Protein 9CYL (pdb70)

Solvent-accessible surface area: 30250 Å² total; per-residue (Å²): 158,62,159,34,74,56,34,0,17,1,0,8,0,15,14,12,35,68,57,100,74,13,43,0,0,0,16,7,48,43,10,3,4,0,50,3,38,55,125,143,135,70,31,48,36,19,46,88,118,16,29,138,82,2,52,12,88,35,109,18,0,44,98,3,23,56,32,0,122,85,0,2,27,21,6,41,181,97,35,151,49,109,48,27,116,56,68,53,17,87,23,23,3,14,32,40,33,40,53,103,103,53,95,104,12,31,0,0,1,48,1,51,33,0,6,12,8,62,20,87,9,51,3,36,85,73,82,142,77,19,87,100,48,53,80,80,3,15,32,13,28,44,162,76,28,3,3,22,18,4,0,13,2,75,12,95,4,41,65,120,45,53,4,14,4,64,10,61,18,145,31,29,140,72,75,30,36,33,15,24,22,10,96,49,104,199,166,74,28,8,0,0,1,18,1,8,1,16,0,37,111,14,41,140,133,19,49,2,1,10,37,5,0,18,31,55,84,16,3,0,50,8,16,30,85,60,18,66,9,124,37,79,38,123,62,0,146,96,4,5,117,66,3,50,76,48,110,135,52,23,98,98,10,96,36,8,36,76,55,5,0,80,59,0,21,90,5,0,1,51,85,8,5,68,162,30,109,58,118,8,74,26,56,26,66,40,62,53,63,111,69,138,110,77,124,13,16,0,25,0,16,0,5,26,0,12,38,37,71,29,166,33,92,2,45,56,71,56,130,80,49,95,109,27,41,4,21,8,115,81,27,89,0,10,32,2,12,10,6,18,33,9,37,4,65,9,74,36,149,232,68,15,44,4,14,0,21,0,89,14,88,12,15,205,75,77,57,74,47,86,84,137,94,182,86,32,151,7,98,45,1,49,13,12,73,0,111,112,209,78,80,72,49,64,3,42,28,77,45,84,19,99,22,63,28,50,78,83,108,81,160,74,87,62,82,52,28,59,4,10,11,24,46,32,63,18,112,75,101,58,35,6,40,38,17,31,54,21,4,9,40,120,12,3,22,84,102,72,43,45,73,18,44,35,45,56,68,4,53,35,172,30,36,21,3,24,93,12,53,56,8,65,146,115,25,29,0,46,20,82,5,51,19,103,40,88,126,132,74,89,66,37,43,28,78,14,78,18,3,70,15,58,26,126,31,60,31,113,48,113,7,113,81,48,36,144,7,48,9,39,0,48,18,72,19,121,65,180,36,114,38,51,89,4,14,57,19,163,120,139,81,108,18,179,76,38,132,45,37,93,46,74,122,11,70,5,59,7,49,110,0,49,75,153,19,49,20,32,7,0,0,42,3,26,26,108,103,46,48,95,6,68,42,49,67,86,9,38,17,114

InterPro domains:
  IPR001003 MHC class II, alpha chain, N-terminal [PF00993] (30-110)
  IPR001003 MHC class II, alpha chain, N-terminal [SM00920] (31-111)
  IPR003006 Immunoglobulin/major histocompatibility complex, conserved site [PS00290] (188-194)
  IPR003597 Immunoglobulin C1-set [PF07654] (117-197)
  IPR003597 Immunoglobulin C1-set [SM00407] (129-200)
  IPR007110 Immunoglobulin-like domain [PS50835] (114-194)
  IPR011162 MHC classes I/II-like antigen recognition protein [SSF54452] (30-111)
  IPR013783 Immunoglobulin-like fold [G3DSA:2.60.40.10] (109-222)
  IPR014745 MHC class II, alpha/beta chain, N-terminal [G3DSA:3.10.320.10] (29-108)
  IPR036179 Immunoglobulin-like domain superfamily [SSF48726] (112-207)
  IPR050160 Major Histocompatibility Complex/Immunoglobulin [PTHR19944] (13-245)

Nearest PDB structures (foldseek):
  9cyl-assembly1_B  TM=1.005E+00  e=2.383E-39  Mus musculus
  3c5z-assembly1_H  TM=9.601E-01  e=9.426E-34  Mus musculus
  6mkr-assembly1_D  TM=9.654E-01  e=1.642E-32  Mus musculus
  3rdt-assembly1_D  TM=9.643E-01  e=1.173E-32  synthetic construct
  4p23-assembly1_D  TM=9.642E-01  e=1.388E-32  Mus musculus

Secondary structure (DSSP, 8-state):
----SEEEEEEEEEEEETTTEEEEEEE-SSSEEEEE-SSS--EEESSHHHHSS----HHHHHHHHHHHHHHHHHHHHH--PPPPP-BPPEEEEEESS---TTS-EEEEEEEEEEBSS-EEEEEEETSSB--SS-EEPPPEE-TTS-EEEEEEEEE---TT--EEEEEEESS-SS-EEEEE-SS--/---EEEEEEEEEEEETTTTEEEEEEEEEESS-EEEEEETTT-SEEESSSTTHHHHHHHTS-HHHHHHHHHHIIIIIIHHHTTHHHHTTTT--B--EEEEE--S--STT--EEEEEEEEEEBSS--EEEEEESS-EE-TTEEEE--EE-SSS-EEEEEEEEE---SS--EEEEEE-SS-SS-EEEEE--/---EEEE-TTS---EE----S----HHHHTS-EEEEEEEE--TT-EEE-TT--EEESSSPPSS----TTGGGTT--EE--SS--TT--EEEE--EE-SS-EE--EEEEEE---EEEESS-S-B-SS---EEEEE-S-SSPPS-EEEEETTTTEEE---SS-EEETTEEE-SS--GGG-EEEEEEE--TT------EEEE-B-/-----PPPP------

B-factor: mean 246.6, std 22.85, range [71.59, 355.24]

GO terms:
  GO:0034341 response to type II interferon (P, IDA)

Structure (mmCIF, N/CA/C/O backbone):
data_9CYL
#
_entry.id   9CYL
#
_cell.length_a   184.994
_cell.length_b   184.994
_cell.length_c   122.672
_cell.angle_alpha   90.00
_cell.angle_beta   90.00
_cell.angle_gamma   120.00
#
_symmetry.space_group_name_H-M   'P 65 2 2'
#
loop_
_entity.id
_entity.type
_entity.pdbx_description
1 polymer 'H-2 class II histocompatibility antigen, A-B alpha chain'
2 polymer 'H-2 class II histocompatibility antigen, A beta chain'
3 polymer 'Class-II-associated invariant chain peptide'
4 polymer 'Secreted lymphocyte activation gene 3 protein'
5 non-polymer 2-acetamido-2-deoxy-beta-D-glucopyranose
#
loop_
_atom_site.group_PDB
_atom_site.id
_atom_site.type_symbol
_atom_site.label_atom_id
_atom_site.label_alt_id
_atom_site.label_comp_id
_atom_site.label_asym_id
_atom_site.label_entity_id
_atom_site.label_seq_id
_atom_site.pdbx_PDB_ins_code
_atom_site.Cartn_x
_atom_site.Cartn_y
_atom_site.Cartn_z
_atom_site.occupancy
_atom_site.B_iso_or_equiv
_atom_site.auth_seq_id
_atom_site.auth_comp_id
_atom_site.auth_asym_id
_atom_site.auth_atom_id
_atom_site.pdbx_PDB_model_num
ATOM 1 N N . ASP A 1 3 ? -57.285 25.032 -16.401 1.00 233.64 26 ASP A N 1
ATOM 2 C CA . ASP A 1 3 ? -56.871 23.892 -15.590 1.00 246.52 26 ASP A CA 1
ATOM 3 C C . ASP A 1 3 ? -56.803 22.619 -16.435 1.00 248.09 26 ASP A C 1
ATOM 4 O O . ASP A 1 3 ? -55.737 22.022 -16.584 1.00 251.14 26 ASP A O 1
ATOM 9 N N . ILE A 1 4 ? -57.945 22.209 -16.983 1.00 242.97 27 ILE A N 1
ATOM 10 C CA . ILE A 1 4 ? -58.049 21.023 -17.825 1.00 235.77 27 ILE A CA 1
ATOM 11 C C . ILE A 1 4 ? -58.317 21.475 -19.255 1.00 233.94 27 ILE A C 1
ATOM 12 O O . ILE A 1 4 ? -59.030 22.460 -19.480 1.00 234.16 27 ILE A O 1
ATOM 17 N N . GLU A 1 5 ? -57.741 20.760 -20.219 1.00 238.56 28 GLU A N 1
ATOM 18 C CA . GLU A 1 5 ? -57.816 21.136 -21.623 1.00 245.58 28 GLU A CA 1
ATOM 19 C C . GLU A 1 5 ? -58.540 20.066 -22.430 1.00 226.06 28 GLU A C 1
ATOM 20 O O . GLU A 1 5 ? -58.632 18.903 -22.028 1.00 223.34 28 GLU A O 1
ATOM 26 N N . ALA A 1 6 ? -59.042 20.483 -23.590 1.00 223.63 29 ALA A N 1
ATOM 27 C CA . ALA A 1 6 ? -59.770 19.609 -24.502 1.00 223.91 29 ALA A CA 1
ATOM 28 C C . ALA A 1 6 ? -59.975 20.358 -25.812 1.00 240.99 29 ALA A C 1
ATOM 29 O O . ALA A 1 6 ? -59.731 21.564 -25.906 1.00 243.57 29 ALA A O 1
ATOM 31 N N . ASP A 1 7 ? -60.430 19.621 -26.828 1.00 251.73 30 ASP A N 1
ATOM 32 C CA . ASP A 1 7 ? -60.721 20.225 -28.125 1.00 255.15 30 ASP A CA 1
ATOM 33 C C . ASP A 1 7 ? -61.935 21.144 -28.035 1.00 248.46 30 ASP A C 1
ATOM 34 O O . ASP A 1 7 ? -61.860 22.334 -28.363 1.00 241.55 30 ASP A O 1
ATOM 39 N N . HIS A 1 8 ? -63.066 20.602 -27.587 1.00 245.18 31 HIS A N 1
ATOM 40 C CA . HIS A 1 8 ? -64.287 21.367 -27.385 1.00 240.93 31 HIS A CA 1
ATOM 41 C C . HIS A 1 8 ? -65.001 20.834 -26.153 1.00 229.10 31 HIS A C 1
ATOM 42 O O . HIS A 1 8 ? -64.904 19.649 -25.826 1.00 227.02 31 HIS A O 1
ATOM 49 N N . VAL A 1 9 ? -65.714 21.722 -25.464 1.00 227.09 32 VAL A N 1
ATOM 50 C CA . VAL A 1 9 ? -66.457 21.367 -24.261 1.00 228.73 32 VAL A CA 1
ATOM 51 C C . VAL A 1 9 ? -67.866 21.927 -24.372 1.00 227.36 32 VAL A C 1
ATOM 52 O O . VAL A 1 9 ? -68.047 23.127 -24.607 1.00 228.03 32 VAL A O 1
ATOM 56 N N . GLY A 1 10 ? -68.859 21.059 -24.204 1.00 223.40 33 GLY A N 1
ATOM 57 C CA . GLY A 1 10 ? -70.243 21.481 -24.200 1.00 220.29 33 GLY A CA 1
ATOM 58 C C . GLY A 1 10 ? -70.892 21.249 -22.854 1.00 223.57 33 GLY A C 1
ATOM 59 O O . GLY A 1 10 ? -71.038 20.104 -22.415 1.00 223.14 33 GLY A O 1
ATOM 60 N N . THR A 1 11 ? -71.275 22.330 -22.182 1.00 229.86 34 THR A N 1
ATOM 61 C CA . THR A 1 11 ? -71.904 22.244 -20.866 1.00 239.27 34 THR A CA 1
ATOM 62 C C . THR A 1 11 ? -73.403 22.057 -21.067 1.00 243.59 34 THR A C 1
ATOM 63 O O . THR A 1 11 ? -74.137 23.021 -21.302 1.00 240.46 34 THR A O 1
ATOM 67 N N . TYR A 1 12 ? -73.857 20.810 -20.976 1.00 240.11 35 TYR A N 1
ATOM 68 C CA . TYR A 1 12 ? -75.264 20.467 -21.142 1.00 233.69 35 TYR A CA 1
ATOM 69 C C . TYR A 1 12 ? -75.873 20.295 -19.758 1.00 232.05 35 TYR A C 1
ATOM 70 O O . TYR A 1 12 ? -75.511 19.372 -19.023 1.00 227.47 35 TYR A O 1
ATOM 79 N N . GLY A 1 13 ? -76.791 21.188 -19.406 1.00 237.20 36 GLY A N 1
ATOM 80 C CA . GLY A 1 13 ? -77.402 21.159 -18.094 1.00 243.20 36 GLY A CA 1
ATOM 81 C C . GLY A 1 13 ? -76.771 22.163 -17.156 1.00 229.46 36 GLY A C 1
ATOM 82 O O . GLY A 1 13 ? -75.664 21.947 -16.656 1.00 220.85 36 GLY A O 1
ATOM 83 N N . ILE A 1 14 ? -77.459 23.277 -16.924 1.00 228.09 37 ILE A N 1
ATOM 84 C CA . ILE A 1 14 ? -76.984 24.333 -16.030 1.00 233.17 37 ILE A CA 1
ATOM 85 C C . ILE A 1 14 ? -78.141 24.650 -15.088 1.00 242.11 37 ILE A C 1
ATOM 86 O O . ILE A 1 14 ? -79.012 25.469 -15.399 1.00 242.53 37 ILE A O 1
ATOM 91 N N . SER A 1 15 ? -78.157 24.000 -13.928 1.00 243.21 38 SER A N 1
ATOM 92 C CA . SER A 1 15 ? -79.211 24.177 -12.938 1.00 245.87 38 SER A CA 1
ATOM 93 C C . SER A 1 15 ? -78.713 25.107 -11.841 1.00 243.94 38 SER A C 1
ATOM 94 O O . SER A 1 15 ? -77.690 24.831 -11.206 1.00 231.33 38 SER A O 1
ATOM 97 N N . VAL A 1 16 ? -79.433 26.204 -11.622 1.00 249.81 39 VAL A N 1
ATOM 98 C CA . VAL A 1 16 ? -79.079 27.198 -10.616 1.00 248.41 39 VAL A CA 1
ATOM 99 C C . VAL A 1 16 ? -80.333 27.561 -9.834 1.00 246.54 39 VAL A C 1
ATOM 100 O O . VAL A 1 16 ? -81.368 27.884 -10.427 1.00 239.74 39 VAL A O 1
ATOM 104 N N . TYR A 1 17 ? -80.237 27.512 -8.506 1.00 243.77 40 TYR A N 1
ATOM 105 C CA . TYR A 1 17 ? -81.356 27.804 -7.622 1.00 242.60 40 TYR A CA 1
ATOM 106 C C . TYR A 1 17 ? -80.905 28.766 -6.535 1.00 247.94 40 TYR A C 1
ATOM 107 O O . TYR A 1 17 ? -79.799 28.638 -6.000 1.00 246.94 40 TYR A O 1
ATOM 116 N N . GLN A 1 18 ? -81.767 29.729 -6.210 1.00 256.28 41 GLN A N 1
ATOM 117 C CA . GLN A 1 18 ? -81.476 30.746 -5.207 1.00 248.78 41 GLN A CA 1
ATOM 118 C C . GLN A 1 18 ? -82.644 30.822 -4.234 1.00 253.59 41 GLN A C 1
ATOM 119 O O . GLN A 1 18 ? -83.781 31.079 -4.645 1.00 253.52 41 GLN A O 1
ATOM 125 N N . SER A 1 19 ? -82.364 30.599 -2.948 1.00 252.13 42 SER A N 1
ATOM 126 C CA . SER A 1 19 ? -83.385 30.590 -1.913 1.00 251.87 42 SER A CA 1
ATOM 127 C C . SER A 1 19 ? -83.120 31.684 -0.883 1.00 254.34 42 SER A C 1
ATOM 128 O O . SER A 1 19 ? -81.966 31.908 -0.502 1.00 251.75 42 SER A O 1
ATOM 131 N N . PRO A 1 20 ? -84.165 32.381 -0.411 1.00 254.89 43 PRO A N 1
ATOM 132 C CA . PRO A 1 20 ? -85.582 32.232 -0.772 1.00 251.78 43 PRO A CA 1
ATOM 133 C C . PRO A 1 20 ? -85.908 32.889 -2.110 1.00 248.21 43 PRO A C 1
ATOM 134 O O . PRO A 1 20 ? -85.015 33.340 -2.822 1.00 243.36 43 PRO A O 1
ATOM 138 N N . GLY A 1 21 ? -87.185 32.960 -2.477 1.00 254.78 44 GLY A N 1
ATOM 139 C CA . GLY A 1 21 ? -87.592 33.515 -3.746 1.00 261.73 44 GLY A CA 1
ATOM 140 C C . GLY A 1 21 ? -87.743 32.506 -4.864 1.00 260.09 44 GLY A C 1
ATOM 141 O O . GLY A 1 21 ? -88.433 32.795 -5.849 1.00 268.57 44 GLY A O 1
ATOM 142 N N . ASP A 1 22 ? -87.112 31.335 -4.742 1.00 252.20 45 ASP A N 1
ATOM 143 C CA . ASP A 1 22 ? -87.256 30.240 -5.703 1.00 249.88 45 ASP A CA 1
ATOM 144 C C . ASP A 1 22 ? -86.850 30.676 -7.110 1.00 240.37 45 ASP A C 1
ATOM 145 O O . ASP A 1 22 ? -87.577 30.479 -8.086 1.00 238.88 45 ASP A O 1
ATOM 150 N N . ILE A 1 23 ? -85.668 31.273 -7.207 1.00 238.04 46 ILE A N 1
ATOM 151 C CA . ILE A 1 23 ? -85.130 31.735 -8.480 1.00 247.65 46 ILE A CA 1
ATOM 152 C C . ILE A 1 23 ? -84.387 30.579 -9.135 1.00 246.13 46 ILE A C 1
ATOM 153 O O . ILE A 1 23 ? -83.390 30.085 -8.598 1.00 245.18 46 ILE A O 1
ATOM 158 N N . GLY A 1 24 ? -84.873 30.144 -10.301 1.00 241.54 47 GLY A N 1
ATOM 159 C CA . GLY A 1 24 ? -84.264 29.061 -11.037 1.00 242.24 47 GLY A CA 1
ATOM 160 C C . GLY A 1 24 ? -83.871 29.495 -12.442 1.00 254.33 47 GLY A C 1
ATOM 161 O O . GLY A 1 24 ? -84.263 30.564 -12.925 1.00 267.64 47 GLY A O 1
ATOM 162 N N . GLN A 1 25 ? -83.079 28.642 -13.093 1.00 251.40 48 GLN A N 1
ATOM 163 C CA . GLN A 1 25 ? -82.663 28.866 -14.473 1.00 249.35 48 GLN A CA 1
ATOM 164 C C . GLN A 1 25 ? -82.000 27.622 -15.048 1.00 247.15 48 GLN A C 1
ATOM 165 O O . GLN A 1 25 ? -81.100 27.049 -14.426 1.00 244.80 48 GLN A O 1
ATOM 171 N N . TYR A 1 26 ? -82.432 27.200 -16.234 1.00 250.41 49 TYR A N 1
ATOM 172 C CA . TYR A 1 26 ? -81.853 26.050 -16.915 1.00 254.82 49 TYR A CA 1
ATOM 173 C C . TYR A 1 26 ? -81.404 26.480 -18.302 1.00 246.21 49 TYR A C 1
ATOM 174 O O . TYR A 1 26 ? -82.159 27.134 -19.029 1.00 241.50 49 TYR A O 1
ATOM 183 N N . THR A 1 27 ? -80.174 26.117 -18.664 1.00 236.33 50 THR A N 1
ATOM 184 C CA . THR A 1 27 ? -79.571 26.594 -19.899 1.00 228.84 50 THR A CA 1
ATOM 185 C C . THR A 1 27 ? -78.561 25.567 -20.395 1.00 237.17 50 THR A C 1
ATOM 186 O O . THR A 1 27 ? -77.952 24.843 -19.603 1.00 232.82 50 THR A O 1
ATOM 190 N N . PHE A 1 28 ? -78.400 25.503 -21.714 1.00 246.06 51 PHE A N 1
ATOM 191 C CA . PHE A 1 28 ? -77.353 24.713 -22.344 1.00 244.56 51 PHE A CA 1
ATOM 192 C C . PHE A 1 28 ? -76.281 25.634 -22.910 1.00 235.46 51 PHE A C 1
ATOM 193 O O . PHE A 1 28 ? -76.534 26.799 -23.229 1.00 234.79 51 PHE A O 1
ATOM 201 N N . GLU A 1 29 ? -75.052 25.122 -23.050 1.00 226.07 52 GLU A N 1
ATOM 202 C CA . GLU A 1 29 ? -73.903 25.943 -23.400 1.00 240.71 52 GLU A CA 1
ATOM 203 C C . GLU A 1 29 ? -72.853 25.071 -24.074 1.00 247.54 52 GLU A C 1
ATOM 204 O O . GLU A 1 29 ? -72.872 23.843 -23.958 1.00 238.65 52 GLU A O 1
ATOM 210 N N . PHE A 1 30 ? -71.953 25.700 -24.773 1.00 259.45 53 PHE A N 1
ATOM 211 C CA . PHE A 1 30 ? -70.886 25.004 -25.484 1.00 252.28 53 PHE A CA 1
ATOM 212 C C . PHE A 1 30 ? -69.794 25.989 -25.879 1.00 254.00 53 PHE A C 1
ATOM 213 O O . PHE A 1 30 ? -70.073 26.990 -26.546 1.00 248.89 53 PHE A O 1
ATOM 221 N N . ASP A 1 31 ? -68.557 25.686 -25.482 1.00 249.20 54 ASP A N 1
ATOM 222 C CA . ASP A 1 31 ? -67.362 26.442 -25.868 1.00 242.24 54 ASP A CA 1
ATOM 223 C C . ASP A 1 31 ? -67.537 27.941 -25.628 1.00 251.68 54 ASP A C 1
ATOM 224 O O . ASP A 1 31 ? -67.377 28.769 -26.528 1.00 250.29 54 ASP A O 1
ATOM 229 N N . GLY A 1 32 ? -67.853 28.276 -24.381 1.00 268.25 55 GLY A N 1
ATOM 230 C CA . GLY A 1 32 ? -68.074 29.665 -24.010 1.00 274.57 55 GLY A CA 1
ATOM 231 C C . GLY A 1 32 ? -69.159 30.337 -24.820 1.00 261.56 55 GLY A C 1
ATOM 232 O O . GLY A 1 32 ? -68.982 31.478 -25.265 1.00 256.80 55 GLY A O 1
ATOM 233 N N . ASP A 1 33 ? -70.282 29.653 -25.027 1.00 256.05 56 ASP A N 1
ATOM 234 C CA . ASP A 1 33 ? -71.340 30.177 -25.880 1.00 257.18 56 ASP A CA 1
ATOM 235 C C . ASP A 1 33 ? -72.609 29.370 -25.644 1.00 265.09 56 ASP A C 1
ATOM 236 O O . ASP A 1 33 ? -72.567 28.135 -25.647 1.00 266.71 56 ASP A O 1
ATOM 241 N N . GLU A 1 34 ? -73.729 30.068 -25.447 1.00 264.93 57 GLU A N 1
ATOM 242 C CA . GLU A 1 34 ? -74.983 29.427 -25.064 1.00 252.89 57 GLU A CA 1
ATOM 243 C C . GLU A 1 34 ? -75.717 28.880 -26.281 1.00 241.08 57 GLU A C 1
ATOM 244 O O . GLU A 1 34 ? -75.869 29.572 -27.292 1.00 232.29 57 GLU A O 1
ATOM 250 N N . LEU A 1 35 ? -76.189 27.638 -26.170 1.00 237.91 58 LEU A N 1
ATOM 251 C CA . LEU A 1 35 ? -77.023 27.050 -27.212 1.00 244.44 58 LEU A CA 1
ATOM 252 C C . LEU A 1 35 ? -78.459 27.553 -27.111 1.00 245.13 58 LEU A C 1
ATOM 253 O O . LEU A 1 35 ? -79.000 28.123 -28.066 1.00 240.18 58 LEU A O 1
ATOM 258 N N . PHE A 1 36 ? -79.084 27.353 -25.955 1.00 250.00 59 PHE A N 1
ATOM 259 C CA . PHE A 1 36 ? -80.475 27.723 -25.730 1.00 250.19 59 PHE A CA 1
ATOM 260 C C . PHE A 1 36 ? -80.748 27.640 -24.236 1.00 245.68 59 PHE A C 1
ATOM 261 O O . PHE A 1 36 ? -79.921 27.154 -23.461 1.00 238.95 59 PHE A O 1
ATOM 269 N N . TYR A 1 37 ? -81.929 28.111 -23.842 1.00 247.02 60 TYR A N 1
ATOM 270 C CA . TYR A 1 37 ? -82.368 28.030 -22.458 1.00 245.46 60 TYR A CA 1
ATOM 271 C C . TYR A 1 37 ? -83.848 27.689 -22.421 1.00 245.11 60 TYR A C 1
ATOM 272 O O . TYR A 1 37 ? -84.621 28.103 -23.288 1.00 247.73 60 TYR A O 1
ATOM 281 N N . VAL A 1 38 ? -84.234 26.930 -21.406 1.00 243.07 61 VAL A N 1
ATOM 282 C CA . VAL A 1 38 ? -85.622 26.531 -21.222 1.00 249.80 61 VAL A CA 1
ATOM 283 C C . VAL A 1 38 ? -86.296 27.524 -20.286 1.00 247.79 61 VAL A C 1
ATOM 284 O O . VAL A 1 38 ? -85.794 27.799 -19.190 1.00 247.34 61 VAL A O 1
ATOM 288 N N . ASP A 1 39 ? -87.425 28.073 -20.726 1.00 250.99 62 ASP A N 1
ATOM 289 C CA . ASP A 1 39 ? -88.226 28.928 -19.864 1.00 258.61 62 ASP A CA 1
ATOM 290 C C . ASP A 1 39 ? -88.793 28.109 -18.710 1.00 257.65 62 ASP A C 1
ATOM 291 O O . ASP A 1 39 ? -89.049 26.909 -18.836 1.00 254.34 62 ASP A O 1
ATOM 296 N N . LEU A 1 40 ? -88.985 28.769 -17.568 1.00 265.40 63 LEU A N 1
ATOM 297 C CA . LEU A 1 40 ? -89.423 28.054 -16.375 1.00 268.31 63 LEU A CA 1
ATOM 298 C C . LEU A 1 40 ? -90.937 27.863 -16.353 1.00 274.43 63 LEU A C 1
ATOM 299 O O . LEU A 1 40 ? -91.424 26.737 -16.206 1.00 272.59 63 LEU A O 1
ATOM 304 N N . ASP A 1 41 ? -91.695 28.951 -16.501 1.00 277.98 64 ASP A N 1
ATOM 305 C CA . ASP A 1 41 ? -93.140 28.909 -16.318 1.00 270.40 64 ASP A CA 1
ATOM 306 C C . ASP A 1 41 ? -93.925 28.796 -17.618 1.00 264.84 64 ASP A C 1
ATOM 307 O O . ASP A 1 41 ? -95.071 28.336 -17.588 1.00 262.04 64 ASP A O 1
ATOM 312 N N . LYS A 1 42 ? -93.348 29.200 -18.750 1.00 264.41 65 LYS A N 1
ATOM 313 C CA . LYS A 1 42 ? -94.042 29.128 -20.029 1.00 262.85 65 LYS A CA 1
ATOM 314 C C . LYS A 1 42 ? -93.909 27.769 -20.709 1.00 270.58 65 LYS A C 1
ATOM 315 O O . LYS A 1 42 ? -94.544 27.553 -21.747 1.00 281.65 65 LYS A O 1
ATOM 321 N N . LYS A 1 43 ? -93.107 26.858 -20.152 1.00 261.65 66 LYS A N 1
ATOM 322 C CA . LYS A 1 43 ? -92.974 25.482 -20.640 1.00 254.62 66 LYS A CA 1
ATOM 323 C C . LYS A 1 43 ? -92.553 25.449 -22.112 1.00 253.05 66 LYS A C 1
ATOM 324 O O . LYS A 1 43 ? -93.234 24.885 -22.971 1.00 252.75 66 LYS A O 1
ATOM 330 N N . GLU A 1 44 ? -91.404 26.062 -22.391 1.00 258.49 67 GLU A N 1
ATOM 331 C CA . GLU A 1 44 ? -90.901 26.146 -23.756 1.00 260.11 67 GLU A CA 1
ATOM 332 C C . GLU A 1 44 ? -89.391 26.333 -23.720 1.00 268.02 67 GLU A C 1
ATOM 333 O O . GLU A 1 44 ? -88.819 26.726 -22.700 1.00 270.21 67 GLU A O 1
ATOM 339 N N . THR A 1 45 ? -88.750 26.042 -24.853 1.00 269.24 68 THR A N 1
ATOM 340 C CA . THR A 1 45 ? -87.296 26.090 -24.985 1.00 263.46 68 THR A CA 1
ATOM 341 C C . THR A 1 45 ? -86.924 27.244 -25.910 1.00 260.96 68 THR A C 1
ATOM 342 O O . THR A 1 45 ? -87.203 27.199 -27.114 1.00 256.67 68 THR A O 1
ATOM 346 N N . VAL A 1 46 ? -86.288 28.272 -25.350 1.00 259.69 69 VAL A N 1
ATOM 347 C CA . VAL A 1 46 ? -85.905 29.469 -26.091 1.00 256.73 69 VAL A CA 1
ATOM 348 C C . VAL A 1 46 ? -84.448 29.341 -26.511 1.00 253.98 69 VAL A C 1
ATOM 349 O O . VAL A 1 46 ? -83.580 29.025 -25.688 1.00 254.58 69 VAL A O 1
ATOM 353 N N . TRP A 1 47 ? -84.176 29.598 -27.786 1.00 245.11 70 TRP A N 1
ATOM 354 C CA . TRP A 1 47 ? -82.832 29.502 -28.334 1.00 238.14 70 TRP A CA 1
ATOM 355 C C . TRP A 1 47 ? -82.240 30.890 -28.521 1.00 235.92 70 TRP A C 1
ATOM 356 O O . TRP A 1 47 ? -82.947 31.835 -28.879 1.00 229.57 70 TRP A O 1
ATOM 367 N N . MET A 1 48 ? -80.934 31.005 -28.271 1.00 244.74 71 MET A N 1
ATOM 368 C CA . MET A 1 48 ? -80.245 32.261 -28.545 1.00 247.13 71 MET A CA 1
ATOM 369 C C . MET A 1 48 ? -80.258 32.571 -30.036 1.00 245.22 71 MET A C 1
ATOM 370 O O . MET A 1 48 ? -80.410 33.731 -30.438 1.00 244.89 71 MET A O 1
ATOM 375 N N . LEU A 1 49 ? -80.101 31.547 -30.871 1.00 237.14 72 LEU A N 1
ATOM 376 C CA . LEU A 1 49 ? -80.258 31.680 -32.306 1.00 239.82 72 LEU A CA 1
ATOM 377 C C . LEU A 1 49 ? -81.398 30.788 -32.777 1.00 240.24 72 LEU A C 1
ATOM 378 O O . LEU A 1 49 ? -81.469 29.616 -32.380 1.00 232.51 72 LEU A O 1
ATOM 383 N N . PRO A 1 50 ? -82.302 31.296 -33.618 1.00 250.16 73 PRO A N 1
ATOM 384 C CA . PRO A 1 50 ? -83.466 30.489 -34.007 1.00 250.58 73 PRO A CA 1
ATOM 385 C C . PRO A 1 50 ? -83.132 29.372 -34.975 1.00 250.85 73 PRO A C 1
ATOM 386 O O . PRO A 1 50 ? -83.835 28.355 -34.986 1.00 258.00 73 PRO A O 1
ATOM 390 N N . GLU A 1 51 ? -82.082 29.526 -35.786 1.00 248.83 74 GLU A N 1
ATOM 391 C CA . GLU A 1 51 ? -81.783 28.531 -36.811 1.00 255.79 74 GLU A CA 1
ATOM 392 C C . GLU A 1 51 ? -81.432 27.178 -36.207 1.00 262.79 74 GLU A C 1
ATOM 393 O O . GLU A 1 51 ? -81.728 26.135 -36.804 1.00 253.59 74 GLU A O 1
ATOM 399 N N . PHE A 1 52 ? -80.800 27.170 -35.034 1.00 268.66 75 PHE A N 1
ATOM 400 C CA . PHE A 1 52 ? -80.477 25.914 -34.372 1.00 266.63 75 PHE A CA 1
ATOM 401 C C . PHE A 1 52 ? -81.689 25.285 -33.704 1.00 259.47 75 PHE A C 1
ATOM 402 O O . PHE A 1 52 ? -81.704 24.067 -33.498 1.00 256.92 75 PHE A O 1
ATOM 410 N N . GLY A 1 53 ? -82.701 26.086 -33.361 1.00 257.69 76 GLY A N 1
ATOM 411 C CA . GLY A 1 53 ? -83.970 25.532 -32.931 1.00 263.43 76 GLY A CA 1
ATOM 412 C C . GLY A 1 53 ? -84.768 24.907 -34.056 1.00 277.27 76 GLY A C 1
ATOM 413 O O . GLY A 1 53 ? -85.641 24.073 -33.794 1.00 280.28 76 GLY A O 1
ATOM 414 N N . GLN A 1 54 ? -84.488 25.295 -35.303 1.00 282.28 77 GLN A N 1
ATOM 415 C CA . GLN A 1 54 ? -85.127 24.677 -36.457 1.00 283.07 77 GLN A CA 1
ATOM 416 C C . GLN A 1 54 ? -84.508 23.332 -36.812 1.00 281.65 77 GLN A C 1
ATOM 417 O O . GLN A 1 54 ? -85.118 22.562 -37.561 1.00 281.68 77 GLN A O 1
ATOM 423 N N . LEU A 1 55 ? -83.315 23.038 -36.293 1.00 276.49 78 LEU A N 1
ATOM 424 C CA . LEU A 1 55 ? -82.598 21.810 -36.614 1.00 266.66 78 LEU A CA 1
ATOM 425 C C . LEU A 1 55 ? -82.386 20.919 -35.397 1.00 253.64 78 LEU A C 1
ATOM 426 O O . LEU A 1 55 ? -81.686 19.905 -35.499 1.00 242.47 78 LEU A O 1
ATOM 431 N N . ALA A 1 56 ? -82.968 21.268 -34.251 1.00 255.22 79 ALA A N 1
ATOM 432 C CA . ALA A 1 56 ? -82.822 20.478 -33.038 1.00 246.00 79 ALA A CA 1
ATOM 433 C C . ALA A 1 56 ? -83.922 20.869 -32.063 1.00 246.66 79 ALA A C 1
ATOM 434 O O . ALA A 1 56 ? -84.429 21.993 -32.098 1.00 251.73 79 ALA A O 1
ATOM 436 N N . SER A 1 57 ? -84.280 19.930 -31.190 1.00 239.62 80 SER A N 1
ATOM 437 C CA . SER A 1 57 ? -85.347 20.140 -30.224 1.00 237.32 80 SER A CA 1
ATOM 438 C C . SER A 1 57 ? -84.962 19.512 -28.895 1.00 231.54 80 SER A C 1
ATOM 439 O O . SER A 1 57 ? -84.394 18.418 -28.858 1.00 234.35 80 SER A O 1
ATOM 442 N N . PHE A 1 58 ? -85.278 20.208 -27.807 1.00 229.69 81 PHE A N 1
ATOM 443 C CA . PHE A 1 58 ? -84.998 19.730 -26.463 1.00 235.62 81 PHE A CA 1
ATOM 444 C C . PHE A 1 58 ? -86.298 19.578 -25.688 1.00 240.49 81 PHE A C 1
ATOM 445 O O . PHE A 1 58 ? -87.204 20.409 -25.806 1.00 233.03 81 PHE A O 1
ATOM 453 N N . ASP A 1 59 ? -86.380 18.509 -24.898 1.00 251.45 82 ASP A N 1
ATOM 454 C CA . ASP A 1 59 ? -87.535 18.240 -24.052 1.00 254.69 82 ASP A CA 1
ATOM 455 C C . ASP A 1 59 ? -87.464 19.119 -22.809 1.00 252.73 82 ASP A C 1
ATOM 456 O O . ASP A 1 59 ? -86.587 18.921 -21.958 1.00 261.71 82 ASP A O 1
ATOM 461 N N . PRO A 1 60 ? -88.363 20.096 -22.668 1.00 238.41 83 PRO A N 1
ATOM 462 C CA . PRO A 1 60 ? -88.282 21.007 -21.515 1.00 235.69 83 PRO A CA 1
ATOM 463 C C . PRO A 1 60 ? -88.602 20.345 -20.187 1.00 243.53 83 PRO A C 1
ATOM 464 O O . PRO A 1 60 ? -88.213 20.883 -19.143 1.00 238.97 83 PRO A O 1
ATOM 468 N N . GLN A 1 61 ? -89.297 19.203 -20.188 1.00 260.48 84 GLN A N 1
ATOM 469 C CA . GLN A 1 61 ? -89.634 18.534 -18.934 1.00 274.27 84 GLN A CA 1
ATOM 470 C C . GLN A 1 61 ? -88.378 18.083 -18.197 1.00 274.69 84 GLN A C 1
ATOM 471 O O . GLN A 1 61 ? -88.278 18.233 -16.973 1.00 272.04 84 GLN A O 1
ATOM 477 N N . GLY A 1 62 ? -87.404 17.531 -18.927 1.00 276.62 85 GLY A N 1
ATOM 478 C CA . GLY A 1 62 ? -86.155 17.133 -18.300 1.00 264.83 85 GLY A CA 1
ATOM 479 C C . GLY A 1 62 ? -85.424 18.291 -17.650 1.00 254.25 85 GLY A C 1
ATOM 480 O O . GLY A 1 62 ? -84.777 18.121 -16.613 1.00 250.64 85 GLY A O 1
ATOM 481 N N . GLY A 1 63 ? -85.521 19.482 -18.242 1.00 256.99 86 GLY A N 1
ATOM 482 C CA . GLY A 1 63 ? -84.900 20.649 -17.639 1.00 259.23 86 GLY A CA 1
ATOM 483 C C . GLY A 1 63 ? -85.592 21.101 -16.369 1.00 251.71 86 GLY A C 1
ATOM 484 O O . GLY A 1 63 ? -84.961 21.695 -15.488 1.00 255.19 86 GLY A O 1
ATOM 485 N N . LEU A 1 64 ? -86.891 20.828 -16.251 1.00 239.78 87 LEU A N 1
ATOM 486 C CA . LEU A 1 64 ? -87.613 21.184 -15.036 1.00 241.30 87 LEU A CA 1
ATOM 487 C C . LEU A 1 64 ? -87.338 20.192 -13.914 1.00 237.05 87 LEU A C 1
ATOM 488 O O . LEU A 1 64 ? -87.290 20.577 -12.741 1.00 235.64 87 LEU A O 1
ATOM 493 N N . GLN A 1 65 ? -87.166 18.911 -14.256 1.00 241.00 88 GLN A N 1
ATOM 494 C CA . GLN A 1 65 ? -86.775 17.927 -13.252 1.00 255.13 88 GLN A CA 1
ATOM 495 C C . GLN A 1 65 ? -85.449 18.303 -12.608 1.00 243.91 88 GLN A C 1
ATOM 496 O O . GLN A 1 65 ? -85.247 18.060 -11.413 1.00 243.35 88 GLN A O 1
ATOM 502 N N . ASN A 1 66 ? -84.543 18.908 -13.380 1.00 243.18 89 ASN A N 1
ATOM 503 C CA . ASN A 1 66 ? -83.282 19.387 -12.825 1.00 245.70 89 ASN A CA 1
ATOM 504 C C . ASN A 1 66 ? -83.523 20.439 -11.749 1.00 240.45 89 ASN A C 1
ATOM 505 O O . ASN A 1 66 ? -82.947 20.372 -10.658 1.00 235.48 89 ASN A O 1
ATOM 510 N N . ILE A 1 67 ? -84.379 21.421 -12.042 1.00 243.27 90 ILE A N 1
ATOM 511 C CA . ILE A 1 67 ? -84.666 22.472 -11.072 1.00 241.98 90 ILE A CA 1
ATOM 512 C C . ILE A 1 67 ? -85.427 21.913 -9.878 1.00 239.27 90 ILE A C 1
ATOM 513 O O . ILE A 1 67 ? -85.279 22.403 -8.752 1.00 235.81 90 ILE A O 1
ATOM 518 N N . ALA A 1 68 ? -86.245 20.880 -10.096 1.00 238.00 91 ALA A N 1
ATOM 519 C CA . ALA A 1 68 ? -87.008 20.295 -8.998 1.00 235.67 91 ALA A CA 1
ATOM 520 C C . ALA A 1 68 ? -86.107 19.519 -8.046 1.00 243.85 91 ALA A C 1
ATOM 521 O O . ALA A 1 68 ? -86.282 19.587 -6.824 1.00 242.52 91 ALA A O 1
ATOM 523 N N . VAL A 1 69 ? -85.141 18.771 -8.585 1.00 248.80 92 VAL A N 1
ATOM 524 C CA . VAL A 1 69 ? -84.198 18.052 -7.733 1.00 251.17 92 VAL A CA 1
ATOM 525 C C . VAL A 1 69 ? -83.256 19.030 -7.042 1.00 250.46 92 VAL A C 1
ATOM 526 O O . VAL A 1 69 ? -82.948 18.882 -5.853 1.00 254.00 92 VAL A O 1
ATOM 530 N N . VAL A 1 70 ? -82.790 20.045 -7.772 1.00 243.80 93 VAL A N 1
ATOM 531 C CA . VAL A 1 70 ? -81.906 21.049 -7.185 1.00 233.65 93 VAL A CA 1
ATOM 532 C C . VAL A 1 70 ? -82.610 21.781 -6.048 1.00 230.96 93 VAL A C 1
ATOM 533 O O . VAL A 1 70 ? -82.009 22.062 -5.003 1.00 229.21 93 VAL A O 1
ATOM 537 N N . LYS A 1 71 ? -83.895 22.091 -6.229 1.00 235.13 94 LYS A N 1
ATOM 538 C CA . LYS A 1 71 ? -84.686 22.645 -5.134 1.00 240.66 94 LYS A CA 1
ATOM 539 C C . LYS A 1 71 ? -84.700 21.697 -3.941 1.00 240.01 94 LYS A C 1
ATOM 540 O O . LYS A 1 71 ? -84.503 22.117 -2.795 1.00 234.49 94 LYS A O 1
ATOM 546 N N . HIS A 1 72 ? -84.927 20.405 -4.196 1.00 248.65 95 HIS A N 1
ATOM 547 C CA . HIS A 1 72 ? -84.845 19.411 -3.131 1.00 256.45 95 HIS A CA 1
ATOM 548 C C . HIS A 1 72 ? -83.420 19.268 -2.615 1.00 251.20 95 HIS A C 1
ATOM 549 O O . HIS A 1 72 ? -83.216 19.000 -1.425 1.00 248.38 95 HIS A O 1
ATOM 556 N N . ASN A 1 73 ? -82.427 19.439 -3.490 1.00 247.43 96 ASN A N 1
ATOM 557 C CA . ASN A 1 73 ? -81.035 19.386 -3.056 1.00 244.94 96 ASN A CA 1
ATOM 558 C C . ASN A 1 73 ? -80.733 20.508 -2.071 1.00 237.08 96 ASN A C 1
ATOM 559 O O . ASN A 1 73 ? -80.307 20.262 -0.937 1.00 239.50 96 ASN A O 1
ATOM 564 N N . LEU A 1 74 ? -80.962 21.757 -2.488 1.00 230.03 97 LEU A N 1
ATOM 565 C CA . LEU A 1 74 ? -80.681 22.889 -1.612 1.00 234.12 97 LEU A CA 1
ATOM 566 C C . LEU A 1 74 ? -81.566 22.874 -0.372 1.00 239.75 97 LEU A C 1
ATOM 567 O O . LEU A 1 74 ? -81.157 23.369 0.684 1.00 236.98 97 LEU A O 1
ATOM 572 N N . GLY A 1 75 ? -82.771 22.309 -0.477 1.00 245.31 98 GLY A N 1
ATOM 573 C CA . GLY A 1 75 ? -83.642 22.231 0.685 1.00 252.11 98 GLY A CA 1
ATOM 574 C C . GLY A 1 75 ? -83.064 21.365 1.789 1.00 257.34 98 GLY A C 1
ATOM 575 O O . GLY A 1 75 ? -83.184 21.689 2.973 1.00 262.49 98 GLY A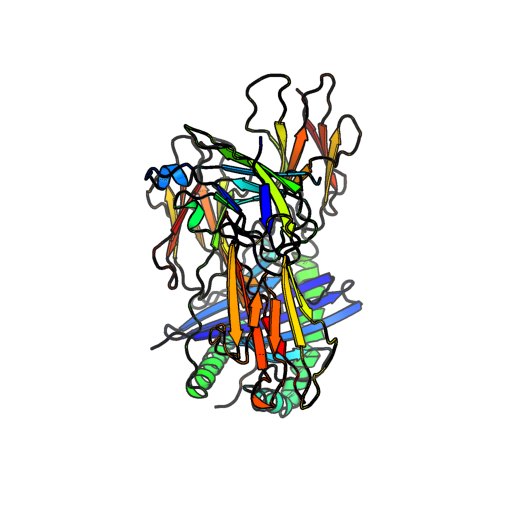 O 1
ATOM 576 N N . VAL A 1 76 ? -82.427 20.255 1.416 1.00 252.97 99 VAL A N 1
ATOM 577 C CA . VAL A 1 76 ? -81.782 19.404 2.409 1.00 250.60 99 VAL A CA 1
ATOM 578 C C . VAL A 1 76 ? -80.470 20.019 2.884 1.00 254.18 99 VAL A C 1
ATOM 579 O O . VAL A 1 76 ? -80.104 19.881 4.057 1.00 259.23 99 VAL A O 1
ATOM 583 N N . LEU A 1 77 ? -79.754 20.717 2.001 1.00 251.69 100 LEU A N 1
ATOM 584 C CA . LEU A 1 77 ? -78.437 21.236 2.353 1.00 250.44 100 LEU A CA 1
ATOM 585 C C . LEU A 1 77 ? -78.515 22.492 3.214 1.00 250.91 100 LEU A C 1
ATOM 586 O O . LEU A 1 77 ? -77.595 22.753 3.998 1.00 253.73 100 LEU A O 1
ATOM 591 N N . THR A 1 78 ? -79.590 23.277 3.088 1.00 246.27 101 THR A N 1
ATOM 592 C CA . THR A 1 78 ? -79.732 24.460 3.933 1.00 243.41 101 THR A CA 1
ATOM 593 C C . THR A 1 78 ? -80.062 24.095 5.374 1.00 244.86 101 THR A C 1
ATOM 594 O O . THR A 1 78 ? -79.705 24.838 6.295 1.00 240.86 101 THR A O 1
ATOM 598 N N . LYS A 1 79 ? -80.750 22.974 5.595 1.00 244.27 102 LYS A N 1
ATOM 599 C CA . LYS A 1 79 ? -81.023 22.544 6.960 1.00 238.04 102 LYS A CA 1
ATOM 600 C C . LYS A 1 79 ? -79.889 21.695 7.524 1.00 248.10 102 LYS A C 1
ATOM 601 O O . LYS A 1 79 ? -79.671 21.691 8.741 1.00 240.86 102 LYS A O 1
ATOM 607 N N . ARG A 1 80 ? -79.158 20.983 6.658 1.00 263.71 103 ARG A N 1
ATOM 608 C CA . ARG A 1 80 ? -78.068 20.124 7.114 1.00 266.74 103 ARG A CA 1
ATOM 609 C C . ARG A 1 80 ? -76.942 20.925 7.757 1.00 263.45 103 ARG A C 1
ATOM 610 O O . ARG A 1 80 ? -76.261 20.421 8.658 1.00 249.19 103 ARG A O 1
ATOM 618 N N . SER A 1 81 ? -76.730 22.163 7.315 1.00 272.70 104 SER A N 1
ATOM 619 C CA . SER A 1 81 ? -75.647 22.994 7.818 1.00 277.95 104 SER A CA 1
ATOM 620 C C . SER A 1 81 ? -76.190 24.321 8.326 1.00 273.68 104 SER A C 1
ATOM 621 O O . SER A 1 81 ? -77.192 24.840 7.826 1.00 264.25 104 SER A O 1
ATOM 624 N N . ASN A 1 82 ? -75.511 24.863 9.338 1.00 268.37 105 ASN A N 1
ATOM 625 C CA . ASN A 1 82 ? -75.722 26.230 9.793 1.00 254.58 105 ASN A CA 1
ATOM 626 C C . ASN A 1 82 ? -74.803 27.216 9.083 1.00 265.24 105 ASN A C 1
ATOM 627 O O . ASN A 1 82 ? -74.358 28.199 9.692 1.00 276.51 105 ASN A O 1
ATOM 632 N N . SER A 1 83 ? -74.505 26.968 7.809 1.00 262.64 106 SER A N 1
ATOM 633 C CA . SER A 1 83 ? -73.541 27.773 7.075 1.00 262.62 106 SER A CA 1
ATOM 634 C C . SER A 1 83 ? -74.030 29.208 6.915 1.00 267.57 106 SER A C 1
ATOM 635 O O . SER A 1 83 ? -75.232 29.482 6.881 1.00 265.46 106 SER A O 1
ATOM 638 N N . THR A 1 84 ? -73.078 30.128 6.827 1.00 268.65 107 THR A N 1
ATOM 639 C CA . THR A 1 84 ? -73.354 31.535 6.602 1.00 266.12 107 THR A CA 1
ATOM 640 C C . THR A 1 84 ? -73.419 31.828 5.106 1.00 263.96 107 THR A C 1
ATOM 641 O O . THR A 1 84 ? -72.834 31.099 4.298 1.00 249.48 107 THR A O 1
ATOM 645 N N . PRO A 1 85 ? -74.140 32.874 4.707 1.00 274.90 108 PRO A N 1
ATOM 646 C CA . PRO A 1 85 ? -74.192 33.227 3.286 1.00 274.12 108 PRO A CA 1
ATOM 647 C C . PRO A 1 85 ? -72.838 33.695 2.778 1.00 271.39 108 PRO A C 1
ATOM 648 O O . PRO A 1 85 ? -72.052 34.313 3.502 1.00 269.35 108 PRO A O 1
ATOM 652 N N . ALA A 1 86 ? -72.567 33.379 1.515 1.00 259.09 109 ALA A N 1
ATOM 653 C CA . ALA A 1 86 ? -71.367 33.886 0.869 1.00 252.35 109 ALA A CA 1
ATOM 654 C C . ALA A 1 86 ? -71.476 35.392 0.685 1.00 256.37 109 ALA A C 1
ATOM 655 O O . ALA A 1 86 ? -72.531 35.912 0.311 1.00 262.91 109 ALA A O 1
ATOM 657 N N . THR A 1 87 ? -70.380 36.092 0.960 1.00 248.59 110 THR A N 1
ATOM 658 C CA . THR A 1 87 ? -70.372 37.540 0.816 1.00 249.42 110 THR A CA 1
ATOM 659 C C . THR A 1 87 ? -70.665 37.928 -0.630 1.00 246.39 110 THR A C 1
ATOM 660 O O . THR A 1 87 ? -70.133 37.333 -1.572 1.00 249.25 110 THR A O 1
ATOM 664 N N . ASN A 1 88 ? -71.539 38.919 -0.800 1.00 240.01 111 ASN A N 1
ATOM 665 C CA . ASN A 1 88 ? -71.998 39.312 -2.128 1.00 231.46 111 ASN A CA 1
ATOM 666 C C . ASN A 1 88 ? -70.868 39.993 -2.895 1.00 234.78 111 ASN A C 1
ATOM 667 O O . ASN A 1 88 ? -70.409 41.073 -2.508 1.00 240.83 111 ASN A O 1
ATOM 672 N N . GLU A 1 89 ? -70.425 39.364 -3.982 1.00 237.04 112 GLU A N 1
ATOM 673 C CA . GLU A 1 89 ? -69.325 39.902 -4.772 1.00 232.19 112 GLU A CA 1
ATOM 674 C C . GLU A 1 89 ? -69.776 41.116 -5.575 1.00 224.35 112 GLU A C 1
ATOM 675 O O . GLU A 1 89 ? -70.874 41.138 -6.137 1.00 227.89 112 GLU A O 1
ATOM 681 N N . ALA A 1 90 ? -68.914 42.125 -5.633 1.00 221.78 113 ALA A N 1
ATOM 682 C CA . ALA A 1 90 ? -69.199 4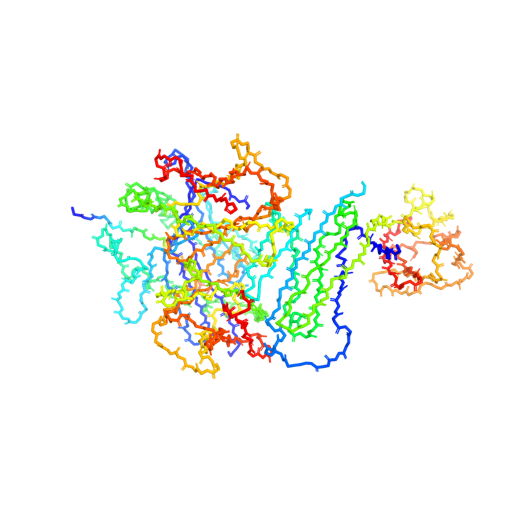3.317 -6.420 1.00 217.25 113 ALA A CA 1
ATOM 683 C C . ALA A 1 90 ? -68.860 43.057 -7.882 1.00 211.61 113 ALA A C 1
ATOM 684 O O . ALA A 1 90 ? -67.707 42.736 -8.191 1.00 215.26 113 ALA A O 1
ATOM 686 N N . PRO A 1 91 ? -69.813 43.177 -8.801 1.00 200.14 114 PRO A N 1
ATOM 687 C CA . PRO A 1 91 ? -69.521 42.888 -10.208 1.00 198.74 114 PRO A CA 1
ATOM 688 C C . PRO A 1 91 ? -68.648 43.966 -10.831 1.00 193.48 114 PRO A C 1
ATOM 689 O O . PRO A 1 91 ? -68.472 45.060 -10.290 1.00 197.29 114 PRO A O 1
ATOM 693 N N . GLN A 1 92 ? -68.086 43.629 -11.989 1.00 193.03 115 GLN A N 1
ATOM 694 C CA . GLN A 1 92 ? -67.322 44.557 -12.810 1.00 197.39 115 GLN A CA 1
ATOM 695 C C . GLN A 1 92 ? -67.838 44.455 -14.239 1.00 203.49 115 GLN A C 1
ATOM 696 O O . GLN A 1 92 ? -68.059 43.351 -14.745 1.00 214.98 115 GLN A O 1
ATOM 702 N N . ALA A 1 93 ? -68.042 45.601 -14.883 1.00 196.39 116 ALA A N 1
ATOM 703 C CA . ALA A 1 93 ? -68.696 45.653 -16.184 1.00 205.73 116 ALA A CA 1
ATOM 704 C C . ALA A 1 93 ? -67.804 46.328 -17.220 1.00 212.09 116 ALA A C 1
ATOM 705 O O . ALA A 1 93 ? -66.785 46.944 -16.899 1.00 216.10 116 ALA A O 1
ATOM 707 N N . THR A 1 94 ? -68.215 46.204 -18.482 1.00 214.74 117 THR A N 1
ATOM 708 C CA . THR A 1 94 ? -67.506 46.811 -19.606 1.00 213.16 117 THR A CA 1
ATOM 709 C C . THR A 1 94 ? -68.506 47.052 -20.727 1.00 214.20 117 THR A C 1
ATOM 710 O O . THR A 1 94 ? -69.167 46.111 -21.178 1.00 218.60 117 THR A O 1
ATOM 714 N N . VAL A 1 95 ? -68.618 48.302 -21.172 1.00 211.24 118 VAL A N 1
ATOM 715 C CA . VAL A 1 95 ? -69.537 48.683 -22.240 1.00 215.88 118 VAL A CA 1
ATOM 716 C C . VAL A 1 95 ? -68.770 48.726 -23.552 1.00 216.12 118 VAL A C 1
ATOM 717 O O . VAL A 1 95 ? -67.646 49.240 -23.612 1.00 212.54 118 VAL A O 1
ATOM 721 N N . PHE A 1 96 ? -69.377 48.189 -24.610 1.00 233.24 119 PHE A N 1
ATOM 722 C CA . PHE A 1 96 ? -68.705 48.081 -25.897 1.00 246.41 119 PHE A CA 1
ATOM 723 C C . PHE A 1 96 ? -69.747 47.893 -26.986 1.00 248.55 119 PHE A C 1
ATOM 724 O O . PHE A 1 96 ? -70.804 47.304 -26.732 1.00 245.36 119 PHE A O 1
ATOM 732 N N . PRO A 1 97 ? -69.485 48.373 -28.198 1.00 246.07 120 PRO A N 1
ATOM 733 C CA . PRO A 1 97 ? -70.389 48.097 -29.316 1.00 248.56 120 PRO A CA 1
ATOM 734 C C . PRO A 1 97 ? -70.079 46.763 -29.977 1.00 250.25 120 PRO A C 1
ATOM 735 O O . PRO A 1 97 ? -68.944 46.282 -29.970 1.00 246.24 120 PRO A O 1
ATOM 739 N N . LYS A 1 98 ? -71.121 46.165 -30.559 1.00 255.08 121 LYS A N 1
ATOM 740 C CA . LYS A 1 98 ? -70.947 44.902 -31.270 1.00 261.11 121 LYS A CA 1
ATOM 741 C C . LYS A 1 98 ? -70.181 45.107 -32.571 1.00 266.24 121 LYS A C 1
ATOM 742 O O . LYS A 1 98 ? -69.198 44.408 -32.845 1.00 261.09 121 LYS A O 1
ATOM 748 N N . SER A 1 99 ? -70.621 46.056 -33.386 1.00 272.62 122 SER A N 1
ATOM 749 C CA . SER A 1 99 ? -69.984 46.412 -34.639 1.00 274.27 122 SER A CA 1
ATOM 750 C C . SER A 1 99 ? -69.231 47.731 -34.492 1.00 277.37 122 SER A C 1
ATOM 751 O O . SER A 1 99 ? -69.428 48.462 -33.516 1.00 278.72 122 SER A O 1
ATOM 754 N N . PRO A 1 100 ? -68.336 48.054 -35.429 1.00 275.91 123 PRO A N 1
ATOM 755 C CA . PRO A 1 100 ? -67.636 49.343 -35.362 1.00 285.60 123 PRO A CA 1
ATOM 756 C C . PRO A 1 100 ? -68.604 50.520 -35.360 1.00 298.06 123 PRO A C 1
ATOM 757 O O . PRO A 1 100 ? -69.682 50.471 -35.957 1.00 296.17 123 PRO A O 1
ATOM 761 N N . VAL A 1 101 ? -68.200 51.590 -34.675 1.00 306.09 124 VAL A N 1
ATOM 762 C CA . VAL A 1 101 ? -69.062 52.754 -34.490 1.00 307.09 124 VAL A CA 1
ATOM 763 C C . VAL A 1 101 ? -69.171 53.519 -35.803 1.00 308.07 124 VAL A C 1
ATOM 764 O O . VAL A 1 101 ? -68.161 53.927 -36.389 1.00 296.96 124 VAL A O 1
ATOM 768 N N . LEU A 1 102 ? -70.405 53.725 -36.263 1.00 315.28 125 LEU A N 1
ATOM 769 C CA . LEU A 1 102 ? -70.681 54.460 -37.495 1.00 307.00 125 LEU A CA 1
ATOM 770 C C . LEU A 1 102 ? -71.884 55.359 -37.243 1.00 302.55 125 LEU A C 1
ATOM 771 O O . LEU A 1 102 ? -73.006 54.864 -37.096 1.00 295.68 125 LEU A O 1
ATOM 776 N N . LEU A 1 103 ? -71.651 56.671 -37.193 1.00 301.02 126 LEU A N 1
ATOM 777 C CA . LEU A 1 103 ? -72.728 57.619 -36.932 1.00 278.48 126 LEU A CA 1
ATOM 778 C C . LEU A 1 103 ? -73.804 57.517 -38.004 1.00 274.22 126 LEU A C 1
ATOM 779 O O . LEU A 1 103 ? -73.505 57.455 -39.200 1.00 276.86 126 LEU A O 1
ATOM 784 N N . GLY A 1 104 ? -75.061 57.505 -37.570 1.00 273.07 127 GLY A N 1
ATOM 785 C CA . GLY A 1 104 ? -76.173 57.340 -38.478 1.00 280.24 127 GLY A CA 1
ATOM 786 C C . GLY A 1 104 ? -76.420 55.921 -38.933 1.00 284.02 127 GLY A C 1
ATOM 787 O O . GLY A 1 104 ? -77.330 55.700 -39.742 1.00 297.51 127 GLY A O 1
ATOM 788 N N . GLN A 1 105 ? -75.641 54.951 -38.448 1.00 280.19 128 GLN A N 1
ATOM 789 C CA . GLN A 1 105 ? -75.842 53.558 -38.801 1.00 278.97 128 GLN A CA 1
ATOM 790 C C . GLN A 1 105 ? -76.344 52.773 -37.596 1.00 274.30 128 GLN A C 1
ATOM 791 O O . GLN A 1 105 ? -75.874 52.995 -36.473 1.00 269.37 128 GLN A O 1
ATOM 797 N N . PRO A 1 106 ? -77.296 51.864 -37.793 1.00 270.49 129 PRO A N 1
ATOM 798 C CA . PRO A 1 106 ? -77.803 51.077 -36.664 1.00 259.05 129 PRO A CA 1
ATOM 799 C C . PRO A 1 106 ? -76.705 50.209 -36.072 1.00 257.02 129 PRO A C 1
ATOM 800 O O . PRO A 1 106 ? -75.849 49.682 -36.786 1.00 266.58 129 PRO A O 1
ATOM 804 N N . ASN A 1 107 ? -76.734 50.069 -34.752 1.00 241.09 130 ASN A N 1
ATOM 805 C CA . ASN A 1 107 ? -75.721 49.291 -34.062 1.00 250.42 130 ASN A CA 1
ATOM 806 C C . ASN A 1 107 ? -76.329 48.706 -32.798 1.00 243.59 130 ASN A C 1
ATOM 807 O O . ASN A 1 107 ? -77.411 49.104 -32.360 1.00 235.33 130 ASN A O 1
ATOM 812 N N . THR A 1 108 ? -75.618 47.745 -32.216 1.00 247.67 131 THR A N 1
ATOM 813 C CA . THR A 1 108 ? -76.051 47.053 -31.007 1.00 248.83 131 THR A CA 1
ATOM 814 C C . THR A 1 108 ? -75.048 47.351 -29.902 1.00 247.39 131 THR A C 1
ATOM 815 O O . THR A 1 108 ? -73.900 46.898 -29.961 1.00 245.98 131 THR A O 1
ATOM 819 N N . LEU A 1 109 ? -75.478 48.118 -28.904 1.00 240.07 132 LEU A N 1
ATOM 820 C CA . LEU A 1 109 ? -74.626 48.431 -27.764 1.00 232.92 132 LEU A CA 1
ATOM 821 C C . LEU A 1 109 ? -74.753 47.321 -26.730 1.00 239.65 132 LEU A C 1
ATOM 822 O O . LEU A 1 109 ? -75.863 46.990 -26.301 1.00 238.36 132 LEU A O 1
ATOM 827 N N . ILE A 1 110 ? -73.623 46.737 -26.344 1.00 242.19 133 ILE A N 1
ATOM 828 C CA . ILE A 1 110 ? -73.605 45.603 -25.430 1.00 240.13 133 ILE A CA 1
ATOM 829 C C . ILE A 1 110 ? -73.038 46.057 -24.093 1.00 236.85 133 ILE A C 1
ATOM 830 O O . ILE A 1 110 ? -72.167 46.932 -24.024 1.00 230.26 133 ILE A O 1
ATOM 835 N N . CYS A 1 111 ? -73.549 45.457 -23.021 1.00 238.70 134 CYS A N 1
ATOM 836 C CA . CYS A 1 111 ? -73.090 45.728 -21.660 1.00 237.40 134 CYS A CA 1
ATOM 837 C C . CYS A 1 111 ? -72.746 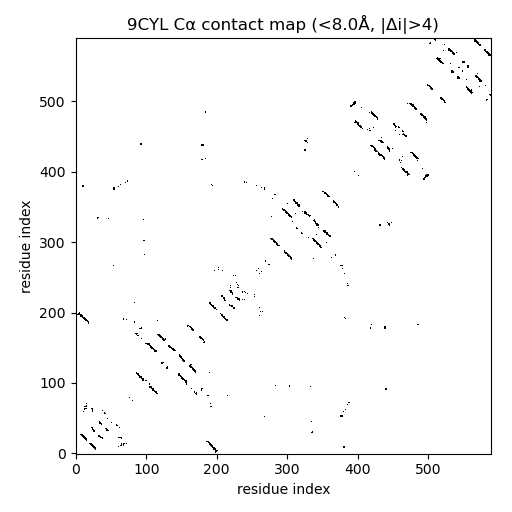44.388 -21.016 1.00 231.64 134 CYS A C 1
ATOM 838 O O . CYS A 1 111 ? -73.627 43.699 -20.492 1.00 231.88 134 CYS A O 1
ATOM 841 N N . PHE A 1 112 ? -71.468 44.015 -21.061 1.00 220.20 135 PHE A N 1
ATOM 842 C CA . PHE A 1 112 ? -71.001 42.763 -20.480 1.00 211.49 135 PHE A CA 1
ATOM 843 C C . PHE A 1 112 ? -70.567 42.995 -19.039 1.00 206.75 135 PHE A C 1
ATOM 844 O O . PHE A 1 112 ? -69.784 43.908 -18.759 1.00 203.59 135 PHE A O 1
ATOM 852 N N . VAL A 1 113 ? -71.079 42.168 -18.129 1.00 212.19 136 VAL A N 1
ATOM 853 C CA . VAL A 1 113 ? -70.806 42.280 -16.700 1.00 205.45 136 VAL A CA 1
ATOM 854 C C . VAL A 1 113 ? -70.329 40.923 -16.201 1.00 200.02 136 VAL A C 1
ATOM 855 O O . VAL A 1 113 ? -71.054 39.930 -16.318 1.00 198.88 136 VAL A O 1
ATOM 859 N N . ASP A 1 114 ? -69.135 40.897 -15.639 1.00 205.33 137 ASP A N 1
ATOM 860 C CA . ASP A 1 114 ? -68.531 39.680 -15.111 1.00 216.38 137 ASP A CA 1
ATOM 861 C C . ASP A 1 114 ? -68.541 39.708 -13.585 1.00 212.08 137 ASP A C 1
ATOM 862 O O . ASP A 1 114 ? -68.818 40.735 -12.958 1.00 203.51 137 ASP A O 1
ATOM 867 N N . ASN A 1 115 ? -68.220 38.535 -12.994 1.00 215.48 138 ASN A N 1
ATOM 868 C CA . ASN A 1 115 ? -68.148 38.370 -11.539 1.00 210.21 138 ASN A CA 1
ATOM 869 C C . ASN A 1 115 ? -69.460 38.779 -10.867 1.00 209.56 138 ASN A C 1
ATOM 870 O O . ASN A 1 115 ? -69.469 39.461 -9.840 1.00 198.68 138 ASN A O 1
ATOM 875 N N . ILE A 1 116 ? -70.577 38.358 -11.456 1.00 209.94 139 ILE A N 1
ATOM 876 C CA . ILE A 1 116 ? -71.899 38.629 -10.899 1.00 196.49 139 ILE A CA 1
ATOM 877 C C . ILE A 1 116 ? -72.189 37.567 -9.845 1.00 200.38 139 ILE A C 1
ATOM 878 O O . ILE A 1 116 ? -72.356 36.389 -10.167 1.00 205.28 139 ILE A O 1
ATOM 883 N N . PHE A 1 117 ? -72.252 37.981 -8.586 1.00 203.77 140 PHE A N 1
ATOM 884 C CA . PHE A 1 117 ? -72.569 37.049 -7.513 1.00 218.67 140 PHE A CA 1
ATOM 885 C C . PHE A 1 117 ? -73.186 37.791 -6.334 1.00 225.32 140 PHE A C 1
ATOM 886 O O . PHE A 1 117 ? -72.541 38.666 -5.743 1.00 223.00 140 PHE A O 1
ATOM 894 N N . PRO A 1 118 ? -74.433 37.470 -5.960 1.00 232.17 141 PRO A N 1
ATOM 895 C CA . PRO A 1 118 ? -75.324 36.473 -6.577 1.00 231.29 141 PRO A CA 1
ATOM 896 C C . PRO A 1 118 ? -75.928 36.967 -7.890 1.00 237.46 141 PRO A C 1
ATOM 897 O O . PRO A 1 118 ? -75.999 38.170 -8.129 1.00 247.89 141 PRO A O 1
ATOM 901 N N . PRO A 1 119 ? -76.367 36.061 -8.770 1.00 227.76 142 PRO A N 1
ATOM 902 C CA . PRO A 1 119 ? -76.950 36.498 -10.047 1.00 229.19 142 PRO A CA 1
ATOM 903 C C . PRO A 1 119 ? -78.348 37.079 -9.896 1.00 234.42 142 PRO A C 1
ATOM 904 O O . PRO A 1 119 ? -79.301 36.588 -10.510 1.00 239.09 142 PRO A O 1
ATOM 908 N N . VAL A 1 120 ? -78.481 38.123 -9.081 1.00 240.03 143 VAL A N 1
ATOM 909 C CA . VAL A 1 120 ? -79.739 38.841 -8.883 1.00 244.80 143 VAL A CA 1
ATOM 910 C C . VAL A 1 120 ? -79.423 40.315 -9.098 1.00 246.07 143 VAL A C 1
ATOM 911 O O . VAL A 1 120 ? -78.928 40.990 -8.187 1.00 239.74 143 VAL A O 1
ATOM 915 N N . ILE A 1 121 ? -79.708 40.823 -10.296 1.00 245.53 144 ILE A N 1
ATOM 916 C CA . ILE A 1 121 ? -79.286 42.169 -10.661 1.00 242.28 144 ILE A CA 1
ATOM 917 C C . ILE A 1 121 ? -80.125 42.702 -11.816 1.00 236.39 144 ILE A C 1
ATOM 918 O O . ILE A 1 121 ? -80.380 41.993 -12.797 1.00 231.43 144 ILE A O 1
ATOM 923 N N . ASN A 1 122 ? -80.569 43.952 -11.698 1.00 233.07 145 ASN A N 1
ATOM 924 C CA . ASN A 1 122 ? -81.233 44.649 -12.790 1.00 231.62 145 ASN A CA 1
ATOM 925 C C . ASN A 1 122 ? -80.185 45.342 -13.652 1.00 221.70 145 ASN A C 1
ATOM 926 O O . ASN A 1 122 ? -79.274 45.993 -13.130 1.00 212.24 145 ASN A O 1
ATOM 931 N N . ILE A 1 123 ? -80.316 45.201 -14.968 1.00 221.92 146 ILE A N 1
ATOM 932 C CA . ILE A 1 123 ? -79.408 45.820 -15.929 1.00 223.42 146 ILE A CA 1
ATOM 933 C C . ILE A 1 123 ? -80.250 46.675 -16.864 1.00 230.71 146 ILE A C 1
ATOM 934 O O . ILE A 1 123 ? -81.060 46.147 -17.638 1.00 239.04 146 ILE A O 1
ATOM 939 N N . THR A 1 124 ? -80.065 47.991 -16.798 1.00 231.84 147 THR A N 1
ATOM 940 C CA . THR A 1 124 ? -80.825 48.932 -17.606 1.00 234.48 147 THR A CA 1
ATOM 941 C C . THR A 1 124 ? -79.876 49.908 -18.289 1.00 224.60 147 THR A C 1
ATOM 942 O O . THR A 1 124 ? -78.692 50.003 -17.954 1.00 220.76 147 THR A O 1
ATOM 946 N N . TRP A 1 125 ? -80.415 50.641 -19.259 1.00 226.49 148 TRP A N 1
ATOM 947 C CA . TRP A 1 125 ? -79.667 51.625 -20.024 1.00 230.42 148 TRP A CA 1
ATOM 948 C C . TRP A 1 125 ? -80.235 53.017 -19.765 1.00 237.75 148 TRP A C 1
ATOM 949 O O . TRP A 1 125 ? -81.346 53.169 -19.249 1.00 235.98 148 TRP A O 1
ATOM 960 N N . LEU A 1 126 ? -79.458 54.038 -20.130 1.00 248.02 149 LEU A N 1
ATOM 961 C CA . LEU A 1 126 ? -79.873 55.433 -19.977 1.00 242.72 149 LEU A CA 1
ATOM 962 C C . LEU A 1 126 ? -79.386 56.230 -21.183 1.00 242.28 149 LEU A C 1
ATOM 963 O O . LEU A 1 126 ? -78.187 56.499 -21.308 1.00 237.27 149 LEU A O 1
ATOM 968 N N . ARG A 1 127 ? -80.314 56.617 -22.059 1.00 246.15 150 ARG A N 1
ATOM 969 C CA . ARG A 1 127 ? -80.006 57.443 -23.223 1.00 248.09 150 ARG A CA 1
ATOM 970 C C . ARG A 1 127 ? -80.054 58.906 -22.799 1.00 244.40 150 ARG A C 1
ATOM 971 O O . ARG A 1 127 ? -81.138 59.470 -22.617 1.00 245.19 150 ARG A O 1
ATOM 979 N N . ASN A 1 128 ? -78.888 59.516 -22.642 1.00 236.39 151 ASN A N 1
ATOM 980 C CA . ASN A 1 128 ? -78.762 60.883 -22.133 1.00 227.95 151 ASN A CA 1
ATOM 981 C C . ASN A 1 128 ? -79.410 61.006 -20.756 1.00 228.46 151 ASN A C 1
ATOM 982 O O . ASN A 1 128 ? -80.229 61.892 -20.504 1.00 232.95 151 ASN A O 1
ATOM 987 N N . SER A 1 129 ? -79.032 60.084 -19.876 1.00 222.07 152 SER A N 1
ATOM 988 C CA . SER A 1 129 ? -79.557 60.019 -18.512 1.00 222.71 152 SER A CA 1
ATOM 989 C C . SER A 1 129 ? -81.071 59.813 -18.494 1.00 231.06 152 SER A C 1
ATOM 990 O O . SER A 1 129 ? -81.756 60.252 -17.567 1.00 226.14 152 SER A O 1
ATOM 993 N N . LYS A 1 130 ? -81.602 59.135 -19.512 1.00 239.78 153 LYS A N 1
ATOM 994 C CA . LYS A 1 130 ? -83.029 58.850 -19.616 1.00 249.92 153 LYS A CA 1
ATOM 995 C C . LYS A 1 130 ? -83.223 57.373 -19.929 1.00 255.93 153 LYS A C 1
ATOM 996 O O . LYS A 1 130 ? -82.594 56.843 -20.850 1.00 254.07 153 LYS A O 1
ATOM 1002 N N . SER A 1 131 ? -84.103 56.720 -19.172 1.00 255.91 154 SER A N 1
ATOM 1003 C CA . SER A 1 131 ? -84.305 55.280 -19.296 1.00 248.23 154 SER A CA 1
ATOM 1004 C C . SER A 1 131 ? -84.983 54.942 -20.620 1.00 259.80 154 SER A C 1
ATOM 1005 O O . SER A 1 131 ? -86.063 55.460 -20.923 1.00 273.18 154 SER A O 1
ATOM 1008 N N . VAL A 1 132 ? -84.351 54.069 -21.403 1.00 255.67 155 VAL A N 1
ATOM 1009 C CA . VAL A 1 132 ? -84.891 53.595 -22.673 1.00 259.16 155 VAL A CA 1
ATOM 1010 C C . VAL A 1 132 ? -84.927 52.074 -22.628 1.00 260.66 155 VAL A C 1
ATOM 1011 O O . VAL A 1 132 ? -83.890 51.432 -22.422 1.00 262.54 155 VAL A O 1
ATOM 1015 N N . ALA A 1 133 ? -86.116 51.499 -22.816 1.00 261.29 156 ALA A N 1
ATOM 1016 C CA . ALA A 1 133 ? -86.307 50.054 -22.783 1.00 265.79 156 ALA A CA 1
ATOM 1017 C C . ALA A 1 133 ? -86.672 49.493 -24.154 1.00 273.17 156 ALA A C 1
ATOM 1018 O O . ALA A 1 133 ? -87.362 48.474 -24.253 1.00 273.67 156 ALA A O 1
ATOM 1020 N N . ASP A 1 134 ? -86.213 50.144 -25.219 1.00 274.84 157 ASP A N 1
ATOM 1021 C CA . ASP A 1 134 ? -86.507 49.728 -26.583 1.00 276.95 157 ASP A CA 1
ATOM 1022 C C . ASP A 1 134 ? -85.331 48.941 -27.146 1.00 264.13 157 ASP A C 1
ATOM 1023 O O . ASP A 1 134 ? -84.187 49.404 -27.098 1.00 259.53 157 ASP A O 1
ATOM 1028 N N . GLY A 1 135 ? -85.619 47.757 -27.682 1.00 262.16 158 GLY A N 1
ATOM 1029 C CA . GLY A 1 135 ? -84.577 46.915 -28.234 1.00 250.42 158 GLY A CA 1
ATOM 1030 C C . GLY A 1 135 ? -83.651 46.303 -27.210 1.00 255.61 158 GLY A C 1
ATOM 1031 O O . GLY A 1 135 ? -82.517 45.951 -27.547 1.00 253.27 158 GLY A O 1
ATOM 1032 N N . VAL A 1 136 ? -84.101 46.163 -25.967 1.00 263.56 159 VAL A N 1
ATOM 1033 C CA . VAL A 1 136 ? -83.280 45.616 -24.892 1.00 254.45 159 VAL A CA 1
ATOM 1034 C C . VAL A 1 136 ? -83.418 44.100 -24.894 1.00 252.23 159 VAL A C 1
ATOM 1035 O O . VAL A 1 136 ? -84.530 43.568 -24.814 1.00 254.87 159 VAL A O 1
ATOM 1039 N N . TYR A 1 137 ? -82.288 43.405 -24.981 1.00 247.09 160 TYR A N 1
ATOM 1040 C CA . TYR A 1 137 ? -82.251 41.950 -24.902 1.00 249.79 160 TYR A CA 1
ATOM 1041 C C . TYR A 1 137 ? -81.561 41.567 -23.598 1.00 241.64 160 TYR A C 1
ATOM 1042 O O . TYR A 1 137 ? -80.368 41.831 -23.418 1.00 229.38 160 TYR A O 1
ATOM 1051 N N . GLU A 1 138 ? -82.318 40.955 -22.693 1.00 250.70 161 GLU A N 1
ATOM 1052 C CA . GLU A 1 138 ? -81.783 40.447 -21.435 1.00 244.11 161 GLU A CA 1
ATOM 1053 C C . GLU A 1 138 ? -81.426 38.976 -21.623 1.00 250.71 161 GLU A C 1
ATOM 1054 O O . GLU A 1 138 ? -82.313 38.117 -21.678 1.00 246.19 161 GLU A O 1
ATOM 1060 N N . THR A 1 139 ? -80.132 38.689 -21.733 1.00 247.69 162 THR A N 1
ATOM 1061 C CA . THR A 1 139 ? -79.659 37.324 -21.904 1.00 238.98 162 THR A CA 1
ATOM 1062 C C . THR A 1 139 ? -79.514 36.635 -20.552 1.00 230.93 162 THR A C 1
ATOM 1063 O O . THR A 1 139 ? -79.483 37.274 -19.497 1.00 229.79 162 THR A O 1
ATOM 1067 N N . SER A 1 140 ? -79.427 35.309 -20.597 1.00 218.98 163 SER A N 1
ATOM 1068 C CA . SER A 1 140 ? -79.273 34.521 -19.386 1.00 217.64 163 SER A CA 1
ATOM 1069 C C . SER A 1 140 ? -77.834 34.590 -18.881 1.00 226.30 163 SER A C 1
ATOM 1070 O O . SER A 1 140 ? -76.901 34.898 -19.628 1.00 234.85 163 SER A O 1
ATOM 1073 N N . PHE A 1 141 ? -77.662 34.298 -17.593 1.00 225.01 164 PHE A N 1
ATOM 1074 C CA . PHE A 1 141 ? -76.337 34.324 -16.990 1.00 219.09 164 PHE A CA 1
ATOM 1075 C C . PHE A 1 141 ? -75.454 33.229 -17.581 1.00 210.96 164 PHE A C 1
ATOM 1076 O O . PHE A 1 141 ? -75.927 32.254 -18.171 1.00 223.14 164 PHE A O 1
ATOM 1084 N N . PHE A 1 142 ? -74.149 33.409 -17.421 1.00 195.70 165 PHE A N 1
ATOM 1085 C CA . PHE A 1 142 ? -73.163 32.408 -17.790 1.00 206.72 165 PHE A CA 1
ATOM 1086 C C . PHE A 1 142 ? -72.340 32.062 -16.560 1.00 209.19 165 PHE A C 1
ATOM 1087 O O . PHE A 1 142 ? -72.405 32.744 -15.537 1.00 206.43 165 PHE A O 1
ATOM 1095 N N . VAL A 1 143 ? -71.573 30.981 -16.657 1.00 210.42 166 VAL A N 1
ATOM 1096 C CA . VAL A 1 143 ? -70.696 30.543 -15.579 1.00 200.84 166 VAL A CA 1
ATOM 1097 C C . VAL A 1 143 ? -69.289 30.391 -16.134 1.00 200.67 166 VAL A C 1
ATOM 1098 O O . VAL A 1 143 ? -69.105 29.950 -17.274 1.00 203.22 166 VAL A O 1
ATOM 1102 N N . ASN A 1 144 ? -68.280 30.760 -15.351 1.00 201.15 167 ASN A N 1
ATOM 1103 C CA . ASN A 1 144 ? -66.883 30.490 -15.647 1.00 210.43 167 ASN A CA 1
ATOM 1104 C C . ASN A 1 144 ? -66.283 29.657 -14.520 1.00 206.74 167 ASN A C 1
ATOM 1105 O O . ASN A 1 144 ? -66.900 29.453 -13.470 1.00 194.88 167 ASN A O 1
ATOM 1110 N N . ARG A 1 145 ? -65.081 29.177 -14.731 0.50 213.80 168 ARG A N 1
ATOM 1111 C CA . ARG A 1 145 ? -64.491 28.152 -13.874 0.50 223.50 168 ARG A CA 1
ATOM 1112 C C . ARG A 1 145 ? -64.067 28.661 -12.500 0.50 231.92 168 ARG A C 1
ATOM 1113 O O . ARG A 1 145 ? -63.470 27.885 -11.745 0.50 240.31 168 ARG A O 1
ATOM 1121 N N . ASP A 1 146 ? -64.343 29.916 -12.146 1.00 222.29 169 ASP A N 1
ATOM 1122 C CA . ASP A 1 146 ? -64.184 30.374 -10.772 1.00 221.53 169 ASP A CA 1
ATOM 1123 C C . ASP A 1 146 ? -65.520 30.446 -10.043 1.00 217.35 169 ASP A C 1
ATOM 1124 O O . ASP A 1 146 ? -65.590 31.011 -8.946 1.00 224.03 169 ASP A O 1
ATOM 1129 N N . TYR A 1 147 ? -66.574 29.883 -10.636 1.00 207.07 170 TYR A N 1
ATOM 1130 C CA . TYR A 1 147 ? -67.939 29.795 -10.122 1.00 208.01 170 TYR A CA 1
ATOM 1131 C C . TYR A 1 147 ? -68.651 31.140 -10.066 1.00 215.34 170 TYR A C 1
ATOM 1132 O O . TYR A 1 147 ? -69.808 31.191 -9.628 1.00 209.75 170 TYR A O 1
ATOM 1141 N N . SER A 1 148 ? -68.013 32.228 -10.488 1.00 219.95 171 SER A N 1
ATOM 1142 C CA . SER A 1 148 ? -68.729 33.479 -10.664 1.00 206.35 171 SER A CA 1
ATOM 1143 C C . SER A 1 148 ? -69.535 33.428 -11.960 1.00 200.16 171 SER A C 1
ATOM 1144 O O . SER A 1 148 ? -69.437 32.485 -12.749 1.00 203.27 171 SER A O 1
ATOM 1147 N N . PHE A 1 149 ? -70.341 34.461 -12.180 1.00 203.57 172 PHE A N 1
ATOM 1148 C CA . PHE A 1 149 ? -71.285 34.465 -13.285 1.00 210.08 172 PHE A CA 1
ATOM 1149 C C . PHE A 1 149 ? -71.199 35.774 -14.052 1.00 207.17 172 PHE A C 1
ATOM 1150 O O . PHE A 1 149 ? -70.867 36.821 -13.492 1.00 209.85 172 PHE A O 1
ATOM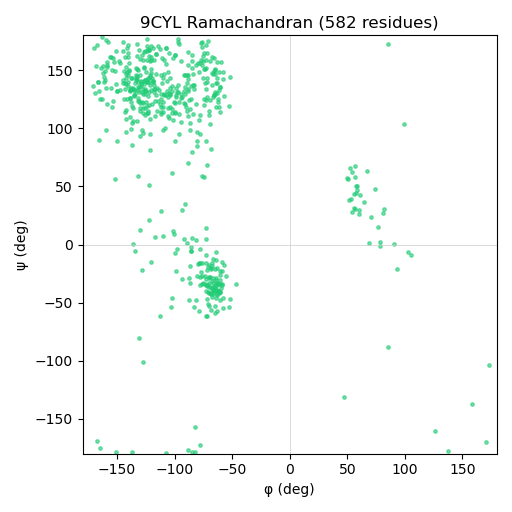 1158 N N . HIS A 1 150 ? -71.495 35.702 -15.349 1.00 204.98 173 HIS A N 1
ATOM 1159 C CA . HIS A 1 150 ? -71.481 36.883 -16.198 1.00 208.29 173 HIS A CA 1
ATOM 1160 C C . HIS A 1 150 ? -72.697 36.885 -17.114 1.00 213.82 173 HIS A C 1
ATOM 1161 O O . HIS A 1 150 ? -73.128 35.833 -17.593 1.00 215.78 173 HIS A O 1
ATOM 1168 N N . LYS A 1 151 ? -73.243 38.081 -17.347 1.00 212.55 174 LYS A N 1
ATOM 1169 C CA . LYS A 1 151 ? -74.440 38.283 -18.152 1.00 207.43 174 LYS A CA 1
ATOM 1170 C C . LYS A 1 151 ? -74.163 39.339 -19.217 1.00 200.49 174 LYS A C 1
ATOM 1171 O O . LYS A 1 151 ? -73.190 40.092 -19.135 1.00 211.06 174 LYS A O 1
ATOM 1177 N N . LEU A 1 152 ? -75.028 39.381 -20.230 1.00 202.63 175 LEU A N 1
ATOM 1178 C CA . LEU A 1 152 ? -74.939 40.365 -21.298 1.00 211.56 175 LEU A CA 1
ATOM 1179 C C . LEU A 1 152 ? -76.305 40.982 -21.552 1.00 227.58 175 LEU A C 1
ATOM 1180 O O . LEU A 1 152 ? -77.341 40.345 -21.345 1.00 228.51 175 LEU A O 1
ATOM 1185 N N . SER A 1 153 ? -76.291 42.233 -22.009 1.00 235.10 176 SER A N 1
ATOM 1186 C CA . SER A 1 153 ? -77.498 42.958 -22.373 1.00 230.60 176 SER A CA 1
ATOM 1187 C C . SER A 1 153 ? -77.223 43.768 -23.631 1.00 234.69 176 SER A C 1
ATOM 1188 O O . SER A 1 153 ? -76.170 44.400 -23.752 1.00 231.76 176 SER A O 1
ATOM 1191 N N . TYR A 1 154 ? -78.170 43.745 -24.562 1.00 239.09 177 TYR A N 1
ATOM 1192 C CA . TYR A 1 154 ? -78.020 44.417 -25.843 1.00 242.75 177 TYR A CA 1
ATOM 1193 C C . TYR A 1 154 ? -78.959 45.612 -25.934 1.00 250.03 177 TYR A C 1
ATOM 1194 O O . TYR A 1 154 ? -79.942 45.720 -25.195 1.00 253.49 177 TYR A O 1
ATOM 1203 N N . LEU A 1 155 ? -78.640 46.515 -26.858 1.00 245.51 178 LEU A N 1
ATOM 1204 C CA . LEU A 1 155 ? -79.435 47.724 -27.047 1.00 236.88 178 LEU A CA 1
ATOM 1205 C C . LEU A 1 155 ? -79.170 48.267 -28.440 1.00 235.29 178 LEU A C 1
ATOM 1206 O O . LEU A 1 155 ? -78.022 48.578 -28.773 1.00 241.44 178 LEU A O 1
ATOM 1211 N N . THR A 1 156 ? -80.218 48.373 -29.250 1.00 234.02 179 THR A N 1
ATOM 1212 C CA . THR A 1 156 ? -80.125 49.016 -30.551 1.00 241.42 179 THR A CA 1
ATOM 1213 C C . THR A 1 156 ? -80.383 50.510 -30.406 1.00 244.44 179 THR A C 1
ATOM 1214 O O . THR A 1 156 ? -81.177 50.944 -29.566 1.00 237.42 179 THR A O 1
ATOM 1218 N N . PHE A 1 157 ? -79.702 51.298 -31.233 1.00 256.24 180 PHE A N 1
ATOM 1219 C CA . PHE A 1 157 ? -79.717 52.748 -31.081 1.00 260.77 180 PHE A CA 1
ATOM 1220 C C . PHE A 1 157 ? -79.217 53.390 -32.369 1.00 265.42 180 PHE A C 1
ATOM 1221 O O . PHE A 1 157 ? -78.843 52.708 -33.327 1.00 260.68 180 PHE A O 1
ATOM 1229 N N . ILE A 1 158 ? -79.205 54.720 -32.373 1.00 263.58 181 ILE A N 1
ATOM 1230 C CA . ILE A 1 158 ? -78.618 55.506 -33.454 1.00 258.40 181 ILE A CA 1
ATOM 1231 C C . ILE A 1 158 ? -77.552 56.418 -32.860 1.00 265.85 181 ILE A C 1
ATOM 1232 O O . ILE A 1 158 ? -77.874 57.321 -32.074 1.00 262.07 181 ILE A O 1
ATOM 1237 N N . PRO A 1 159 ? -76.282 56.223 -33.206 1.00 269.99 182 PRO A N 1
ATOM 1238 C CA . PRO A 1 159 ? -75.216 57.000 -32.564 1.00 268.75 182 PRO A CA 1
ATOM 1239 C C . PRO A 1 159 ? -75.218 58.451 -33.016 1.00 270.97 182 PRO A C 1
ATOM 1240 O O . PRO A 1 159 ? -75.495 58.764 -34.176 1.00 270.71 182 PRO A O 1
ATOM 1244 N N . SER A 1 160 ? -74.900 59.338 -32.077 1.00 269.31 183 SER A N 1
ATOM 1245 C CA . SER A 1 160 ? -74.785 60.761 -32.360 1.00 263.77 183 SER A CA 1
ATOM 1246 C C . SER A 1 160 ? -73.922 61.399 -31.283 1.00 267.46 183 SER A C 1
ATOM 1247 O O . SER A 1 160 ? -73.795 60.875 -30.172 1.00 265.37 183 SER A O 1
ATOM 1250 N N . ASP A 1 161 ? -73.329 62.544 -31.630 1.00 267.98 184 ASP A N 1
ATOM 1251 C CA . ASP A 1 161 ? -72.467 63.248 -30.685 1.00 277.60 184 ASP A CA 1
ATOM 1252 C C . ASP A 1 161 ? -73.258 63.772 -29.493 1.00 283.95 184 ASP A C 1
ATOM 1253 O O . ASP A 1 161 ? -72.789 63.703 -28.350 1.00 284.83 184 ASP A O 1
ATOM 1258 N N . ASP A 1 162 ? -74.458 64.301 -29.736 1.00 288.71 185 ASP A N 1
ATOM 1259 C CA . ASP A 1 162 ? -75.288 64.836 -28.665 1.00 291.81 185 ASP A CA 1
ATOM 1260 C C . ASP A 1 162 ? -76.000 63.751 -27.866 1.00 285.70 185 ASP A C 1
ATOM 1261 O O . ASP A 1 162 ? -76.672 64.074 -26.880 1.00 282.42 185 ASP A O 1
ATOM 1266 N N . ASP A 1 163 ? -75.869 62.484 -28.261 1.00 282.07 186 ASP A N 1
ATOM 1267 C CA . ASP A 1 163 ? -76.491 61.359 -27.570 1.00 273.01 186 ASP A CA 1
ATOM 1268 C C . ASP A 1 163 ? -75.414 60.602 -26.802 1.00 262.97 186 ASP A C 1
ATOM 1269 O O . ASP A 1 163 ? -74.557 59.946 -27.405 1.00 249.50 186 ASP A O 1
ATOM 1274 N N . ILE A 1 164 ? -75.463 60.689 -25.477 1.00 259.20 187 ILE A N 1
ATOM 1275 C CA . ILE A 1 164 ? -74.539 59.984 -24.599 1.00 252.88 187 ILE A CA 1
ATOM 1276 C C . ILE A 1 164 ? -75.285 58.827 -23.949 1.00 258.30 187 ILE A C 1
ATOM 1277 O O . ILE A 1 164 ? -76.458 58.958 -23.581 1.00 254.16 187 ILE A O 1
ATOM 1282 N N . TYR A 1 165 ? -74.606 57.688 -23.822 1.00 259.63 188 TYR A N 1
ATOM 1283 C CA . TYR A 1 165 ? -75.230 56.458 -23.356 1.00 249.11 188 TYR A CA 1
ATOM 1284 C C . TYR A 1 165 ? -74.432 55.875 -22.197 1.00 246.33 188 TYR A C 1
ATOM 1285 O O . TYR A 1 165 ? -73.247 56.165 -22.023 1.00 252.99 188 TYR A O 1
ATOM 1294 N N . ASP A 1 166 ? -75.101 55.040 -21.406 1.00 241.15 189 ASP A N 1
ATOM 1295 C CA . ASP A 1 166 ? -74.464 54.376 -20.276 1.00 244.19 189 ASP A CA 1
ATOM 1296 C C . ASP A 1 166 ? -75.263 53.126 -19.929 1.00 242.44 189 ASP A C 1
ATOM 1297 O O . ASP A 1 166 ? -76.329 52.868 -20.495 1.00 247.32 189 ASP A O 1
ATOM 1302 N N . CYS A 1 167 ? -74.732 52.354 -18.981 1.00 231.45 190 CYS A N 1
ATOM 1303 C CA . CYS A 1 167 ? -75.325 51.088 -18.561 1.00 233.14 190 CYS A CA 1
ATOM 1304 C C . CYS A 1 167 ? -75.471 51.095 -17.046 1.00 229.55 190 CYS A C 1
ATOM 1305 O O . CYS A 1 167 ? -74.481 51.265 -16.328 1.00 221.77 190 CYS A O 1
ATOM 1308 N N . LYS A 1 168 ? -76.700 50.914 -16.563 1.00 224.58 191 LYS A N 1
ATOM 1309 C CA . LYS A 1 168 ? -76.980 50.950 -15.135 1.00 225.67 191 LYS A CA 1
ATOM 1310 C C . LYS A 1 168 ? -76.892 49.556 -14.528 1.00 218.11 191 LYS A C 1
ATOM 1311 O O . LYS A 1 168 ? -77.235 48.555 -15.162 1.00 218.78 191 LYS A O 1
ATOM 1317 N N . VAL A 1 169 ? -76.436 49.503 -13.280 1.00 217.51 192 VAL A N 1
ATOM 1318 C CA . VAL A 1 169 ? -76.223 48.253 -12.561 1.00 218.26 192 VAL A CA 1
ATOM 1319 C C . VAL A 1 169 ? -76.863 48.372 -11.184 1.00 219.99 192 VAL A C 1
ATOM 1320 O O . VAL A 1 169 ? -76.528 49.281 -10.414 1.00 222.14 192 VAL A O 1
ATOM 1324 N N . GLU A 1 170 ? -77.774 47.452 -10.872 1.00 211.38 193 GLU A N 1
ATOM 1325 C CA . GLU A 1 170 ? -78.463 47.403 -9.583 1.00 217.55 193 GLU A CA 1
ATOM 1326 C C . GLU A 1 170 ? -78.175 46.040 -8.966 1.00 209.63 193 GLU A C 1
ATOM 1327 O O . GLU A 1 170 ? -78.863 45.061 -9.267 1.00 218.80 193 GLU A O 1
ATOM 1333 N N . HIS A 1 171 ? -77.166 45.971 -8.103 1.00 210.06 194 HIS A N 1
ATOM 1334 C CA . HIS A 1 171 ? -76.738 44.709 -7.523 1.00 220.08 194 HIS A CA 1
ATOM 1335 C C . HIS A 1 171 ? -76.847 44.755 -6.004 1.00 227.57 194 HIS A C 1
ATOM 1336 O O . HIS A 1 171 ? -76.872 45.827 -5.392 1.00 232.96 194 HIS A O 1
ATOM 1343 N N . TRP A 1 172 ? -76.916 43.564 -5.402 1.00 229.58 195 TRP A N 1
ATOM 1344 C CA . TRP A 1 172 ? -77.011 43.455 -3.949 1.00 238.25 195 TRP A CA 1
ATOM 1345 C C . TRP A 1 172 ? -75.750 43.986 -3.274 1.00 240.42 195 TRP A C 1
ATOM 1346 O O . TRP A 1 172 ? -75.806 44.917 -2.464 1.00 249.12 195 TRP A O 1
ATOM 1357 N N . GLY A 1 173 ? -74.596 43.399 -3.603 1.00 236.49 196 GLY A N 1
ATOM 1358 C CA . GLY A 1 173 ? -73.358 43.730 -2.918 1.00 230.97 196 GLY A CA 1
ATOM 1359 C C . GLY A 1 173 ? -72.854 45.135 -3.168 1.00 215.24 196 GLY A C 1
ATOM 1360 O O . GLY A 1 173 ? -71.993 45.612 -2.421 1.00 215.15 196 GLY A O 1
ATOM 1361 N N . LEU A 1 174 ? -73.362 45.804 -4.198 1.00 215.16 197 LEU A N 1
ATOM 1362 C CA . LEU A 1 174 ? -72.947 47.172 -4.476 1.00 229.62 197 LEU A CA 1
ATOM 1363 C C . LEU A 1 174 ? -73.389 48.103 -3.355 1.00 245.36 197 LEU A C 1
ATOM 1364 O O . LEU A 1 174 ? -74.562 48.115 -2.969 1.00 252.34 197 LEU A O 1
ATOM 1369 N N . GLU A 1 175 ? -72.444 48.887 -2.831 1.00 253.89 198 GLU A N 1
ATOM 1370 C CA . GLU A 1 175 ? -72.797 49.925 -1.871 1.00 249.56 198 GLU A CA 1
ATOM 1371 C C . GLU A 1 175 ? -73.604 51.043 -2.517 1.00 242.50 198 GLU A C 1
ATOM 1372 O O . GLU A 1 175 ? -74.298 51.780 -1.808 1.00 239.47 198 GLU A O 1
ATOM 1378 N N . GLU A 1 176 ? -73.529 51.183 -3.840 1.00 242.39 199 GLU A N 1
ATOM 1379 C CA . GLU A 1 176 ? -74.362 52.116 -4.586 1.00 248.15 199 GLU A CA 1
ATOM 1380 C C . GLU A 1 176 ? -74.407 51.654 -6.033 1.00 251.14 199 GLU A C 1
ATOM 1381 O O . GLU A 1 176 ? -73.476 50.982 -6.490 1.00 249.24 199 GLU A O 1
ATOM 1387 N N . PRO A 1 177 ? -75.478 51.961 -6.766 1.00 255.53 200 PRO A N 1
ATOM 1388 C CA . PRO A 1 177 ? -75.519 51.600 -8.189 1.00 254.62 200 PRO A CA 1
ATOM 1389 C C . PRO A 1 177 ? -74.426 52.316 -8.972 1.00 253.50 200 PRO A C 1
ATOM 1390 O O . PRO A 1 177 ? -74.145 53.496 -8.748 1.00 247.80 200 PRO A O 1
ATOM 1394 N N . VAL A 1 178 ? -73.804 51.587 -9.896 1.00 246.35 201 VAL A N 1
ATOM 1395 C CA . VAL A 1 178 ? -72.687 52.093 -10.685 1.00 244.12 201 VAL A CA 1
ATOM 1396 C C . VAL A 1 178 ? -73.069 52.063 -12.159 1.00 234.89 201 VAL A C 1
ATOM 1397 O O . VAL A 1 178 ? -73.759 51.144 -12.615 1.00 226.03 201 VAL A O 1
ATOM 1401 N N . LEU A 1 179 ? -72.623 53.078 -12.899 1.00 233.57 202 LEU A N 1
ATOM 1402 C CA . LEU A 1 179 ? -72.955 53.234 -14.311 1.00 218.13 202 LEU A CA 1
ATOM 1403 C C . LEU A 1 179 ? -71.731 53.768 -15.036 1.00 214.03 202 LEU A C 1
ATOM 1404 O O . LEU A 1 179 ? -71.294 54.890 -14.766 1.00 221.91 202 LEU A O 1
ATOM 1409 N N . LYS A 1 180 ? -71.177 52.974 -15.950 1.00 207.01 203 LYS A N 1
ATOM 1410 C CA . LYS A 1 180 ? -70.022 53.398 -16.731 1.00 219.02 203 LYS A CA 1
ATOM 1411 C C . LYS A 1 180 ? -70.506 54.061 -18.012 1.00 232.13 203 LYS A C 1
ATOM 1412 O O . LYS A 1 180 ? -71.214 53.441 -18.812 1.00 226.19 203 LYS A O 1
ATOM 1418 N N . HIS A 1 181 ? -70.121 55.316 -18.202 1.00 245.85 204 HIS A N 1
ATOM 1419 C CA . HIS A 1 181 ? -70.632 56.131 -19.295 1.00 242.60 204 HIS A CA 1
ATOM 1420 C C . HIS A 1 181 ? -69.662 56.083 -20.468 1.00 230.81 204 HIS A C 1
ATOM 1421 O O . HIS A 1 181 ? -68.480 56.406 -20.317 1.00 222.48 204 HIS A O 1
ATOM 1428 N N . TRP A 1 182 ? -70.160 55.663 -21.627 1.00 229.99 205 TRP A N 1
ATOM 1429 C CA . TRP A 1 182 ? -69.389 55.655 -22.859 1.00 230.65 205 TRP A CA 1
ATOM 1430 C C . TRP A 1 182 ? -70.042 56.580 -23.872 1.00 248.34 205 TRP A C 1
ATOM 1431 O O . TRP A 1 182 ? -71.269 56.595 -24.013 1.00 253.88 205 TRP A O 1
ATOM 1442 N N . GLU A 1 183 ? -69.214 57.355 -24.570 1.00 253.89 206 GLU A N 1
ATOM 1443 C CA . GLU A 1 183 ? -69.683 58.245 -25.618 1.00 272.42 206 GLU A CA 1
ATOM 1444 C C . GLU A 1 183 ? -68.808 58.059 -26.853 1.00 277.87 206 GLU A C 1
ATOM 1445 O O . GLU A 1 183 ? -67.570 57.978 -26.735 1.00 275.62 206 GLU A O 1
ATOM 1451 N N . PRO A 1 184 ? -69.403 57.978 -28.046 1.00 282.57 207 PRO A N 1
ATOM 1452 C CA . PRO A 1 184 ? -68.609 58.090 -29.279 1.00 285.74 207 PRO A CA 1
ATOM 1453 C C . PRO A 1 184 ? -68.139 59.509 -29.544 1.00 303.95 207 PRO A C 1
ATOM 1454 O O . PRO A 1 184 ? -67.330 59.720 -30.458 1.00 305.79 207 PRO A O 1
ATOM 1458 N N . GLU A 1 185 ? -68.638 60.478 -28.768 1.00 309.60 208 GLU A N 1
ATOM 1459 C CA . GLU A 1 185 ? -68.185 61.862 -28.866 1.00 308.94 208 GLU A CA 1
ATOM 1460 C C . GLU A 1 185 ? -66.764 62.017 -28.335 1.00 309.47 208 GLU A C 1
ATOM 1461 O O . GLU A 1 185 ? -66.000 62.855 -28.826 1.00 305.08 208 GLU A O 1
ATOM 1467 N N . ILE A 1 186 ? -66.397 61.227 -27.319 1.00 309.77 209 ILE A N 1
ATOM 1468 C CA . ILE A 1 186 ? -65.018 61.264 -26.819 1.00 308.21 209 ILE A CA 1
ATOM 1469 C C . ILE A 1 186 ? -64.046 60.862 -27.906 1.00 315.33 209 ILE A C 1
ATOM 1470 O O . ILE A 1 186 ? -62.986 61.499 -28.036 1.00 323.80 209 ILE A O 1
ATOM 1475 N N . PRO A 1 187 ? -64.315 59.839 -28.738 1.00 307.29 210 PRO A N 1
ATOM 1476 C CA . PRO A 1 187 ? -63.469 59.375 -29.841 1.00 283.73 210 PRO A CA 1
ATOM 1477 C C . PRO A 1 187 ? -63.392 60.373 -30.996 1.00 272.30 210 PRO A C 1
ATOM 1478 O O . PRO A 1 187 ? -64.392 61.030 -31.286 1.00 273.77 210 PRO A O 1
ATOM 1480 N N . GLU B 2 5 ? -84.351 33.087 5.704 1.00 272.94 31 GLU B N 1
ATOM 1481 C CA . GLU B 2 5 ? -84.260 34.541 5.641 1.00 275.85 31 GLU B CA 1
ATOM 1482 C C . GLU B 2 5 ? -83.040 34.983 4.844 1.00 277.70 31 GLU B C 1
ATOM 1483 O O . GLU B 2 5 ? -83.141 35.813 3.941 1.00 280.67 31 GLU B O 1
ATOM 1489 N N . ARG B 2 6 ? -81.883 34.423 5.189 1.00 277.51 32 ARG B N 1
ATOM 1490 C CA . ARG B 2 6 ? -80.650 34.741 4.489 1.00 271.90 32 ARG B CA 1
ATOM 1491 C C . ARG B 2 6 ? -80.672 34.135 3.087 1.00 259.81 32 ARG B C 1
ATOM 1492 O O . ARG B 2 6 ? -81.585 33.394 2.710 1.00 259.13 32 ARG B O 1
ATOM 1500 N N . HIS B 2 7 ? -79.644 34.447 2.307 1.00 251.53 33 HIS B N 1
ATOM 1501 C CA . HIS B 2 7 ? -79.570 34.044 0.912 1.00 253.64 33 HIS B CA 1
ATOM 1502 C C . HIS B 2 7 ? -78.568 32.907 0.735 1.00 262.33 33 HIS B C 1
ATOM 1503 O O . HIS B 2 7 ? -77.577 32.811 1.464 1.00 265.68 33 HIS B O 1
ATOM 1510 N N . PHE B 2 8 ? -78.843 32.041 -0.243 1.00 262.16 34 PHE B N 1
ATOM 1511 C CA . PHE B 2 8 ? -77.970 30.920 -0.577 1.00 250.12 34 PHE B CA 1
ATOM 1512 C C . PHE B 2 8 ? -78.068 30.643 -2.072 1.00 241.95 34 PHE B C 1
ATOM 1513 O O . PHE B 2 8 ? -79.048 31.010 -2.727 1.00 243.12 34 PHE B O 1
ATOM 1521 N N . VAL B 2 9 ? -77.038 29.984 -2.607 1.00 226.37 35 VAL B N 1
ATOM 1522 C CA . VAL B 2 9 ? -76.902 29.737 -4.040 1.00 232.70 35 VAL B CA 1
ATOM 1523 C C . VAL B 2 9 ? -76.492 28.287 -4.260 1.00 238.92 35 VAL B C 1
ATOM 1524 O O . VAL B 2 9 ? -75.567 27.794 -3.605 1.00 241.95 35 VAL B O 1
ATOM 1528 N N . TYR B 2 10 ? -77.170 27.612 -5.189 1.00 240.01 36 TYR B N 1
ATOM 1529 C CA . TYR B 2 10 ? -76.814 26.262 -5.601 1.00 236.26 36 TYR B CA 1
ATOM 1530 C C . TYR B 2 10 ? -76.658 26.225 -7.115 1.00 228.58 36 TYR B C 1
ATOM 1531 O O . TYR B 2 10 ? -77.286 27.003 -7.838 1.00 219.76 36 TYR B O 1
ATOM 1540 N N . GLN B 2 11 ? -75.818 25.308 -7.592 1.00 230.75 37 GLN B N 1
ATOM 1541 C CA . GLN B 2 11 ? -75.496 25.238 -9.010 1.00 232.15 37 GLN B CA 1
ATOM 1542 C C . GLN B 2 11 ? -75.161 23.803 -9.394 1.00 230.30 37 GLN B C 1
ATOM 1543 O O . GLN B 2 11 ? -74.461 23.104 -8.658 1.00 232.69 37 GLN B O 1
ATOM 1549 N N . PHE B 2 12 ? -75.664 23.371 -10.550 1.00 229.35 38 PHE B N 1
ATOM 1550 C CA . PHE B 2 12 ? -75.349 22.059 -11.097 1.00 230.94 38 PHE B CA 1
ATOM 1551 C C . PHE B 2 12 ? -74.973 22.194 -12.565 1.00 227.16 38 PHE B C 1
ATOM 1552 O O . PHE B 2 12 ? -75.523 23.031 -13.285 1.00 221.53 38 PHE B O 1
ATOM 1560 N N . MET B 2 13 ? -74.035 21.356 -13.005 1.00 229.63 39 MET B N 1
ATOM 1561 C CA . MET B 2 13 ? -73.570 21.409 -14.384 1.00 230.76 39 MET B CA 1
ATOM 1562 C C . MET B 2 13 ? -72.925 20.083 -14.765 1.00 226.45 39 MET B C 1
ATOM 1563 O O . MET B 2 13 ? -72.425 19.349 -13.908 1.00 217.86 39 MET B O 1
ATOM 1568 N N . GLY B 2 14 ? -72.948 19.791 -16.065 1.00 218.69 40 GLY B N 1
ATOM 1569 C CA . GLY B 2 14 ? -72.308 18.611 -16.615 1.00 212.68 40 GLY B CA 1
ATOM 1570 C C . GLY B 2 14 ? -71.449 18.957 -17.813 1.00 212.47 40 GLY B C 1
ATOM 1571 O O . GLY B 2 14 ? -71.938 19.533 -18.788 1.00 213.77 40 GLY B O 1
ATOM 1572 N N . GLU B 2 15 ? -70.166 18.612 -17.752 1.00 212.19 41 GLU B N 1
ATOM 1573 C CA . GLU B 2 15 ? -69.179 19.052 -18.730 1.00 221.77 41 GLU B CA 1
ATOM 1574 C C . GLU B 2 15 ? -68.705 17.868 -19.560 1.00 218.84 41 GLU B C 1
ATOM 1575 O O . GLU B 2 15 ? -68.229 16.870 -19.008 1.00 217.50 41 GLU B O 1
ATOM 1581 N N . CYS B 2 16 ? -68.813 17.992 -20.879 1.00 217.22 42 CYS B N 1
ATOM 1582 C CA . CYS B 2 16 ? -68.316 16.989 -21.811 1.00 221.12 42 CYS B CA 1
ATOM 1583 C C . CYS B 2 16 ? -67.017 17.495 -22.426 1.00 216.87 42 CYS B C 1
ATOM 1584 O O . CYS B 2 16 ? -67.009 18.533 -23.095 1.00 215.45 42 CYS B O 1
ATOM 1587 N N . TYR B 2 17 ? -65.928 16.766 -22.203 1.00 218.52 43 TYR B N 1
ATOM 1588 C CA . TYR B 2 17 ? -64.615 17.145 -22.709 1.00 223.26 43 TYR B CA 1
ATOM 1589 C C . TYR B 2 17 ? -64.248 16.251 -23.887 1.00 218.77 43 TYR B C 1
ATOM 1590 O O . TYR B 2 17 ? -64.106 15.034 -23.730 1.00 214.16 43 TYR B O 1
ATOM 1599 N N . PHE B 2 18 ? -64.088 16.860 -25.058 1.00 221.39 44 PHE B N 1
ATOM 1600 C CA . PHE B 2 18 ? -63.774 16.148 -26.286 1.00 220.40 44 PHE B CA 1
ATOM 1601 C C . PHE B 2 18 ? -62.366 16.486 -26.750 1.00 219.05 44 PHE B C 1
ATOM 1602 O O . PHE B 2 18 ? -61.888 17.608 -26.572 1.00 232.71 44 PHE B O 1
ATOM 1610 N N . THR B 2 19 ? -61.710 15.502 -27.354 1.00 216.36 45 THR B N 1
ATOM 1611 C CA . THR B 2 19 ? -60.410 15.697 -27.979 1.00 224.53 45 THR B CA 1
ATOM 1612 C C . THR B 2 19 ? -60.399 14.937 -29.295 1.00 237.02 45 THR B C 1
ATOM 1613 O O . THR B 2 19 ? -60.811 13.774 -29.340 1.00 246.61 45 THR B O 1
ATOM 1617 N N . ASN B 2 20 ? -59.944 15.601 -30.361 1.00 235.84 46 ASN B N 1
ATOM 1618 C CA . ASN B 2 20 ? -59.872 15.008 -31.700 1.00 246.19 46 ASN B CA 1
ATOM 1619 C C . ASN B 2 20 ? -61.237 14.506 -32.166 1.00 245.56 46 ASN B C 1
ATOM 1620 O O . ASN B 2 20 ? -61.335 13.534 -32.919 1.00 249.56 46 ASN B O 1
ATOM 1625 N N . GLY B 2 21 ? -62.305 15.162 -31.723 1.00 248.00 47 GLY B N 1
ATOM 1626 C CA . GLY B 2 21 ? -63.642 14.758 -32.109 1.00 252.50 47 GLY B CA 1
ATOM 1627 C C . GLY B 2 21 ? -64.220 13.663 -31.238 1.00 246.65 47 GLY B C 1
ATOM 1628 O O . GLY B 2 21 ? -64.895 13.945 -30.243 1.00 249.78 47 GLY B O 1
ATOM 1629 N N . THR B 2 22 ? -63.964 12.403 -31.600 1.00 240.92 48 THR B N 1
ATOM 1630 C CA . THR B 2 22 ? -64.527 11.265 -30.885 1.00 240.73 48 THR B CA 1
ATOM 1631 C C . THR B 2 22 ? -63.483 10.222 -30.503 1.00 248.68 48 THR B C 1
ATOM 1632 O O . THR B 2 22 ? -63.854 9.112 -30.104 1.00 257.59 48 THR B O 1
ATOM 1636 N N . GLN B 2 23 ? -62.193 10.544 -30.610 1.00 248.47 49 GLN B N 1
ATOM 1637 C CA . GLN B 2 23 ? -61.155 9.578 -30.264 1.00 254.95 49 GLN B CA 1
ATOM 1638 C C . GLN B 2 23 ? -61.085 9.368 -28.756 1.00 246.32 49 GLN B C 1
ATOM 1639 O O . GLN B 2 23 ? -61.302 8.258 -28.257 1.00 244.10 49 GLN B O 1
ATOM 1645 N N . ARG B 2 24 ? -60.781 10.429 -28.014 1.00 243.34 50 ARG B N 1
ATOM 1646 C CA . ARG B 2 24 ? -60.703 10.390 -26.559 1.00 245.89 50 ARG B CA 1
ATOM 1647 C C . ARG B 2 24 ? -61.721 11.374 -26.003 1.00 237.86 50 ARG B C 1
ATOM 1648 O O . ARG B 2 24 ? -61.659 12.572 -26.301 1.00 239.15 50 ARG B O 1
ATOM 1656 N N . ILE B 2 25 ? -62.659 10.870 -25.206 1.00 231.88 51 ILE B N 1
ATOM 1657 C CA . ILE B 2 25 ? -63.715 11.693 -24.634 1.00 227.07 51 ILE B CA 1
ATOM 1658 C C . ILE B 2 25 ? -63.647 11.593 -23.116 1.00 233.55 51 ILE B C 1
ATOM 1659 O O . ILE B 2 25 ? -63.301 10.547 -22.557 1.00 233.93 51 ILE B O 1
ATOM 1664 N N . ARG B 2 26 ? -63.980 12.698 -22.449 1.00 232.89 52 ARG B N 1
ATOM 1665 C CA . ARG B 2 26 ? -63.971 12.761 -20.993 1.00 236.82 52 ARG B CA 1
ATOM 1666 C C . ARG B 2 26 ? -65.241 13.444 -20.511 1.00 234.71 52 ARG B C 1
ATOM 1667 O O . ARG B 2 26 ? -65.616 14.500 -21.031 1.00 231.87 52 ARG B O 1
ATOM 1675 N N . TYR B 2 27 ? -65.895 12.845 -19.517 1.00 232.14 53 TYR B N 1
ATOM 1676 C CA . TYR B 2 27 ? -67.157 13.342 -18.979 1.00 227.29 53 TYR B CA 1
ATOM 1677 C C . TYR B 2 27 ? -66.994 13.596 -17.489 1.00 218.71 53 TYR B C 1
ATOM 1678 O O . TYR B 2 27 ? -66.697 12.670 -16.726 1.00 221.08 53 TYR B O 1
ATOM 1687 N N . VAL B 2 28 ? -67.200 14.844 -17.075 1.00 214.20 54 VAL B N 1
ATOM 1688 C CA . VAL B 2 28 ? -67.085 15.244 -15.679 1.00 214.24 54 VAL B CA 1
ATOM 1689 C C . VAL B 2 28 ? -68.341 16.008 -15.285 1.00 221.56 54 VAL B C 1
ATOM 1690 O O . VAL B 2 28 ? -68.838 16.840 -16.052 1.00 222.25 54 VAL B O 1
ATOM 1694 N N . THR B 2 29 ? -68.848 15.731 -14.084 1.00 224.36 55 THR B N 1
ATOM 1695 C CA . THR B 2 29 ? -70.059 16.361 -13.572 1.00 224.62 55 THR B CA 1
ATOM 1696 C C . THR B 2 29 ? -69.780 16.953 -12.198 1.00 236.79 55 THR B C 1
ATOM 1697 O O . THR B 2 29 ? -69.257 16.263 -11.317 1.00 236.01 55 THR B O 1
ATOM 1701 N N . ARG B 2 30 ? -70.138 18.224 -12.018 1.00 237.27 56 ARG B N 1
ATOM 1702 C CA . ARG B 2 30 ? -69.885 18.963 -10.789 1.00 235.30 56 ARG B CA 1
ATOM 1703 C C . ARG B 2 30 ? -71.181 19.209 -10.022 1.00 228.68 56 ARG B C 1
ATOM 1704 O O . ARG B 2 30 ? -72.282 19.168 -10.579 1.00 227.03 56 ARG B O 1
ATOM 1712 N N . TYR B 2 31 ? -71.029 19.473 -8.724 1.00 226.72 57 TYR B N 1
ATOM 1713 C CA . TYR B 2 31 ? -72.129 19.855 -7.841 1.00 223.51 57 TYR B CA 1
ATOM 1714 C C . TYR B 2 31 ? -71.673 21.061 -7.030 1.00 221.13 57 TYR B C 1
ATOM 1715 O O . TYR B 2 31 ? -70.860 20.921 -6.111 1.00 217.38 57 TYR B O 1
ATOM 1724 N N . ILE B 2 32 ? -72.194 22.240 -7.364 1.00 224.28 58 ILE B N 1
ATOM 1725 C CA . ILE B 2 32 ? -71.740 23.500 -6.785 1.00 220.31 58 ILE B CA 1
ATOM 1726 C C . ILE B 2 32 ? -72.793 24.008 -5.811 1.00 222.47 58 ILE B C 1
ATOM 1727 O O . ILE B 2 32 ? -73.986 24.043 -6.136 1.00 233.82 58 ILE B O 1
ATOM 1732 N N . TYR B 2 33 ? -72.350 24.402 -4.620 1.00 216.76 59 TYR B N 1
ATOM 1733 C CA . TYR B 2 33 ? -73.177 25.142 -3.677 1.00 218.93 59 TYR B CA 1
ATOM 1734 C C . TYR B 2 33 ? -72.342 26.275 -3.108 1.00 220.05 59 TYR B C 1
ATOM 1735 O O . TYR B 2 33 ? -71.222 26.041 -2.643 1.00 224.11 59 TYR B O 1
ATOM 1744 N N . ASN B 2 34 ? -72.881 27.494 -3.153 1.00 226.00 60 ASN B N 1
ATOM 1745 C CA . ASN B 2 34 ? -72.233 28.657 -2.547 1.00 227.27 60 ASN B CA 1
ATOM 1746 C C . ASN B 2 34 ? -70.872 28.921 -3.192 1.00 212.73 60 ASN B C 1
ATOM 1747 O O . ASN B 2 34 ? -69.889 29.221 -2.511 1.00 213.27 60 ASN B O 1
ATOM 1752 N N . ARG B 2 35 ? -70.823 28.804 -4.521 1.00 212.07 61 ARG B N 1
ATOM 1753 C CA . ARG B 2 35 ? -69.575 28.891 -5.285 1.00 226.44 61 ARG B CA 1
ATOM 1754 C C . ARG B 2 35 ? -68.527 27.922 -4.742 1.00 234.50 61 ARG B C 1
ATOM 1755 O O . ARG B 2 35 ? -67.334 28.231 -4.680 1.00 222.59 61 ARG B O 1
ATOM 1763 N N . GLU B 2 36 ? -68.976 26.731 -4.351 1.00 242.31 62 GLU B N 1
ATOM 1764 C CA . GLU B 2 36 ? -68.098 25.717 -3.785 1.00 238.34 62 GLU B CA 1
ATOM 1765 C C . GLU B 2 36 ? -68.568 24.336 -4.216 1.00 230.29 62 GLU B C 1
ATOM 1766 O O . GLU B 2 36 ? -69.769 24.054 -4.233 1.00 227.01 62 GLU B O 1
ATOM 1772 N N . GLU B 2 37 ? -67.611 23.479 -4.557 1.00 221.68 63 GLU B N 1
ATOM 1773 C CA . GLU B 2 37 ? -67.886 22.128 -5.019 1.00 222.37 63 GLU B CA 1
ATOM 1774 C C . GLU B 2 37 ? -67.625 21.125 -3.902 1.00 230.28 63 GLU B C 1
ATOM 1775 O O . GLU B 2 37 ? -66.618 21.219 -3.194 1.00 230.51 63 GLU B O 1
ATOM 1781 N N . TYR B 2 38 ? -68.532 20.158 -3.753 1.00 236.24 64 TYR B N 1
ATOM 1782 C CA . TYR B 2 38 ? -68.432 19.165 -2.688 1.00 239.25 64 TYR B CA 1
ATOM 1783 C C . TYR B 2 38 ? -68.540 17.717 -3.153 1.00 246.70 64 TYR B C 1
ATOM 1784 O O . TYR B 2 38 ? -68.074 16.830 -2.427 1.00 245.00 64 TYR B O 1
ATOM 1793 N N . VAL B 2 39 ? -69.132 17.442 -4.315 1.00 252.30 65 VAL B N 1
ATOM 1794 C CA . VAL B 2 39 ? -69.203 16.094 -4.875 1.00 246.94 65 VAL B CA 1
ATOM 1795 C C . VAL B 2 39 ? -68.943 16.188 -6.372 1.00 242.31 65 VAL B C 1
ATOM 1796 O O . VAL B 2 39 ? -69.523 17.039 -7.054 1.00 243.36 65 VAL B O 1
ATOM 1800 N N . ARG B 2 40 ? -68.075 15.316 -6.886 1.00 232.72 66 ARG B N 1
ATOM 1801 C CA . ARG B 2 40 ? -67.720 15.328 -8.298 1.00 230.53 66 ARG B CA 1
ATOM 1802 C C . ARG B 2 40 ? -67.545 13.903 -8.800 1.00 223.69 66 ARG B C 1
ATOM 1803 O O . ARG B 2 40 ? -67.048 13.035 -8.076 1.00 215.79 66 ARG B O 1
ATOM 1811 N N . TYR B 2 41 ? -67.967 13.667 -10.040 1.00 223.52 67 TYR B N 1
ATOM 1812 C CA . TYR B 2 41 ? -67.709 12.420 -10.743 1.00 226.89 67 TYR B CA 1
ATOM 1813 C C . TYR B 2 41 ? -66.899 12.712 -11.996 1.00 224.95 67 TYR B C 1
ATOM 1814 O O . TYR B 2 41 ? -67.140 13.708 -12.685 1.00 213.23 67 TYR B O 1
ATOM 1823 N N . ASP B 2 42 ? -65.947 11.833 -12.291 1.00 230.50 68 ASP B N 1
ATOM 1824 C CA . ASP B 2 42 ? -65.099 11.953 -13.467 1.00 232.61 68 ASP B CA 1
ATOM 1825 C C . ASP B 2 42 ? -65.166 10.655 -14.256 1.00 235.86 68 ASP B C 1
ATOM 1826 O O . ASP B 2 42 ? -65.155 9.566 -13.673 1.00 234.96 68 ASP B O 1
ATOM 1831 N N . SER B 2 43 ? -65.242 10.771 -15.586 1.00 235.56 69 SER B N 1
ATOM 1832 C CA . SER B 2 43 ? -65.205 9.580 -16.427 1.00 235.17 69 SER B CA 1
ATOM 1833 C C . SER B 2 43 ? -63.867 8.861 -16.327 1.00 240.79 69 SER B C 1
ATOM 1834 O O . SER B 2 43 ? -63.790 7.670 -16.648 1.00 246.85 69 SER B O 1
ATOM 1837 N N . ASP B 2 44 ? -62.814 9.557 -15.898 1.00 239.92 70 ASP B N 1
ATOM 1838 C CA . ASP B 2 44 ? -61.532 8.931 -15.607 1.00 245.91 70 ASP B CA 1
ATOM 1839 C C . ASP B 2 44 ? -61.456 8.377 -14.191 1.00 244.97 70 ASP B C 1
ATOM 1840 O O . ASP B 2 44 ? -60.456 7.739 -13.844 1.00 250.99 70 ASP B O 1
ATOM 1845 N N . VAL B 2 45 ? -62.477 8.609 -13.374 1.00 237.40 71 VAL B N 1
ATOM 1846 C CA . VAL B 2 45 ? -62.537 8.086 -12.014 1.00 237.93 71 VAL B CA 1
ATOM 1847 C C . VAL B 2 45 ? -63.461 6.878 -11.925 1.00 237.47 71 VAL B C 1
ATOM 1848 O O . VAL B 2 45 ? -63.111 5.861 -11.326 1.00 241.97 71 VAL B O 1
ATOM 1852 N N . GLY B 2 46 ? -64.645 6.969 -12.527 1.00 231.39 72 GLY B N 1
ATOM 1853 C CA . GLY B 2 46 ? -65.583 5.869 -12.539 1.00 227.67 72 GLY B CA 1
ATOM 1854 C C . GLY B 2 46 ? -66.569 5.843 -11.393 1.00 230.41 72 GLY B C 1
ATOM 1855 O O . GLY B 2 46 ? -67.400 4.929 -11.335 1.00 232.41 72 GLY B O 1
ATOM 1856 N N . GLU B 2 47 ? -66.509 6.810 -10.483 1.00 232.08 73 GLU B N 1
ATOM 1857 C CA . GLU B 2 47 ? -67.418 6.859 -9.346 1.00 225.69 73 GLU B CA 1
ATOM 1858 C C . GLU B 2 47 ? -67.443 8.287 -8.817 1.00 219.15 73 GLU B C 1
ATOM 1859 O O . GLU B 2 47 ? -66.710 9.159 -9.291 1.00 220.96 73 GLU B O 1
ATOM 1865 N N . HIS B 2 48 ? -68.295 8.520 -7.824 1.00 216.57 74 HIS B N 1
ATOM 1866 C CA . HIS B 2 48 ? -68.487 9.853 -7.271 1.00 223.79 74 HIS B CA 1
ATOM 1867 C C . HIS B 2 48 ? -67.537 10.061 -6.101 1.00 242.60 74 HIS B C 1
ATOM 1868 O O . HIS B 2 48 ? -67.569 9.305 -5.124 1.00 253.93 74 HIS B O 1
ATOM 1875 N N . ARG B 2 49 ? -66.696 11.083 -6.204 1.00 238.12 75 ARG B N 1
ATOM 1876 C CA . ARG B 2 49 ? -65.781 11.452 -5.139 1.00 235.38 75 ARG B CA 1
ATOM 1877 C C . ARG B 2 49 ? -66.381 12.592 -4.319 1.00 236.50 75 ARG B C 1
ATOM 1878 O O . ARG B 2 49 ? -67.461 13.110 -4.616 1.00 236.16 75 ARG B O 1
ATOM 1886 N N . ALA B 2 50 ? -65.666 12.986 -3.269 1.00 239.08 76 ALA B N 1
ATOM 1887 C CA . ALA B 2 50 ? -66.097 14.052 -2.371 1.00 249.86 76 ALA B CA 1
ATOM 1888 C C . ALA B 2 50 ? -65.031 15.141 -2.365 1.00 263.66 76 ALA B C 1
ATOM 1889 O O . ALA B 2 50 ? -63.944 14.949 -1.809 1.00 267.32 76 ALA B O 1
ATOM 1891 N N . VAL B 2 51 ? -65.344 16.283 -2.982 1.00 263.04 77 VAL B N 1
ATOM 1892 C CA . VAL B 2 51 ? -64.400 17.397 -3.006 1.00 254.52 77 VAL B CA 1
ATOM 1893 C C . VAL B 2 51 ? -64.218 17.970 -1.605 1.00 249.39 77 VAL B C 1
ATOM 1894 O O . VAL B 2 51 ? -63.115 18.382 -1.224 1.00 246.52 77 VAL B O 1
ATOM 1898 N N . THR B 2 52 ? -65.289 18.005 -0.818 1.00 241.09 78 THR B N 1
ATOM 1899 C CA . THR B 2 52 ? -65.235 18.398 0.580 1.00 228.41 78 THR B CA 1
ATOM 1900 C C . THR B 2 52 ? -65.817 17.285 1.440 1.00 229.71 78 THR B C 1
ATOM 1901 O O . THR B 2 52 ? -66.470 16.363 0.944 1.00 236.49 78 THR B O 1
ATOM 1905 N N . GLU B 2 53 ? -65.577 17.383 2.749 1.00 225.74 79 GLU B N 1
ATOM 1906 C CA . GLU B 2 53 ? -66.111 16.407 3.691 1.00 240.12 79 GLU B CA 1
ATOM 1907 C C . GLU B 2 53 ? -67.631 16.456 3.784 1.00 245.36 79 GLU B C 1
ATOM 1908 O O . GLU B 2 53 ? -68.232 15.536 4.350 1.00 256.63 79 GLU B O 1
ATOM 1914 N N . LEU B 2 54 ? -68.262 17.496 3.234 1.00 241.97 80 LEU B N 1
ATOM 1915 C CA . LEU B 2 54 ? -69.716 17.607 3.291 1.00 245.51 80 LEU B CA 1
ATOM 1916 C C . LEU B 2 54 ? -70.389 16.485 2.510 1.00 249.09 80 LEU B C 1
ATOM 1917 O O . LEU B 2 54 ? -71.259 15.780 3.035 1.00 248.96 80 LEU B O 1
ATOM 1922 N N . GLY B 2 55 ? -70.003 16.309 1.249 1.00 246.43 81 GLY B N 1
ATOM 1923 C CA . GLY B 2 55 ? -70.632 15.310 0.410 1.00 246.96 81 GLY B CA 1
ATOM 1924 C C . GLY B 2 55 ? -69.919 13.974 0.398 1.00 249.51 81 GLY B C 1
ATOM 1925 O O . GLY B 2 55 ? -69.962 13.253 -0.604 1.00 246.66 81 GLY B O 1
ATOM 1926 N N . ARG B 2 56 ? -69.256 13.627 1.506 1.00 255.66 82 ARG B N 1
ATOM 1927 C CA . ARG B 2 56 ? -68.597 12.323 1.570 1.00 258.73 82 ARG B CA 1
ATOM 1928 C C . ARG B 2 56 ? -69.608 11.189 1.697 1.00 264.21 82 ARG B C 1
ATOM 1929 O O . ARG B 2 56 ? -69.484 10.197 0.957 1.00 264.01 82 ARG B O 1
ATOM 1937 N N . PRO B 2 57 ? -70.618 11.253 2.576 1.00 263.30 83 PRO B N 1
ATOM 1938 C CA . PRO B 2 57 ? -71.671 10.227 2.519 1.00 262.86 83 PRO B CA 1
ATOM 1939 C C . PRO B 2 57 ? -72.545 10.346 1.284 1.00 261.85 83 PRO B C 1
ATOM 1940 O O . PRO B 2 57 ? -73.087 9.331 0.826 1.00 258.38 83 PRO B O 1
ATOM 1944 N N . ASP B 2 58 ? -72.700 11.553 0.732 1.00 259.84 84 ASP B N 1
ATOM 1945 C CA . ASP B 2 58 ? -73.486 11.724 -0.487 1.00 255.22 84 ASP B CA 1
ATOM 1946 C C . ASP B 2 58 ? -72.840 10.996 -1.659 1.00 254.66 84 ASP B C 1
ATOM 1947 O O . ASP B 2 58 ? -73.518 10.299 -2.423 1.00 255.73 84 ASP B O 1
ATOM 1952 N N . ALA B 2 59 ? -71.523 11.153 -1.817 1.00 249.11 85 ALA B N 1
ATOM 1953 C CA . ALA B 2 59 ? -70.820 10.476 -2.900 1.00 230.67 85 ALA B CA 1
ATOM 1954 C C . ALA B 2 59 ? -70.954 8.964 -2.783 1.00 229.69 85 ALA B C 1
ATOM 1955 O O . ALA B 2 59 ? -71.150 8.273 -3.788 1.00 229.66 85 ALA B O 1
ATOM 1957 N N . GLU B 2 60 ? -70.863 8.432 -1.561 1.00 229.02 86 GLU B N 1
ATOM 1958 C CA . GLU B 2 60 ? -71.049 7.000 -1.363 1.00 234.68 86 GLU B CA 1
ATOM 1959 C C . GLU B 2 60 ? -72.519 6.603 -1.420 1.00 244.52 86 GLU B C 1
ATOM 1960 O O . GLU B 2 60 ? -72.832 5.457 -1.764 1.00 249.53 86 GLU B O 1
ATOM 1966 N N . TYR B 2 61 ? -73.431 7.522 -1.085 1.00 243.80 87 TYR B N 1
ATOM 1967 C CA . TYR B 2 61 ? -74.853 7.243 -1.260 1.00 243.48 87 TYR B CA 1
ATOM 1968 C C . TYR B 2 61 ? -75.186 7.020 -2.729 1.00 245.99 87 TYR B C 1
ATOM 1969 O O . TYR B 2 61 ? -75.979 6.133 -3.066 1.00 249.63 87 TYR B O 1
ATOM 1978 N N . TRP B 2 62 ? -74.589 7.815 -3.618 1.00 249.03 88 TRP B N 1
ATOM 1979 C CA . TRP B 2 62 ? -74.737 7.589 -5.049 1.00 248.33 88 TRP B CA 1
ATOM 1980 C C . TRP B 2 62 ? -73.831 6.473 -5.553 1.00 251.88 88 TRP B C 1
ATOM 1981 O O . TRP B 2 62 ? -74.055 5.959 -6.655 1.00 240.88 88 TRP B O 1
ATOM 1992 N N . ASN B 2 63 ? -72.817 6.095 -4.778 1.00 259.37 89 ASN B N 1
ATOM 1993 C CA . ASN B 2 63 ? -72.022 4.905 -5.050 1.00 255.33 89 ASN B CA 1
ATOM 1994 C C . ASN B 2 63 ? -72.642 3.646 -4.459 1.00 253.48 89 ASN B C 1
ATOM 1995 O O . ASN B 2 63 ? -72.085 2.557 -4.635 1.00 248.89 89 ASN B O 1
ATOM 2000 N N . SER B 2 64 ? -73.772 3.770 -3.759 1.00 260.14 90 SER B N 1
ATOM 2001 C CA . SER B 2 64 ? -74.481 2.630 -3.192 1.00 260.21 90 SER B CA 1
ATOM 2002 C C . SER B 2 64 ? -75.671 2.186 -4.034 1.00 254.31 90 SER B C 1
ATOM 2003 O O . SER B 2 64 ? -76.279 1.156 -3.722 1.00 244.36 90 SER B O 1
ATOM 2006 N N . GLN B 2 65 ? -76.022 2.935 -5.078 1.00 256.19 91 GLN B N 1
ATOM 2007 C CA . GLN B 2 65 ? -77.086 2.555 -6.002 1.00 243.66 91 GLN B CA 1
ATOM 2008 C C . GLN B 2 65 ? -76.459 2.157 -7.329 1.00 245.68 91 GLN B C 1
ATOM 2009 O O . GLN B 2 65 ? -76.094 3.033 -8.130 1.00 245.07 91 GLN B O 1
ATOM 2015 N N . PRO B 2 66 ? -76.312 0.861 -7.613 1.00 250.94 92 PRO B N 1
ATOM 2016 C CA . PRO B 2 66 ? -75.547 0.459 -8.804 1.00 254.87 92 PRO B CA 1
ATOM 2017 C C . PRO B 2 66 ? -76.245 0.776 -10.113 1.00 244.00 92 PRO B C 1
ATOM 2018 O O . PRO B 2 66 ? -75.567 0.992 -11.126 1.00 227.58 92 PRO B O 1
ATOM 2022 N N . GLU B 2 67 ? -77.579 0.805 -10.127 1.00 247.32 93 GLU B N 1
ATOM 2023 C CA . GLU B 2 67 ? -78.296 1.121 -11.357 1.00 248.99 93 GLU B CA 1
ATOM 2024 C C . GLU B 2 67 ? -78.054 2.565 -11.781 1.00 243.20 93 GLU B C 1
ATOM 2025 O O . GLU B 2 67 ? -77.887 2.851 -12.973 1.00 232.13 93 GLU B O 1
ATOM 2031 N N . ILE B 2 68 ? -78.015 3.484 -10.816 1.00 241.83 94 ILE B N 1
ATOM 2032 C CA . ILE B 2 68 ? -77.833 4.894 -11.137 1.00 229.33 94 ILE B CA 1
ATOM 2033 C C . ILE B 2 68 ? -76.401 5.165 -11.576 1.00 230.69 94 ILE B C 1
ATOM 2034 O O . ILE B 2 68 ? -76.153 6.007 -12.448 1.00 223.48 94 ILE B O 1
ATOM 2039 N N . LEU B 2 69 ? -75.436 4.459 -10.981 1.00 234.97 95 LEU B N 1
ATOM 2040 C CA . LEU B 2 69 ? -74.033 4.710 -11.291 1.00 231.42 95 LEU B CA 1
ATOM 2041 C C . LEU B 2 69 ? -73.708 4.350 -12.736 1.00 236.85 95 LEU B C 1
ATOM 2042 O O . LEU B 2 69 ? -72.903 5.031 -13.384 1.00 224.87 95 LEU B O 1
ATOM 2047 N N . GLU B 2 70 ? -74.324 3.288 -13.263 1.00 243.64 96 GLU B N 1
ATOM 2048 C CA . GLU B 2 70 ? -74.041 2.893 -14.639 1.00 245.62 96 GLU B CA 1
ATOM 2049 C C . GLU B 2 70 ? -74.689 3.840 -15.642 1.00 243.05 96 GLU B C 1
ATOM 2050 O O . GLU B 2 70 ? -74.121 4.083 -16.714 1.00 246.82 96 GLU B O 1
ATOM 2056 N N . ARG B 2 71 ? -75.868 4.381 -15.321 1.00 236.50 97 ARG B N 1
ATOM 2057 C CA . ARG B 2 71 ? -76.469 5.386 -16.192 1.00 237.03 97 ARG B CA 1
ATOM 2058 C C . ARG B 2 71 ? -75.556 6.595 -16.337 1.00 232.44 97 ARG B C 1
ATOM 2059 O O . ARG B 2 71 ? -75.456 7.184 -17.420 1.00 225.56 97 ARG B O 1
ATOM 2067 N N . THR B 2 72 ? -74.874 6.973 -15.255 1.00 227.54 98 THR B N 1
ATOM 2068 C CA . THR B 2 72 ? -73.945 8.094 -15.316 1.00 230.41 98 THR B CA 1
ATOM 2069 C C . THR B 2 72 ? -72.739 7.757 -16.185 1.00 227.85 98 THR B C 1
ATOM 2070 O O . THR B 2 72 ? -72.317 8.564 -17.021 1.00 230.21 98 THR B O 1
ATOM 2074 N N . ARG B 2 73 ? -72.173 6.563 -16.004 1.00 224.02 99 ARG B N 1
ATOM 2075 C CA . ARG B 2 73 ? -71.057 6.144 -16.845 1.00 232.58 99 ARG B CA 1
ATOM 2076 C C . ARG B 2 73 ? -71.482 6.027 -18.302 1.00 234.34 99 ARG B C 1
ATOM 2077 O O . ARG B 2 73 ? -70.729 6.398 -19.210 1.00 231.41 99 ARG B O 1
ATOM 2085 N N . ALA B 2 74 ? -72.687 5.508 -18.544 1.00 237.48 100 ALA B N 1
ATOM 2086 C CA . ALA B 2 74 ? -73.201 5.429 -19.903 1.00 242.21 100 ALA B CA 1
ATOM 2087 C C . ALA B 2 74 ? -73.567 6.797 -20.460 1.00 242.31 100 ALA B C 1
ATOM 2088 O O . ALA B 2 74 ? -73.670 6.946 -21.681 1.00 249.41 100 ALA B O 1
ATOM 2090 N N . GLU B 2 75 ? -73.760 7.798 -19.597 1.00 227.72 101 GLU B N 1
ATOM 2091 C CA . GLU B 2 75 ? -74.046 9.142 -20.081 1.00 230.22 101 GLU B CA 1
ATOM 2092 C C . GLU B 2 75 ? -72.892 9.722 -20.889 1.00 240.31 101 GLU B C 1
ATOM 2093 O O . GLU B 2 75 ? -73.104 10.666 -21.658 1.00 245.97 101 GLU B O 1
ATOM 2099 N N . LEU B 2 76 ? -71.679 9.184 -20.731 1.00 241.85 102 LEU B N 1
ATOM 2100 C CA . LEU B 2 76 ? -70.576 9.586 -21.598 1.00 244.87 102 LEU B CA 1
ATOM 2101 C C . LEU B 2 76 ? -70.858 9.231 -23.051 1.00 243.90 102 LEU B C 1
ATOM 2102 O O . LEU B 2 76 ? -70.461 9.968 -23.960 1.00 245.14 102 LEU B O 1
ATOM 2107 N N . ASP B 2 77 ? -71.549 8.118 -23.288 1.00 242.95 103 ASP B N 1
ATOM 2108 C CA . ASP B 2 77 ? -71.900 7.717 -24.643 1.00 247.12 103 ASP B CA 1
ATOM 2109 C C . ASP B 2 77 ? -73.278 8.207 -25.067 1.00 249.84 103 ASP B C 1
ATOM 2110 O O . ASP B 2 77 ? -73.499 8.450 -26.260 1.00 252.33 103 ASP B O 1
ATOM 2115 N N . THR B 2 78 ? -74.208 8.362 -24.120 1.00 248.85 104 THR B N 1
ATOM 2116 C CA . THR B 2 78 ? -75.563 8.784 -24.454 1.00 251.08 104 THR B CA 1
ATOM 2117 C C . THR B 2 78 ? -75.722 10.294 -24.521 1.00 249.90 104 THR B C 1
ATOM 2118 O O . THR B 2 78 ? -76.519 10.787 -25.326 1.00 252.56 104 THR B O 1
ATOM 2122 N N . VAL B 2 79 ? -74.994 11.047 -23.705 1.00 247.25 105 VAL B N 1
ATOM 2123 C CA . VAL B 2 79 ? -75.193 12.487 -23.669 1.00 235.66 105 VAL B CA 1
ATOM 2124 C C . VAL B 2 79 ? -74.066 13.159 -24.426 1.00 233.50 105 VAL B C 1
ATOM 2125 O O . VAL B 2 79 ? -74.308 13.954 -25.339 1.00 229.85 105 VAL B O 1
ATOM 2129 N N . CYS B 2 80 ? -72.828 12.844 -24.043 1.00 240.22 106 CYS B N 1
ATOM 2130 C CA . CYS B 2 80 ? -71.671 13.514 -24.623 1.00 244.11 106 CYS B CA 1
ATOM 2131 C C . CYS B 2 80 ? -71.420 13.049 -26.054 1.00 247.99 106 CYS B C 1
ATOM 2132 O O . CYS B 2 80 ? -71.465 13.849 -26.997 1.00 251.63 106 CYS B O 1
ATOM 2135 N N . ARG B 2 81 ? -71.150 11.753 -26.236 1.00 247.80 107 ARG B N 1
ATOM 2136 C CA . ARG B 2 81 ? -70.749 11.261 -27.552 1.00 252.03 107 ARG B CA 1
ATOM 2137 C C . ARG B 2 81 ? -71.874 11.404 -28.572 1.00 251.52 107 ARG B C 1
ATOM 2138 O O . ARG B 2 81 ? -71.619 11.692 -29.747 1.00 258.55 107 ARG B O 1
ATOM 2146 N N . HIS B 2 82 ? -73.125 11.217 -28.145 1.00 245.46 108 HIS B N 1
ATOM 2147 C CA . HIS B 2 82 ? -74.235 11.291 -29.091 1.00 254.55 108 HIS B CA 1
ATOM 2148 C C . HIS B 2 82 ? -74.505 12.724 -29.529 1.00 250.40 108 HIS B C 1
ATOM 2149 O O . HIS B 2 82 ? -74.807 12.974 -30.703 1.00 252.97 108 HIS B O 1
ATOM 2156 N N . ASN B 2 83 ? -74.417 13.679 -28.603 1.00 241.00 109 ASN B N 1
ATOM 2157 C CA . ASN B 2 83 ? -74.663 15.068 -28.973 1.00 245.21 109 ASN B CA 1
ATOM 2158 C C . ASN B 2 83 ? -73.546 15.608 -29.858 1.00 254.84 109 ASN B C 1
ATOM 2159 O O . ASN B 2 83 ? -73.805 16.388 -30.782 1.00 258.75 109 ASN B O 1
ATOM 2164 N N . TYR B 2 84 ? -72.301 15.195 -29.605 1.00 255.34 110 TYR B N 1
ATOM 2165 C CA . TYR B 2 84 ? -71.201 15.615 -30.470 1.00 255.86 110 TYR B CA 1
ATOM 2166 C C . TYR B 2 84 ? -71.343 15.019 -31.865 1.00 250.52 110 TYR B C 1
ATOM 2167 O O . TYR B 2 84 ? -71.113 15.708 -32.865 1.00 249.55 110 TYR B O 1
ATOM 2176 N N . GLU B 2 85 ? -71.712 13.743 -31.950 1.00 245.99 111 GLU B N 1
ATOM 2177 C CA . GLU B 2 85 ? -71.927 13.078 -33.229 1.00 246.87 111 GLU B CA 1
ATOM 2178 C C . GLU B 2 85 ? -73.330 13.295 -33.779 1.00 258.89 111 GLU B C 1
ATOM 2179 O O . GLU B 2 85 ? -73.675 12.694 -34.803 1.00 266.66 111 GLU B O 1
ATOM 2185 N N . GLY B 2 86 A -74.140 14.130 -33.135 1.00 264.67 111 GLY B N 1
ATOM 2186 C CA . GLY B 2 86 A -75.494 14.364 -33.572 1.00 265.78 111 GLY B CA 1
ATOM 2187 C C . GLY B 2 86 A -75.801 15.836 -33.754 1.00 258.02 111 GLY B C 1
ATOM 2188 O O . GLY B 2 86 A -75.441 16.448 -34.765 1.00 252.44 111 GLY B O 1
ATOM 2189 N N . PRO B 2 87 ? -76.485 16.431 -32.769 1.00 254.05 112 PRO B N 1
ATOM 2190 C CA . PRO B 2 87 ? -76.884 17.842 -32.879 1.00 253.63 112 PRO B CA 1
ATOM 2191 C C . PRO B 2 87 ? -75.730 18.776 -33.205 1.00 250.92 112 PRO B C 1
ATOM 2192 O O . PRO B 2 87 ? -75.803 19.530 -34.180 1.00 257.70 112 PRO B O 1
ATOM 2196 N N . GLU B 2 88 ? -74.660 18.728 -32.405 1.00 248.45 113 GLU B N 1
ATOM 2197 C CA . GLU B 2 88 ? -73.520 19.605 -32.651 1.00 256.15 113 GLU B CA 1
ATOM 2198 C C . GLU B 2 88 ? -72.918 19.340 -34.025 1.00 258.30 113 GLU B C 1
ATOM 2199 O O . GLU B 2 88 ? -72.550 20.280 -34.742 1.00 265.33 113 GLU B O 1
ATOM 2205 N N . THR B 2 89 ? -72.821 18.063 -34.413 1.00 254.17 114 THR B N 1
ATOM 2206 C CA . THR B 2 89 ? -72.345 17.729 -35.753 1.00 255.35 114 THR B CA 1
ATOM 2207 C C . THR B 2 89 ? -73.256 18.320 -36.822 1.00 261.61 114 THR B C 1
ATOM 2208 O O . THR B 2 89 ? -72.789 18.686 -37.908 1.00 262.71 114 THR B O 1
ATOM 2212 N N . HIS B 2 90 ? -74.545 18.462 -36.520 1.00 264.17 115 HIS B N 1
ATOM 2213 C CA . HIS B 2 90 ? -75.499 19.050 -37.450 1.00 272.75 115 HIS B CA 1
ATOM 2214 C C . HIS B 2 90 ? -75.768 20.528 -37.185 1.00 268.68 115 HIS B C 1
ATOM 2215 O O . HIS B 2 90 ? -76.508 21.155 -37.952 1.00 261.24 115 HIS B O 1
ATOM 2222 N N . THR B 2 91 ? -75.189 21.103 -36.128 1.00 265.60 116 THR B N 1
ATOM 2223 C CA . THR B 2 91 ? -75.418 22.510 -35.814 1.00 255.00 116 THR B CA 1
ATOM 2224 C C . THR B 2 91 ? -74.114 23.259 -35.551 1.00 250.30 116 THR B C 1
ATOM 2225 O O . THR B 2 91 ? -73.594 23.941 -36.441 1.00 250.83 116 THR B O 1
ATOM 2229 N N . SER B 2 92 ? -73.572 23.130 -34.336 1.00 245.86 117 SER B N 1
ATOM 2230 C CA . SER B 2 92 ? -72.457 23.983 -33.930 1.00 247.78 117 SER B CA 1
ATOM 2231 C C . SER B 2 92 ? -71.187 23.658 -34.708 1.00 248.66 117 SER B C 1
ATOM 2232 O O . SER B 2 92 ? -70.454 24.568 -35.118 1.00 248.69 117 SER B O 1
ATOM 2235 N N . LEU B 2 93 ? -70.897 22.366 -34.908 1.00 251.58 118 LEU B N 1
ATOM 2236 C CA . LEU B 2 93 ? -69.697 21.992 -35.653 1.00 257.35 118 LEU B CA 1
ATOM 2237 C C . LEU B 2 93 ? -69.716 22.578 -37.060 1.00 261.18 118 LEU B C 1
ATOM 2238 O O . LEU B 2 93 ? -68.667 22.965 -37.591 1.00 258.02 118 LEU B O 1
ATOM 2243 N N . ARG B 2 94 ? -70.895 22.679 -37.665 1.00 266.64 119 ARG B N 1
ATOM 2244 C CA . ARG B 2 94 ? -71.045 23.305 -38.978 1.00 270.15 119 ARG B CA 1
ATOM 2245 C C . ARG B 2 94 ? -71.617 24.716 -38.835 1.00 266.37 119 ARG B C 1
ATOM 2246 O O . ARG B 2 94 ? -72.702 25.041 -39.319 1.00 271.48 119 ARG B O 1
ATOM 2254 N N . ARG B 2 95 ? -70.864 25.559 -38.130 1.00 256.55 120 ARG B N 1
ATOM 2255 C CA . ARG B 2 95 ? -71.175 26.979 -38.016 1.00 246.97 120 ARG B CA 1
ATOM 2256 C C . ARG B 2 95 ? -69.891 27.771 -38.195 1.00 252.96 120 ARG B C 1
ATOM 2257 O O . ARG B 2 95 ? -68.966 27.646 -37.387 1.00 257.92 120 ARG B O 1
ATOM 2265 N N . LEU B 2 96 ? -69.841 28.596 -39.238 1.00 255.28 121 LEU B N 1
ATOM 2266 C CA . LEU B 2 96 ? -68.675 29.421 -39.524 1.00 251.26 121 LEU B CA 1
ATOM 2267 C C . LEU B 2 96 ? -69.125 30.847 -39.787 1.00 253.68 121 LEU B C 1
ATOM 2268 O O . LEU B 2 96 ? -70.071 31.075 -40.548 1.00 251.98 121 LEU B O 1
ATOM 2273 N N . GLU B 2 97 ? -68.446 31.801 -39.158 1.00 255.65 122 GLU B N 1
ATOM 2274 C CA . GLU B 2 97 ? -68.725 33.217 -39.342 1.00 255.46 122 GLU B CA 1
ATOM 2275 C C . GLU B 2 97 ? -67.442 33.922 -39.747 1.00 247.70 122 GLU B C 1
ATOM 2276 O O . GLU B 2 97 ? -66.395 33.724 -39.121 1.00 243.34 122 GLU B O 1
ATOM 2282 N N . GLN B 2 98 ? -67.525 34.736 -40.792 1.00 249.28 123 GLN B N 1
ATOM 2283 C CA . GLN B 2 98 ? -66.353 35.445 -41.284 1.00 255.23 123 GLN B CA 1
ATOM 2284 C C . GLN B 2 98 ? -66.196 36.781 -40.561 1.00 261.36 123 GLN B C 1
ATOM 2285 O O . GLN B 2 98 ? -67.193 37.441 -40.252 1.00 271.68 123 GLN B O 1
ATOM 2291 N N . PRO B 2 99 ? -64.962 37.180 -40.278 1.00 255.14 124 PRO B N 1
ATOM 2292 C CA . PRO B 2 99 ? -64.730 38.427 -39.546 1.00 257.60 124 PRO B CA 1
ATOM 2293 C C . PRO B 2 99 ? -64.871 39.662 -40.425 1.00 255.10 124 PRO B C 1
ATOM 2294 O O . PRO B 2 99 ? -64.721 39.620 -41.648 1.00 248.62 124 PRO B O 1
ATOM 2298 N N . ASN B 2 100 ? -65.157 40.783 -39.762 1.00 252.95 125 ASN B N 1
ATOM 2299 C CA . ASN B 2 100 ? -65.297 42.088 -40.402 1.00 246.64 125 ASN B CA 1
ATOM 2300 C C . ASN B 2 100 ? -64.111 42.948 -39.984 1.00 249.18 125 ASN B C 1
ATOM 2301 O O . ASN B 2 100 ? -63.982 43.308 -38.809 1.00 245.98 125 ASN B O 1
ATOM 2306 N N . VAL B 2 101 ? -63.253 43.283 -40.944 1.00 255.88 126 VAL B N 1
ATOM 2307 C CA . VAL B 2 101 ? -62.014 44.008 -40.682 1.00 259.26 126 VAL B CA 1
ATOM 2308 C C . VAL B 2 101 ? -62.185 45.459 -41.109 1.00 262.92 126 VAL B C 1
ATOM 2309 O O . VAL B 2 101 ? -62.598 45.737 -42.242 1.00 259.92 126 VAL B O 1
ATOM 2313 N N . VAL B 2 102 ? -61.863 46.383 -40.204 1.00 267.43 127 VAL B N 1
ATOM 2314 C CA . VAL B 2 102 ? -61.896 47.814 -40.486 1.00 270.56 127 VAL B CA 1
ATOM 2315 C C . VAL B 2 102 ? -60.662 48.457 -39.866 1.00 272.72 127 VAL B C 1
ATOM 2316 O O . VAL B 2 102 ? -60.211 48.052 -38.788 1.00 272.45 127 VAL B O 1
ATOM 2320 N N . ILE B 2 103 ? -60.103 49.448 -40.557 1.00 276.50 128 ILE B N 1
ATOM 2321 C CA . ILE B 2 103 ? -58.930 50.183 -40.095 1.00 271.03 128 ILE B CA 1
ATOM 2322 C C . ILE B 2 103 ? -59.357 51.606 -39.764 1.00 264.22 128 ILE B C 1
ATOM 2323 O O . ILE B 2 103 ? -60.021 52.268 -40.571 1.00 264.71 128 ILE B O 1
ATOM 2328 N N . SER B 2 104 ? -58.985 52.070 -38.573 1.00 259.63 129 SER B N 1
ATOM 2329 C CA . SER B 2 104 ? -59.301 53.420 -38.135 1.00 251.65 129 SER B CA 1
ATOM 2330 C C . SER B 2 104 ? -58.140 53.941 -37.301 1.00 262.19 129 SER B C 1
ATOM 2331 O O . SER B 2 104 ? -57.191 53.214 -36.998 1.00 264.72 129 SER B O 1
ATOM 2334 N N . LEU B 2 105 ? -58.226 55.217 -36.927 1.00 268.53 130 LEU B N 1
ATOM 2335 C CA . LEU B 2 105 ? -57.153 55.847 -36.168 1.00 270.34 130 LEU B CA 1
ATOM 2336 C C . LEU B 2 105 ? -57.663 57.132 -35.532 1.00 270.49 130 LEU B C 1
ATOM 2337 O O . LEU B 2 105 ? -58.187 58.007 -36.229 1.00 263.82 130 LEU B O 1
ATOM 2342 N N . SER B 2 106 ? -57.505 57.238 -34.216 1.00 268.79 131 SER B N 1
ATOM 2343 C CA . SER B 2 106 ? -57.772 58.456 -33.466 1.00 271.16 131 SER B CA 1
ATOM 2344 C C . SER B 2 106 ? -56.465 59.014 -32.915 1.00 282.37 131 SER B C 1
ATOM 2345 O O . SER B 2 106 ? -55.421 58.356 -32.946 1.00 289.07 131 SER B O 1
ATOM 2348 N N . ARG B 2 107 ? -56.536 60.252 -32.417 1.00 287.18 132 ARG B N 1
ATOM 2349 C CA . ARG B 2 107 ? -55.432 61.032 -31.835 1.00 285.72 132 ARG B CA 1
ATOM 2350 C C . ARG B 2 107 ? -54.488 61.616 -32.879 1.00 305.38 132 ARG B C 1
ATOM 2351 O O . ARG B 2 107 ? -53.379 62.043 -32.514 1.00 291.96 132 ARG B O 1
ATOM 2353 N N . THR B 2 108 ? -54.872 61.656 -34.153 1.00 324.03 133 THR B N 1
ATOM 2354 C CA . THR B 2 108 ? -54.047 62.241 -35.204 1.00 322.75 133 THR B CA 1
ATOM 2355 C C . THR B 2 108 ? -54.753 63.456 -35.794 1.00 321.86 133 THR B C 1
ATOM 2356 O O . THR B 2 108 ? -55.927 63.378 -36.172 1.00 317.76 133 THR B O 1
ATOM 2360 N N . GLU B 2 109 ? -54.034 64.578 -35.865 1.00 321.25 134 GLU B N 1
ATOM 2361 C CA . GLU B 2 109 ? -54.589 65.819 -36.385 1.00 321.97 134 GLU B CA 1
ATOM 2362 C C . GLU B 2 109 ? -53.655 66.552 -37.338 1.00 326.20 134 GLU B C 1
ATOM 2363 O O . GLU B 2 109 ? -54.022 67.625 -37.830 1.00 326.33 134 GLU B O 1
ATOM 2365 N N . ALA B 2 110 ? -52.469 66.013 -37.614 1.00 327.29 135 ALA B N 1
ATOM 2366 C CA . ALA B 2 110 ? -51.518 66.646 -38.516 1.00 324.66 135 ALA B CA 1
ATOM 2367 C C . ALA B 2 110 ? -50.840 65.577 -39.363 1.00 334.76 135 ALA B C 1
ATOM 2368 O O . ALA B 2 110 ? -50.852 64.390 -39.029 1.00 339.59 135 ALA B O 1
ATOM 2370 N N . LEU B 2 111 ? -50.243 66.016 -40.469 1.00 337.43 136 LEU B N 1
ATOM 2371 C CA . LEU B 2 111 ? -49.567 65.105 -41.382 1.00 338.73 136 LEU B CA 1
ATOM 2372 C C . LEU B 2 111 ? -48.190 64.731 -40.842 1.00 346.10 136 LEU B C 1
ATOM 2373 O O . LEU B 2 111 ? -47.520 65.530 -40.182 1.00 355.24 136 LEU B O 1
ATOM 2378 N N . ASN B 2 112 ? -47.754 63.506 -41.162 1.00 340.80 137 ASN B N 1
ATOM 2379 C CA . ASN B 2 112 ? -46.435 62.984 -40.690 1.00 338.92 137 ASN B CA 1
ATOM 2380 C C . ASN B 2 112 ? -46.290 63.198 -39.176 1.00 341.91 137 ASN B C 1
ATOM 2381 O O . ASN B 2 112 ? -45.299 63.834 -38.759 1.00 343.08 137 ASN B O 1
ATOM 2386 N N . HIS B 2 113 ? -47.228 62.668 -38.382 1.00 337.11 138 HIS B N 1
ATOM 2387 C CA . HIS B 2 113 ? -47.079 62.743 -36.902 1.00 328.58 138 HIS B CA 1
ATOM 2388 C C . HIS B 2 113 ? -47.268 61.331 -36.337 1.00 325.09 138 HIS B C 1
ATOM 2389 O O . HIS B 2 113 ? -48.178 60.617 -36.810 1.00 327.31 138 HIS B O 1
ATOM 2396 N N . HIS B 2 114 ? -46.464 60.943 -35.344 1.00 315.62 139 HIS B N 1
ATOM 2397 C CA . HIS B 2 114 ? -46.519 59.552 -34.811 1.00 301.86 139 HIS B CA 1
ATOM 2398 C C . HIS B 2 114 ? -47.919 59.210 -34.292 1.00 300.39 139 HIS B C 1
ATOM 2399 O O . HIS B 2 114 ? -48.579 60.091 -33.700 1.00 310.82 139 HIS B O 1
ATOM 2406 N N . ASN B 2 115 ? -48.357 57.963 -34.502 1.00 283.38 140 ASN B N 1
ATOM 2407 C CA . ASN B 2 115 ? -49.672 57.504 -33.968 1.00 275.11 140 ASN B CA 1
ATOM 2408 C C . ASN B 2 115 ? -49.743 55.979 -34.094 1.00 275.96 140 ASN B C 1
ATOM 2409 O O . ASN B 2 115 ? -48.693 55.364 -34.371 1.00 286.99 140 ASN B O 1
ATOM 2414 N N . THR B 2 116 ? -50.924 55.389 -33.886 1.00 274.76 141 THR B N 1
ATOM 2415 C CA . THR B 2 116 ? -51.035 53.913 -33.917 1.00 280.26 141 THR B CA 1
ATOM 2416 C C . THR B 2 116 ? -52.340 53.497 -34.561 1.00 270.80 141 THR B C 1
ATOM 2417 O O . THR B 2 116 ? -53.370 53.463 -33.854 1.00 263.80 141 THR B O 1
ATOM 2421 N N . LEU B 2 117 ? -52.307 53.174 -35.854 1.00 266.05 142 LEU B N 1
ATOM 2422 C CA . LEU B 2 117 ? -53.493 52.717 -36.567 1.00 253.41 142 LEU B CA 1
ATOM 2423 C C . LEU B 2 117 ? -54.153 51.561 -35.830 1.00 254.29 142 LEU B C 1
ATOM 2424 O O . LEU B 2 117 ? -53.485 50.704 -35.249 1.00 260.03 142 LEU B O 1
ATOM 2429 N N . VAL B 2 118 ? -55.480 51.527 -35.875 1.00 252.73 143 VAL B N 1
ATOM 2430 C CA . VAL B 2 118 ? -56.259 50.524 -35.162 1.00 249.48 143 VAL B CA 1
ATOM 2431 C C . VAL B 2 118 ? -56.933 49.633 -36.190 1.00 246.79 143 VAL B C 1
ATOM 2432 O O . VAL B 2 118 ? -57.700 50.115 -37.032 1.00 251.64 143 VAL B O 1
ATOM 2436 N N . CYS B 2 119 ? -56.640 48.338 -36.129 1.00 247.25 144 CYS B N 1
ATOM 2437 C CA . CYS B 2 119 ? -57.301 47.343 -36.965 1.00 255.26 144 CYS B CA 1
ATOM 2438 C C . CYS B 2 119 ? -58.335 46.619 -36.109 1.00 255.61 144 CYS B C 1
ATOM 2439 O O . CYS B 2 119 ? 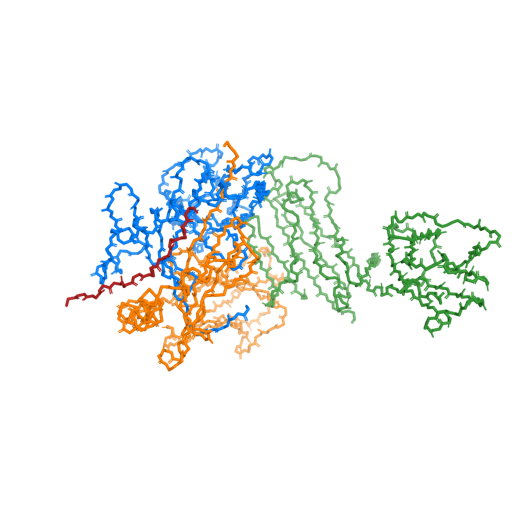-57.980 45.898 -35.170 1.00 259.15 144 CYS B O 1
ATOM 2442 N N . SER B 2 120 ? -59.611 46.809 -36.436 1.00 251.22 145 SER B N 1
ATOM 2443 C CA . SER B 2 120 ? -60.720 46.265 -35.664 1.00 239.58 145 SER B CA 1
ATOM 2444 C C . SER B 2 120 ? -61.362 45.110 -36.421 1.00 236.67 145 SER B C 1
ATOM 2445 O O . SER B 2 120 ? -61.719 45.252 -37.595 1.00 242.85 145 SER B O 1
ATOM 2448 N N . VAL B 2 121 ? -61.510 43.974 -35.743 1.00 235.80 146 VAL B N 1
ATOM 2449 C CA . VAL B 2 121 ? -62.026 42.745 -36.336 1.00 241.12 146 VAL B CA 1
ATOM 2450 C C . VAL B 2 121 ? -63.132 42.216 -35.434 1.00 248.43 146 VAL B C 1
ATOM 2451 O O . VAL B 2 121 ? -62.875 41.856 -34.279 1.00 255.43 146 VAL B O 1
ATOM 2455 N N . THR B 2 122 ? -64.370 42.196 -35.939 1.00 245.08 147 THR B N 1
ATOM 2456 C CA . THR B 2 122 ? -65.503 41.808 -35.067 1.00 243.95 147 THR B CA 1
ATOM 2457 C C . THR B 2 122 ? -66.397 40.794 -35.746 1.00 248.27 147 THR B C 1
ATOM 2458 O O . THR B 2 122 ? -66.172 40.517 -36.945 1.00 246.87 147 THR B O 1
ATOM 2462 N N . ASP B 2 123 ? -67.374 40.254 -35.008 1.00 254.70 148 ASP B N 1
ATOM 2463 C CA . ASP B 2 123 ? -68.373 39.315 -35.593 1.00 251.67 148 ASP B CA 1
ATOM 2464 C C . ASP B 2 123 ? -67.682 38.171 -36.343 1.00 246.58 148 ASP B C 1
ATOM 2465 O O . ASP B 2 123 ? -67.845 38.099 -37.579 1.00 243.83 148 ASP B O 1
ATOM 2470 N N . PHE B 2 124 ? -66.955 37.305 -35.631 1.00 245.87 149 PHE B N 1
ATOM 2471 C CA . PHE B 2 124 ? -66.349 36.114 -36.291 1.00 245.80 149 PHE B CA 1
ATOM 2472 C C . PHE B 2 124 ? -66.484 34.904 -35.365 1.00 248.64 149 PHE B C 1
ATOM 2473 O O . PHE B 2 124 ? -66.493 35.074 -34.131 1.00 248.57 149 PHE B O 1
ATOM 2481 N N . TYR B 2 125 ? -66.578 33.708 -35.949 1.00 246.92 150 TYR B N 1
ATOM 2482 C CA . TYR B 2 125 ? -66.697 32.462 -35.150 1.00 241.22 150 TYR B CA 1
ATOM 2483 C C . TYR B 2 125 ? -66.169 31.327 -35.999 1.00 231.84 150 TYR B C 1
ATOM 2484 O O . TYR B 2 125 ? -66.557 31.292 -37.192 1.00 229.97 150 TYR B O 1
ATOM 2493 N N . PRO B 2 126 ? -65.326 30.402 -35.481 1.00 232.75 151 PRO B N 1
ATOM 2494 C CA . PRO B 2 126 ? -64.972 30.318 -34.058 1.00 239.06 151 PRO B CA 1
ATOM 2495 C C . PRO B 2 126 ? -63.864 31.288 -33.660 1.00 244.75 151 PRO B C 1
ATOM 2496 O O . PRO B 2 126 ? -63.628 32.290 -34.332 1.00 245.53 151 PRO B O 1
ATOM 2500 N N . ALA B 2 127 ? -63.155 30.999 -32.571 1.00 242.50 152 ALA B N 1
ATOM 2501 C CA . ALA B 2 127 ? -62.157 31.905 -32.023 1.00 248.28 152 ALA B CA 1
ATOM 2502 C C . ALA B 2 127 ? -60.728 31.520 -32.390 1.00 252.66 152 ALA B C 1
ATOM 2503 O O . ALA B 2 127 ? -59.786 32.114 -31.858 1.00 259.03 152 ALA B O 1
ATOM 2505 N N . LYS B 2 128 ? -60.541 30.548 -33.284 1.00 254.60 153 LYS B N 1
ATOM 2506 C CA . LYS B 2 128 ? -59.200 30.117 -33.687 1.00 259.24 153 LYS B CA 1
ATOM 2507 C C . LYS B 2 128 ? -58.710 31.028 -34.811 1.00 259.20 153 LYS B C 1
ATOM 2508 O O . LYS B 2 128 ? -58.742 30.688 -35.993 1.00 261.77 153 LYS B O 1
ATOM 2510 N N . ILE B 2 129 ? -58.230 32.211 -34.423 1.00 258.19 154 ILE B N 1
ATOM 2511 C CA . ILE B 2 129 ? -57.850 33.246 -35.375 1.00 256.29 154 ILE B CA 1
ATOM 2512 C C . ILE B 2 129 ? -56.564 33.918 -34.911 1.00 260.64 154 ILE B C 1
ATOM 2513 O O . ILE B 2 129 ? -56.217 33.905 -33.728 1.00 259.47 154 ILE B O 1
ATOM 2518 N N . LYS B 2 130 ? -55.846 34.498 -35.871 1.00 263.56 155 LYS B N 1
ATOM 2519 C CA . LYS B 2 130 ? -54.672 35.308 -35.584 1.00 266.96 155 LYS B CA 1
ATOM 2520 C C . LYS B 2 130 ? -54.633 36.483 -36.550 1.00 258.38 155 LYS B C 1
ATOM 2521 O O . LYS B 2 130 ? -55.163 36.413 -37.663 1.00 255.30 155 LYS B O 1
ATOM 2527 N N . VAL B 2 131 ? -54.006 37.569 -36.107 1.00 248.76 156 VAL B N 1
ATOM 2528 C CA . VAL B 2 131 ? -53.928 38.810 -36.868 1.00 237.46 156 VAL B CA 1
ATOM 2529 C C . VAL B 2 131 ? -52.474 39.254 -36.916 1.00 248.20 156 VAL B C 1
ATOM 2530 O O . VAL B 2 131 ? -51.747 39.126 -35.925 1.00 263.98 156 VAL B O 1
ATOM 2534 N N . ARG B 2 132 ? -52.046 39.768 -38.070 1.00 246.46 157 ARG B N 1
ATOM 2535 C CA . ARG B 2 132 ? -50.678 40.242 -38.248 1.00 250.26 157 ARG B CA 1
ATOM 2536 C C . ARG B 2 132 ? -50.671 41.475 -39.140 1.00 249.97 157 ARG B C 1
ATOM 2537 O O . ARG B 2 132 ? -51.330 41.494 -40.184 1.00 253.83 157 ARG B O 1
ATOM 2545 N N . TRP B 2 133 ? -49.927 42.501 -38.726 1.00 251.73 158 TRP B N 1
ATOM 2546 C CA . TRP B 2 133 ? -49.770 43.708 -39.524 1.00 263.20 158 TRP B CA 1
ATOM 2547 C C . TRP B 2 133 ? -48.710 43.503 -40.604 1.00 262.43 158 TRP B C 1
ATOM 2548 O O . TRP B 2 133 ? -47.803 42.677 -40.473 1.00 260.94 158 TRP B O 1
ATOM 2559 N N . PHE B 2 134 ? -48.831 44.281 -41.681 1.00 264.96 159 PHE B N 1
ATOM 2560 C CA . PHE B 2 134 ? -47.907 44.209 -42.812 1.00 266.56 159 PHE B CA 1
ATOM 2561 C C . PHE B 2 134 ? -47.681 45.612 -43.359 1.00 273.52 159 PHE B C 1
ATOM 2562 O O . PHE B 2 134 ? -48.608 46.223 -43.900 1.00 269.28 159 PHE B O 1
ATOM 2570 N N . ARG B 2 135 ? -46.454 46.115 -43.230 1.00 277.08 160 ARG B N 1
ATOM 2571 C CA . ARG B 2 135 ? -46.065 47.403 -43.794 1.00 282.20 160 ARG B CA 1
ATOM 2572 C C . ARG B 2 135 ? -45.259 47.167 -45.065 1.00 284.86 160 ARG B C 1
ATOM 2573 O O . ARG B 2 135 ? -44.173 46.578 -45.013 1.00 273.14 160 ARG B O 1
ATOM 2581 N N . ASN B 2 136 ? -45.794 47.625 -46.199 1.00 291.17 161 ASN B N 1
ATOM 2582 C CA . ASN B 2 136 ? -45.108 47.540 -47.491 1.00 290.10 161 ASN B CA 1
ATOM 2583 C C . ASN B 2 136 ? -44.714 46.103 -47.825 1.00 287.77 161 ASN B C 1
ATOM 2584 O O . ASN B 2 136 ? -43.707 45.857 -48.494 1.00 285.48 161 ASN B O 1
ATOM 2589 N N . GLY B 2 137 ? -45.510 45.143 -47.362 1.00 288.74 162 GLY B N 1
ATOM 2590 C CA . GLY B 2 137 ? -45.191 43.744 -47.567 1.00 288.70 162 GLY B CA 1
ATOM 2591 C C . GLY B 2 137 ? -44.200 43.171 -46.579 1.00 282.78 162 GLY B C 1
ATOM 2592 O O . GLY B 2 137 ? -43.441 42.261 -46.931 1.00 279.78 162 GLY B O 1
ATOM 2593 N N . GLN B 2 138 ? -44.177 43.684 -45.350 1.00 278.88 163 GLN B N 1
ATOM 2594 C CA . GLN B 2 138 ? -43.280 43.196 -44.308 1.00 276.45 163 GLN B CA 1
ATOM 2595 C C . GLN B 2 138 ? -44.064 43.088 -43.010 1.00 274.13 163 GLN B C 1
ATOM 2596 O O . GLN B 2 138 ? -44.586 44.093 -42.517 1.00 262.75 163 GLN B O 1
ATOM 2602 N N . GLU B 2 139 ? -44.145 41.874 -42.461 1.00 275.40 164 GLU B N 1
ATOM 2603 C CA . GLU B 2 139 ? -44.883 41.654 -41.222 1.00 267.08 164 GLU B CA 1
ATOM 2604 C C . GLU B 2 139 ? -44.261 42.455 -40.088 1.00 264.07 164 GLU B C 1
ATOM 2605 O O . GLU B 2 139 ? -43.075 42.298 -39.781 1.00 271.09 164 GLU B O 1
ATOM 2611 N N . GLU B 2 140 ? -45.063 43.313 -39.466 1.00 256.50 165 GLU B N 1
ATOM 2612 C CA . GLU B 2 140 ? -44.596 44.188 -38.404 1.00 256.14 165 GLU B CA 1
ATOM 2613 C C . GLU B 2 140 ? -45.062 43.667 -37.053 1.00 258.54 165 GLU B C 1
ATOM 2614 O O . GLU B 2 140 ? -46.222 43.277 -36.891 1.00 258.36 165 GLU B O 1
ATOM 2620 N N . THR B 2 141 ? -44.145 43.656 -36.086 1.00 261.99 166 THR B N 1
ATOM 2621 C CA . THR B 2 141 ? -44.475 43.231 -34.732 1.00 261.57 166 THR B CA 1
ATOM 2622 C C . THR B 2 141 ? -43.932 44.147 -33.646 1.00 258.50 166 THR B C 1
ATOM 2623 O O . THR B 2 141 ? -44.254 43.925 -32.474 1.00 257.02 166 THR B O 1
ATOM 2627 N N . VAL B 2 142 ? -43.136 45.159 -33.973 1.00 254.59 167 VAL B N 1
ATOM 2628 C CA . VAL B 2 142 ? -42.599 46.050 -32.953 1.00 253.51 167 VAL B CA 1
ATOM 2629 C C . VAL B 2 142 ? -43.627 47.122 -32.627 1.00 250.42 167 VAL B C 1
ATOM 2630 O O . VAL B 2 142 ? -44.287 47.674 -33.517 1.00 239.43 167 VAL B O 1
ATOM 2634 N N . GLY B 2 143 ? -43.779 47.404 -31.335 1.00 252.77 168 GLY B N 1
ATOM 2635 C CA . GLY B 2 143 ? -44.737 48.390 -30.877 1.00 246.79 168 GLY B CA 1
ATOM 2636 C C . GLY B 2 143 ? -46.157 48.074 -31.294 1.00 246.94 168 GLY B C 1
ATOM 2637 O O . GLY B 2 143 ? -46.876 48.949 -31.782 1.00 260.99 168 GLY B O 1
ATOM 2638 N N . VAL B 2 144 ? -46.571 46.824 -31.108 1.00 236.44 169 VAL B N 1
ATOM 2639 C CA . VAL B 2 144 ? -47.902 46.367 -31.484 1.00 242.03 169 VAL B CA 1
ATOM 2640 C C . VAL B 2 144 ? -48.705 46.117 -30.216 1.00 243.19 169 VAL B C 1
ATOM 2641 O O . VAL B 2 144 ? -48.251 45.404 -29.313 1.00 236.92 169 VAL B O 1
ATOM 2645 N N . SER B 2 145 ? -49.900 46.700 -30.153 1.00 251.77 170 SER B N 1
ATOM 2646 C CA . SER B 2 145 ? -50.817 46.518 -29.037 1.00 247.36 170 SER B CA 1
ATOM 2647 C C . SER B 2 145 ? -52.160 46.055 -29.581 1.00 254.42 170 SER B C 1
ATOM 2648 O O . SER B 2 145 ? -52.662 46.617 -30.559 1.00 258.48 170 SER B O 1
ATOM 2651 N N . SER B 2 146 ? -52.741 45.035 -28.952 1.00 256.92 171 SER B N 1
ATOM 2652 C CA . SER B 2 146 ? -53.990 44.458 -29.427 1.00 259.60 171 SER B CA 1
ATOM 2653 C C . SER B 2 146 ? -54.878 44.091 -28.248 1.00 258.68 171 SER B C 1
ATOM 2654 O O . SER B 2 146 ? -54.392 43.730 -27.172 1.00 258.97 171 SER B O 1
ATOM 2657 N N . THR B 2 147 ? -56.188 44.180 -28.464 1.00 255.53 172 THR B N 1
ATOM 2658 C CA . THR B 2 147 ? -57.135 43.685 -27.480 1.00 244.69 172 THR B CA 1
ATOM 2659 C C . THR B 2 147 ? -57.045 42.164 -27.386 1.00 250.33 172 THR B C 1
ATOM 2660 O O . THR B 2 147 ? -56.522 41.489 -28.277 1.00 255.71 172 THR B O 1
ATOM 2664 N N . GLN B 2 148 ? -57.557 41.624 -26.285 1.00 244.60 173 GLN B N 1
ATOM 2665 C CA . GLN B 2 148 ? -57.665 40.181 -26.159 1.00 246.84 173 GLN B CA 1
ATOM 2666 C C . GLN B 2 148 ? -58.956 39.711 -26.827 1.00 235.18 173 GLN B C 1
ATOM 2667 O O . GLN B 2 148 ? -59.709 40.502 -27.402 1.00 227.77 173 GLN B O 1
ATOM 2673 N N . LEU B 2 149 ? -59.216 38.406 -26.764 1.00 239.21 174 LEU B N 1
ATOM 2674 C CA . LEU B 2 149 ? -60.428 37.854 -27.357 1.00 237.51 174 LEU B CA 1
ATOM 2675 C C . LEU B 2 149 ? -61.659 38.408 -26.653 1.00 244.85 174 LEU B C 1
ATOM 2676 O O . LEU B 2 149 ? -61.847 38.196 -25.452 1.00 244.93 174 LEU B O 1
ATOM 2681 N N . ILE B 2 150 ? -62.494 39.121 -27.403 1.00 249.12 175 ILE B N 1
ATOM 2682 C CA . ILE B 2 150 ? -63.713 39.722 -26.878 1.00 240.37 175 ILE B CA 1
ATOM 2683 C C . ILE B 2 150 ? -64.883 38.887 -27.377 1.00 238.47 175 ILE B C 1
ATOM 2684 O O . ILE B 2 150 ? -65.206 38.903 -28.571 1.00 244.03 175 ILE B O 1
ATOM 2689 N N . ARG B 2 151 ? -65.513 38.151 -26.469 1.00 233.85 176 ARG B N 1
ATOM 2690 C CA . ARG B 2 151 ? -66.668 37.337 -26.822 1.00 243.40 176 ARG B CA 1
ATOM 2691 C C . ARG B 2 151 ? -67.886 38.229 -27.032 1.00 246.10 176 ARG B C 1
ATOM 2692 O O . ARG B 2 151 ? -68.306 38.940 -26.113 1.00 254.82 176 ARG B O 1
ATOM 2700 N N . ASN B 2 152 ? -68.460 38.187 -28.237 1.00 238.33 177 ASN B N 1
ATOM 2701 C CA . ASN B 2 152 ? -69.618 39.023 -28.535 1.00 232.96 177 ASN B CA 1
ATOM 2702 C C . ASN B 2 152 ? -70.875 38.575 -27.801 1.00 234.32 177 ASN B C 1
ATOM 2703 O O . ASN B 2 152 ? -71.821 39.362 -27.697 1.00 237.78 177 ASN B O 1
ATOM 2708 N N . GLY B 2 153 ? -70.908 37.343 -27.293 1.00 236.44 178 GLY B N 1
ATOM 2709 C CA . GLY B 2 153 ? -72.067 36.838 -26.586 1.00 243.96 178 GLY B CA 1
ATOM 2710 C C . GLY B 2 153 ? -73.220 36.389 -27.455 1.00 239.86 178 GLY B C 1
ATOM 2711 O O . GLY B 2 153 ? -74.235 35.931 -26.918 1.00 237.77 178 GLY B O 1
ATOM 2712 N N . ASP B 2 154 ? -73.108 36.510 -28.777 1.00 237.13 179 ASP B N 1
ATOM 2713 C CA . ASP B 2 154 ? -74.155 36.084 -29.699 1.00 221.31 179 ASP B CA 1
ATOM 2714 C C . ASP B 2 154 ? -73.533 35.243 -30.814 1.00 227.64 179 ASP B C 1
ATOM 2715 O O . ASP B 2 154 ? -73.617 35.570 -31.997 1.00 232.05 179 ASP B O 1
ATOM 2720 N N . TRP B 2 155 ? -72.886 34.146 -30.415 1.00 232.90 180 TRP B N 1
ATOM 2721 C CA . TRP B 2 155 ? -72.308 33.177 -31.348 1.00 240.18 180 TRP B CA 1
ATOM 2722 C C . TRP B 2 155 ? -71.250 33.806 -32.252 1.00 236.57 180 TRP B C 1
ATOM 2723 O O . TRP B 2 155 ? -71.013 33.335 -33.369 1.00 235.75 180 TRP B O 1
ATOM 2734 N N . THR B 2 156 ? -70.608 34.872 -31.781 1.00 229.62 181 THR B N 1
ATOM 2735 C CA . THR B 2 156 ? -69.574 35.557 -32.539 1.00 229.43 181 THR B CA 1
ATOM 2736 C C . THR B 2 156 ? -68.481 36.020 -31.586 1.00 235.27 181 THR B C 1
ATOM 2737 O O . THR B 2 156 ? -68.681 36.099 -30.371 1.00 232.38 181 THR B O 1
ATOM 2741 N N . PHE B 2 157 ? -67.313 36.315 -32.155 1.00 239.94 182 PHE B N 1
ATOM 2742 C CA . PHE B 2 157 ? -66.171 36.821 -31.407 1.00 240.54 182 PHE B CA 1
ATOM 2743 C C . PHE B 2 157 ? -65.629 38.067 -32.096 1.00 251.96 182 PHE B C 1
ATOM 2744 O O . PHE B 2 157 ? -65.879 38.304 -33.280 1.00 255.38 182 PHE B O 1
ATOM 2752 N N . GLN B 2 158 ? -64.883 38.869 -31.333 1.00 255.85 183 GLN B N 1
ATOM 2753 C CA . GLN B 2 158 ? -64.273 40.083 -31.859 1.00 254.48 183 GLN B CA 1
ATOM 2754 C C . GLN B 2 158 ? -62.953 40.335 -31.142 1.00 255.36 183 GLN B C 1
ATOM 2755 O O . GLN B 2 158 ? -62.734 39.874 -30.019 1.00 252.84 183 GLN B O 1
ATOM 2761 N N . VAL B 2 159 ? -62.069 41.069 -31.819 1.00 258.86 184 VAL B N 1
ATOM 2762 C CA . VAL B 2 159 ? -60.747 41.388 -31.288 1.00 254.37 184 VAL B CA 1
ATOM 2763 C C . VAL B 2 159 ? -60.143 42.502 -32.137 1.00 250.37 184 VAL B C 1
ATOM 2764 O O . VAL B 2 159 ? -60.301 42.519 -33.364 1.00 253.30 184 VAL B O 1
ATOM 2768 N N . LEU B 2 160 ? -59.473 43.453 -31.491 1.00 243.26 185 LEU B N 1
ATOM 2769 C CA . LEU B 2 160 ? -58.937 44.627 -32.160 1.00 245.52 185 LEU B CA 1
ATOM 2770 C C . LEU B 2 160 ? -57.427 44.693 -31.970 1.00 246.65 185 LEU B C 1
ATOM 2771 O O . LEU B 2 160 ? -56.890 44.218 -30.965 1.00 249.33 185 LEU B O 1
ATOM 2776 N N . VAL B 2 161 ? -56.749 45.292 -32.952 1.00 249.78 186 VAL B N 1
ATOM 2777 C CA . VAL B 2 161 ? -55.294 45.387 -32.978 1.00 247.40 186 VAL B CA 1
ATOM 2778 C C . VAL B 2 161 ? -54.897 46.814 -33.327 1.00 244.70 186 VAL B C 1
ATOM 2779 O O . VAL B 2 161 ? -55.577 47.501 -34.096 1.00 244.19 186 VAL B O 1
ATOM 2783 N N . MET B 2 162 ? -53.784 47.259 -32.748 1.00 246.90 187 MET B N 1
ATOM 2784 C CA . MET B 2 162 ? -53.230 48.584 -32.987 1.00 253.39 187 MET B CA 1
ATOM 2785 C C . MET B 2 162 ? -51.728 48.471 -33.218 1.00 253.06 187 MET B C 1
ATOM 2786 O O . MET B 2 162 ? -51.044 47.717 -32.521 1.00 257.23 187 MET B O 1
ATOM 2791 N N . LEU B 2 163 ? -51.213 49.225 -34.188 1.00 249.84 188 LEU B N 1
ATOM 2792 C CA . LEU B 2 163 ? -49.798 49.190 -34.543 1.00 259.12 188 LEU B CA 1
ATOM 2793 C C . LEU B 2 163 ? -49.236 50.605 -34.522 1.00 272.30 188 LEU B C 1
ATOM 2794 O O . LEU B 2 163 ? -49.653 51.448 -35.323 1.00 273.06 188 LEU B O 1
ATOM 2799 N N . GLU B 2 164 ? -48.267 50.855 -33.635 1.00 283.36 189 GLU B N 1
ATOM 2800 C CA . GLU B 2 164 ? -47.604 52.157 -33.590 1.00 290.55 189 GLU B CA 1
ATOM 2801 C C . GLU B 2 164 ? -46.913 52.440 -34.918 1.00 289.78 189 GLU B C 1
ATOM 2802 O O . GLU B 2 164 ? -45.959 51.751 -35.293 1.00 278.97 189 GLU B O 1
ATOM 2808 N N . MET B 2 165 ? -47.395 53.458 -35.628 1.00 296.69 190 MET B N 1
ATOM 2809 C CA . MET B 2 165 ? -46.970 53.727 -36.992 1.00 295.48 190 MET B CA 1
ATOM 2810 C C . MET B 2 165 ? -46.349 55.112 -37.109 1.00 290.87 190 MET B C 1
ATOM 2811 O O . MET B 2 165 ? -46.731 56.052 -36.404 1.00 288.24 190 MET B O 1
ATOM 2816 N N . THR B 2 166 ? -45.377 55.217 -38.011 1.00 289.13 191 THR B N 1
ATOM 2817 C CA . THR B 2 166 ? -44.755 56.478 -38.373 1.00 286.58 191 THR B CA 1
ATOM 2818 C C . THR B 2 166 ? -45.141 56.816 -39.805 1.00 294.23 191 THR B C 1
ATOM 2819 O O . THR B 2 166 ? -44.828 56.042 -40.722 1.00 295.32 191 THR B O 1
ATOM 2823 N N . PRO B 2 167 ? -45.830 57.937 -40.044 1.00 297.98 192 PRO B N 1
ATOM 2824 C CA . PRO B 2 167 ? -46.328 58.229 -41.397 1.00 301.38 192 PRO B CA 1
ATOM 2825 C C . PRO B 2 167 ? -45.219 58.529 -42.389 1.00 306.64 192 PRO B C 1
ATOM 2826 O O . PRO B 2 167 ? -44.912 59.694 -42.665 1.00 306.00 192 PRO B O 1
ATOM 2830 N N . ARG B 2 168 ? -44.613 57.479 -42.931 1.00 302.17 193 ARG B N 1
ATOM 2831 C CA . ARG B 2 168 ? -43.582 57.621 -43.945 1.00 307.37 193 ARG B CA 1
ATOM 2832 C C . ARG B 2 168 ? -44.221 57.645 -45.326 1.00 308.64 193 ARG B C 1
ATOM 2833 O O . ARG B 2 168 ? -45.165 56.899 -45.598 1.00 298.20 193 ARG B O 1
ATOM 2841 N N . ARG B 2 169 ? -43.712 58.518 -46.191 1.00 318.06 194 ARG B N 1
ATOM 2842 C CA . ARG B 2 169 ? -44.223 58.593 -47.552 1.00 315.73 194 ARG B CA 1
ATOM 2843 C C . ARG B 2 169 ? -43.933 57.295 -48.298 1.00 310.76 194 ARG B C 1
ATOM 2844 O O . ARG B 2 169 ? -42.915 56.635 -48.072 1.00 307.24 194 ARG B O 1
ATOM 2852 N N . GLY B 2 170 ? -44.843 56.931 -49.198 1.00 304.32 195 GLY B N 1
ATOM 2853 C CA . GLY B 2 170 ? -44.750 55.653 -49.874 1.00 299.96 195 GLY B CA 1
ATOM 2854 C C . GLY B 2 170 ? -44.965 54.512 -48.903 1.00 298.44 195 GLY B C 1
ATOM 2855 O O . GLY B 2 170 ? -44.066 53.698 -48.672 1.00 298.43 195 GLY B O 1
ATOM 2856 N N . GLU B 2 171 ? -46.160 54.450 -48.324 1.00 295.71 196 GLU B N 1
ATOM 2857 C CA . GLU B 2 171 ? -46.472 53.524 -47.247 1.00 290.18 196 GLU B CA 1
ATOM 2858 C C . GLU B 2 171 ? -47.668 52.665 -47.628 1.00 292.42 196 GLU B C 1
ATOM 2859 O O . GLU B 2 171 ? -48.624 53.148 -48.241 1.00 293.15 196 GLU B O 1
ATOM 2865 N N . VAL B 2 172 ? -47.595 51.381 -47.277 1.00 295.62 197 VAL B N 1
ATOM 2866 C CA . VAL B 2 172 ? -48.697 50.446 -47.480 1.00 297.36 197 VAL B CA 1
ATOM 2867 C C . VAL B 2 172 ? -48.814 49.565 -46.244 1.00 290.43 197 VAL B C 1
ATOM 2868 O O . VAL B 2 172 ? -48.064 48.594 -46.086 1.00 283.40 197 VAL B O 1
ATOM 2872 N N . TYR B 2 173 ? -49.747 49.897 -45.358 1.00 291.23 198 TYR B N 1
ATOM 2873 C CA . TYR B 2 173 ? -49.967 49.144 -44.131 1.00 286.47 198 TYR B CA 1
ATOM 2874 C C . TYR B 2 173 ? -51.163 48.221 -44.328 1.00 279.34 198 TYR B C 1
ATOM 2875 O O . TYR B 2 173 ? -52.266 48.686 -44.636 1.00 282.79 198 TYR B O 1
ATOM 2884 N N . THR B 2 174 ? -50.944 46.921 -44.150 1.00 271.06 199 THR B N 1
ATOM 2885 C CA . THR B 2 174 ? -51.957 45.907 -44.407 1.00 277.56 199 THR B CA 1
ATOM 2886 C C . THR B 2 174 ? -52.207 45.097 -43.144 1.00 275.42 199 THR B C 1
ATOM 2887 O O . THR B 2 174 ? -51.259 44.628 -42.505 1.00 272.80 199 THR B O 1
ATOM 2891 N N . CYS B 2 175 ? -53.482 44.933 -42.791 1.00 275.67 200 CYS B N 1
ATOM 2892 C CA . CYS B 2 175 ? -53.894 44.126 -41.644 1.00 272.41 200 CYS B CA 1
ATOM 2893 C C . CYS B 2 175 ? -54.254 42.738 -42.164 1.00 261.49 200 CYS B C 1
ATOM 2894 O O . CYS B 2 175 ? -55.381 42.498 -42.604 1.00 263.41 200 CYS B O 1
ATOM 2897 N N . HIS B 2 176 ? -53.289 41.825 -42.113 1.00 259.27 201 HIS B N 1
ATOM 2898 C CA . HIS B 2 176 ? -53.459 40.477 -42.635 1.00 260.30 201 HIS B CA 1
ATOM 2899 C C . HIS B 2 176 ? -54.030 39.564 -41.557 1.00 260.36 201 HIS B C 1
ATOM 2900 O O . HIS B 2 176 ? -53.536 39.545 -40.424 1.00 258.30 201 HIS B O 1
ATOM 2907 N N . VAL B 2 177 ? -55.067 38.808 -41.912 1.00 263.18 202 VAL B N 1
ATOM 2908 C CA . VAL B 2 177 ? -55.777 37.948 -40.970 1.00 264.60 202 VAL B CA 1
ATOM 2909 C C . VAL B 2 177 ? -56.035 36.602 -41.630 1.00 267.66 202 VAL B C 1
ATOM 2910 O O . VAL B 2 177 ? -56.464 36.544 -42.788 1.00 268.76 202 VAL B O 1
ATOM 2914 N N . GLU B 2 178 ? -55.780 35.521 -40.896 1.00 265.31 203 GLU B N 1
ATOM 2915 C CA . GLU B 2 178 ? -56.068 34.169 -41.350 1.00 266.29 203 GLU B CA 1
ATOM 2916 C C . GLU B 2 178 ? -57.017 33.490 -40.374 1.00 259.63 203 GLU B C 1
ATOM 2917 O O . GLU B 2 178 ? -56.930 33.698 -39.160 1.00 252.81 203 GLU B O 1
ATOM 2923 N N . HIS B 2 179 ? -57.919 32.672 -40.914 1.00 264.27 204 HIS B N 1
ATOM 2924 C CA . HIS B 2 179 ? -58.976 32.048 -40.132 1.00 272.37 204 HIS B CA 1
ATOM 2925 C C . HIS B 2 179 ? -59.398 30.770 -40.838 1.00 283.12 204 HIS B C 1
ATOM 2926 O O . HIS B 2 179 ? -59.294 30.688 -42.067 1.00 293.83 204 HIS B O 1
ATOM 2933 N N . PRO B 2 180 ? -59.855 29.751 -40.101 1.00 282.96 205 PRO B N 1
ATOM 2934 C CA . PRO B 2 180 ? -60.362 28.547 -40.781 1.00 285.45 205 PRO B CA 1
ATOM 2935 C C . PRO B 2 180 ? -61.638 28.795 -41.565 1.00 283.65 205 PRO B C 1
ATOM 2936 O O . PRO B 2 180 ? -61.794 28.247 -42.664 1.00 283.16 205 PRO B O 1
ATOM 2940 N N . SER B 2 181 ? -62.564 29.601 -41.034 1.00 278.59 206 SER B N 1
ATOM 2941 C CA . SER B 2 181 ? -63.760 29.942 -41.798 1.00 276.60 206 SER B CA 1
ATOM 2942 C C . SER B 2 181 ? -63.416 30.792 -43.013 1.00 277.48 206 SER B C 1
ATOM 2943 O O . SER B 2 181 ? -64.129 30.750 -44.022 1.00 276.85 206 SER B O 1
ATOM 2946 N N . LEU B 2 182 ? -62.336 31.566 -42.936 1.00 276.61 207 LEU B N 1
ATOM 2947 C CA . LEU B 2 182 ? -61.834 32.320 -44.081 1.00 278.94 207 LEU B CA 1
ATOM 2948 C C . LEU B 2 182 ? -61.026 31.374 -44.957 1.00 284.51 207 LEU B C 1
ATOM 2949 O O . LEU B 2 182 ? -59.845 31.126 -44.700 1.00 290.30 207 LEU B O 1
ATOM 2954 N N . LYS B 2 183 ? -61.662 30.840 -46.003 1.00 281.50 208 LYS B N 1
ATOM 2955 C CA . LYS B 2 183 ? -60.965 29.952 -46.927 1.00 282.05 208 LYS B CA 1
ATOM 2956 C C . LYS B 2 183 ? -59.760 30.628 -47.567 1.00 286.79 208 LYS B C 1
ATOM 2957 O O . LYS B 2 183 ? -58.837 29.937 -48.013 1.00 287.00 208 LYS B O 1
ATOM 2963 N N . SER B 2 184 ? -59.746 31.956 -47.605 1.00 288.97 209 SER B N 1
ATOM 2964 C CA . SER B 2 184 ? -58.638 32.747 -48.110 1.00 281.18 209 SER B CA 1
ATOM 2965 C C . SER B 2 184 ? -58.273 33.827 -47.103 1.00 275.75 209 SER B C 1
ATOM 2966 O O . SER B 2 184 ? -59.146 34.364 -46.413 1.00 278.36 209 SER B O 1
ATOM 2969 N N . PRO B 2 185 ? -56.988 34.161 -46.995 1.00 267.95 210 PRO B N 1
ATOM 2970 C CA . PRO B 2 185 ? -56.571 35.202 -46.044 1.00 267.14 210 PRO B CA 1
ATOM 2971 C C . PRO B 2 185 ? -56.993 36.587 -46.519 1.00 268.48 210 PRO B C 1
ATOM 2972 O O . PRO B 2 185 ? -56.686 36.995 -47.641 1.00 272.30 210 PRO B O 1
ATOM 2976 N N . ILE B 2 186 ? -57.692 37.314 -45.647 1.00 265.02 211 ILE B N 1
ATOM 2977 C CA . ILE B 2 186 ? -58.196 38.648 -45.958 1.00 265.69 211 ILE B CA 1
ATOM 2978 C C . ILE B 2 186 ? -57.114 39.676 -45.659 1.00 266.97 211 ILE B C 1
ATOM 2979 O O . ILE B 2 186 ? -56.436 39.605 -44.628 1.00 265.62 211 ILE B O 1
ATOM 2984 N N . THR B 2 187 ? -56.950 40.637 -46.568 1.00 275.66 212 THR B N 1
ATOM 2985 C CA . THR B 2 187 ? -55.991 41.724 -46.407 1.00 278.44 212 THR B CA 1
ATOM 2986 C C . THR B 2 187 ? -56.695 43.048 -46.666 1.00 278.94 212 THR B C 1
ATOM 2987 O O . THR B 2 187 ? -57.183 43.286 -47.776 1.00 277.29 212 THR B O 1
ATOM 2991 N N . VAL B 2 188 ? -56.749 43.902 -45.645 1.00 277.77 213 VAL B N 1
ATOM 2992 C CA . VAL B 2 188 ? -57.299 45.249 -45.753 1.00 270.36 213 VAL B CA 1
ATOM 2993 C C . VAL B 2 188 ? -56.159 46.235 -45.544 1.00 275.36 213 VAL B C 1
ATOM 2994 O O . VAL B 2 188 ? -55.369 46.089 -44.603 1.00 276.32 213 VAL B O 1
ATOM 2998 N N . GLU B 2 189 ? -56.073 47.234 -46.415 1.00 277.19 214 GLU B N 1
ATOM 2999 C CA . GLU B 2 189 ? -54.932 48.136 -46.458 1.00 281.85 214 GLU B CA 1
ATOM 3000 C C . GLU B 2 189 ? -55.343 49.555 -46.082 1.00 270.18 214 GLU B C 1
ATOM 3001 O O . GLU B 2 189 ? -56.527 49.880 -45.960 1.00 256.40 214 GLU B O 1
ATOM 3007 N N . TRP B 2 190 ? -54.331 50.402 -45.903 1.00 277.76 215 TRP B N 1
ATOM 3008 C CA . TRP B 2 190 ? -54.527 51.804 -45.565 1.00 287.49 215 TRP B CA 1
ATOM 3009 C C . TRP B 2 190 ? -53.262 52.572 -45.915 1.00 293.90 215 TRP B C 1
ATOM 3010 O O . TRP B 2 190 ? -52.152 52.072 -45.714 1.00 288.27 215 TRP B O 1
ATOM 3021 N N . ARG B 2 191 ? -53.439 53.790 -46.428 1.00 301.38 216 ARG B N 1
ATOM 3022 C CA . ARG B 2 191 ? -52.332 54.650 -46.824 1.00 300.24 216 ARG B CA 1
ATOM 3023 C C . ARG B 2 191 ? -52.659 56.090 -46.447 1.00 293.07 216 ARG B C 1
ATOM 3024 O O . ARG B 2 191 ? -53.792 56.417 -46.082 1.00 286.63 216 ARG B O 1
ATOM 3032 N N . ALA B 2 192 ? -51.650 56.955 -46.546 1.00 287.64 217 ALA B N 1
ATOM 3033 C CA . ALA B 2 192 ? -51.775 58.359 -46.147 1.00 272.10 217 ALA B CA 1
ATOM 3034 C C . ALA B 2 192 ? -52.855 59.088 -46.940 1.00 267.72 217 ALA B C 1
ATOM 3035 O O . ALA B 2 192 ? -52.890 59.020 -48.167 1.00 274.22 217 ALA B O 1
ATOM 3037 N N . PRO C 3 1 ? -85.170 14.376 -41.004 1.00 246.27 87 PRO P N 1
ATOM 3038 C CA . PRO C 3 1 ? -85.859 15.232 -40.032 1.00 260.05 87 PRO P CA 1
ATOM 3039 C C . PRO C 3 1 ? -84.894 16.027 -39.150 1.00 273.47 87 PRO P C 1
ATOM 3040 O O . PRO C 3 1 ? -84.182 16.891 -39.662 1.00 282.45 87 PRO P O 1
ATOM 3044 N N . VAL C 3 2 ? -84.879 15.741 -37.848 1.00 277.95 88 VAL P N 1
ATOM 3045 C CA . VAL C 3 2 ? -84.030 16.430 -36.882 1.00 284.86 88 VAL P CA 1
ATOM 3046 C C . VAL C 3 2 ? -83.420 15.399 -35.937 1.00 284.16 88 VAL P C 1
ATOM 3047 O O . VAL C 3 2 ? -83.644 14.192 -36.068 1.00 281.20 88 VAL P O 1
ATOM 3051 N N . SER C 3 3 ? -82.638 15.889 -34.975 1.00 282.22 89 SER P N 1
ATOM 3052 C CA . SER C 3 3 ? -82.005 15.052 -33.963 1.00 269.56 89 SER P CA 1
ATOM 3053 C C . SER C 3 3 ? -82.098 15.754 -32.617 1.00 261.26 89 SER P C 1
ATOM 3054 O O . SER C 3 3 ? -81.689 16.912 -32.489 1.00 256.31 89 SER P O 1
ATOM 3057 N N . LYS C 3 4 ? -82.634 15.054 -31.620 1.00 259.04 90 LYS P N 1
ATOM 3058 C CA . LYS C 3 4 ? -82.824 15.645 -30.304 1.00 264.05 90 LYS P CA 1
ATOM 3059 C C . LYS C 3 4 ? -81.495 15.748 -29.556 1.00 271.70 90 LYS P C 1
ATOM 3060 O O . LYS C 3 4 ? -80.503 15.095 -29.896 1.00 269.47 90 LYS P O 1
ATOM 3066 N N . MET C 3 5 ? -81.488 16.586 -28.522 1.00 273.77 91 MET P N 1
ATOM 3067 C CA . MET C 3 5 ? -80.317 16.806 -27.680 1.00 263.27 91 MET P CA 1
ATOM 3068 C C . MET C 3 5 ? -80.573 16.198 -26.308 1.00 246.42 91 MET P C 1
ATOM 3069 O O . MET C 3 5 ? -81.494 16.620 -25.600 1.00 240.74 91 MET P O 1
ATOM 3074 N N . ARG C 3 6 ? -79.757 15.218 -25.934 1.00 251.29 92 ARG P N 1
ATOM 3075 C CA . ARG C 3 6 ? -79.897 14.574 -24.637 1.00 257.05 92 ARG P CA 1
ATOM 3076 C C . ARG C 3 6 ? -79.177 15.387 -23.569 1.00 254.14 92 ARG P C 1
ATOM 3077 O O . ARG C 3 6 ? -78.067 15.882 -23.785 1.00 247.22 92 ARG P O 1
ATOM 3085 N N . MET C 3 7 ? -79.820 15.528 -22.416 1.00 262.71 93 MET P N 1
ATOM 3086 C CA . MET C 3 7 ? -79.316 16.362 -21.336 1.00 261.40 93 MET P CA 1
ATOM 3087 C C . MET C 3 7 ? -78.554 15.523 -20.316 1.00 251.56 93 MET P C 1
ATOM 3088 O O . MET C 3 7 ? -78.533 14.291 -20.369 1.00 236.95 93 MET P O 1
ATOM 3093 N N . ALA C 3 8 ? -77.920 16.216 -19.376 1.00 247.91 94 ALA P N 1
ATOM 3094 C CA . ALA C 3 8 ? -77.243 15.569 -18.264 1.00 236.61 94 ALA P CA 1
ATOM 3095 C C . ALA C 3 8 ? -78.209 15.415 -17.099 1.00 223.63 94 ALA P C 1
ATOM 3096 O O . ALA C 3 8 ? -78.945 16.346 -16.760 1.00 224.01 94 ALA P O 1
ATOM 3098 N N . THR C 3 9 ? -78.201 14.234 -16.488 1.00 218.51 95 THR P N 1
ATOM 3099 C CA . THR C 3 9 ? -79.160 13.957 -15.426 1.00 229.99 95 THR P CA 1
ATOM 3100 C C . THR C 3 9 ? -78.515 14.159 -14.066 1.00 227.73 95 THR P C 1
ATOM 3101 O O . THR C 3 9 ? -77.457 13.574 -13.797 1.00 228.73 95 THR P O 1
ATOM 3105 N N . PRO C 3 10 ? -79.110 14.963 -13.193 1.00 223.62 96 PRO P N 1
ATOM 3106 C CA . PRO C 3 10 ? -78.555 15.171 -11.853 1.00 220.66 96 PRO P CA 1
ATOM 3107 C C . PRO C 3 10 ? -78.969 14.042 -10.915 1.00 222.14 96 PRO P C 1
ATOM 3108 O O . PRO C 3 10 ? -79.666 13.103 -11.295 1.00 221.37 96 PRO P O 1
ATOM 3112 N N . LEU C 3 11 ? -78.529 14.156 -9.665 1.00 225.15 97 LEU P N 1
ATOM 3113 C CA . LEU C 3 11 ? -78.825 13.171 -8.638 1.00 223.94 97 LEU P CA 1
ATOM 3114 C C . LEU C 3 11 ? -79.437 13.869 -7.433 1.00 221.16 97 LEU P C 1
ATOM 3115 O O . LEU C 3 11 ? -79.365 15.092 -7.287 1.00 218.21 97 LEU P O 1
ATOM 3120 N N . LEU C 3 12 ? -80.030 13.066 -6.555 1.00 224.08 98 LEU P N 1
ATOM 3121 C CA . LEU C 3 12 ? -80.781 13.566 -5.409 1.00 228.06 98 LEU P CA 1
ATOM 3122 C C . LEU C 3 12 ? -80.262 12.892 -4.147 1.00 228.84 98 LEU P C 1
ATOM 3123 O O . LEU C 3 12 ? -80.430 11.680 -3.974 1.00 224.48 98 LEU P O 1
ATOM 3128 N N . MET C 3 13 ? -79.637 13.672 -3.269 1.00 234.73 99 MET P N 1
ATOM 3129 C CA . MET C 3 13 ? -79.196 13.140 -1.990 1.00 239.01 99 MET P CA 1
ATOM 3130 C C . MET C 3 13 ? -80.371 13.070 -1.018 1.00 230.83 99 MET P C 1
ATOM 3131 O O . MET C 3 13 ? -81.364 13.791 -1.147 1.00 228.31 99 MET P O 1
ATOM 3136 N N . GLN C 3 14 ? -80.247 12.181 -0.036 1.00 229.49 100 GLN P N 1
ATOM 3137 C CA . GLN C 3 14 ? -81.340 11.906 0.882 1.00 234.99 100 GLN P CA 1
ATOM 3138 C C . GLN C 3 14 ? -81.490 13.030 1.905 1.00 229.08 100 GLN P C 1
ATOM 3139 O O . GLN C 3 14 ? -80.649 13.925 2.021 1.00 236.09 100 GLN P O 1
ATOM 3145 N N . ALA C 3 15 ? -82.586 12.969 2.659 1.00 225.77 101 ALA P N 1
ATOM 3146 C CA . ALA C 3 15 ? -82.876 13.958 3.692 1.00 233.97 101 ALA P CA 1
ATOM 3147 C C . ALA C 3 15 ? -82.433 13.467 5.068 1.00 239.59 101 ALA P C 1
ATOM 3148 O O . ALA C 3 15 ? -81.330 12.943 5.228 1.00 247.53 101 ALA P O 1
ATOM 3150 N N . GLU D 4 6 ? -34.750 64.095 -15.829 1.00 251.78 28 GLU L N 1
ATOM 3151 C CA . GLU D 4 6 ? -35.182 64.572 -14.520 1.00 254.40 28 GLU L CA 1
ATOM 3152 C C . GLU D 4 6 ? -36.352 63.744 -13.995 1.00 260.53 28 GLU L C 1
ATOM 3153 O O . GLU D 4 6 ? -37.033 64.142 -13.048 1.00 254.79 28 GLU L O 1
ATOM 3159 N N . LEU D 4 7 ? -36.571 62.586 -14.612 1.00 263.72 29 LEU L N 1
ATOM 3160 C CA . LEU D 4 7 ? -37.700 61.748 -14.238 1.00 249.62 29 LEU L CA 1
ATOM 3161 C C . LEU D 4 7 ? -37.457 61.108 -12.872 1.00 248.57 29 LEU L C 1
ATOM 3162 O O . LEU D 4 7 ? -36.333 60.693 -12.569 1.00 257.76 29 LEU L O 1
ATOM 3167 N N . PRO D 4 8 ? -38.480 61.021 -12.026 1.00 236.23 30 PRO L N 1
ATOM 3168 C CA . PRO D 4 8 ? -38.308 60.363 -10.728 1.00 227.79 30 PRO L CA 1
ATOM 3169 C C . PRO D 4 8 ? -38.246 58.853 -10.881 1.00 233.62 30 PRO L C 1
ATOM 3170 O O . PRO D 4 8 ? -38.600 58.285 -11.917 1.00 241.11 30 PRO L O 1
ATOM 3174 N N . VAL D 4 9 ? -37.779 58.200 -9.821 1.00 234.16 31 VAL L N 1
ATOM 3175 C CA . VAL D 4 9 ? -37.626 56.751 -9.786 1.00 250.70 31 VAL L CA 1
ATOM 3176 C C . VAL D 4 9 ? -38.414 56.211 -8.601 1.00 247.88 31 VAL L C 1
ATOM 3177 O O . VAL D 4 9 ? -38.418 56.813 -7.521 1.00 243.50 31 VAL L O 1
ATOM 3181 N N . VAL D 4 10 ? -39.090 55.080 -8.807 1.00 240.41 32 VAL L N 1
ATOM 3182 C CA . VAL D 4 10 ? -39.884 54.431 -7.771 1.00 223.52 32 VAL L CA 1
ATOM 3183 C C . VAL D 4 10 ? -39.440 52.980 -7.654 1.00 227.03 32 VAL L C 1
ATOM 3184 O O . VAL D 4 10 ? -39.161 52.322 -8.662 1.00 219.30 32 VAL L O 1
ATOM 3188 N N . TRP D 4 11 ? -39.378 52.482 -6.423 1.00 235.75 33 TRP L N 1
ATOM 3189 C CA . TRP D 4 11 ? -38.956 51.118 -6.148 1.00 235.51 33 TRP L CA 1
ATOM 3190 C C . TRP D 4 11 ? -40.162 50.196 -5.991 1.00 216.32 33 TRP L C 1
ATOM 3191 O O . TRP D 4 11 ? -41.317 50.629 -5.983 1.00 201.55 33 TRP L O 1
ATOM 3202 N N . ALA D 4 12 ? -39.871 48.904 -5.853 1.00 219.13 34 ALA L N 1
ATOM 3203 C CA . ALA D 4 12 ? -40.891 47.880 -5.673 1.00 215.26 34 ALA L CA 1
ATOM 3204 C C . ALA D 4 12 ? -40.226 46.607 -5.165 1.00 229.60 34 ALA L C 1
ATOM 3205 O O . ALA D 4 12 ? -39.052 46.353 -5.444 1.00 238.35 34 ALA L O 1
ATOM 3207 N N . GLN D 4 13 ? -40.991 45.809 -4.423 1.00 218.37 35 GLN L N 1
ATOM 3208 C CA . GLN D 4 13 ? -40.513 44.556 -3.854 1.00 208.94 35 GLN L CA 1
ATOM 3209 C C . GLN D 4 13 ? -41.253 43.389 -4.491 1.00 209.00 35 GLN L C 1
ATOM 3210 O O . GLN D 4 13 ? -42.486 43.331 -4.442 1.00 215.46 35 GLN L O 1
ATOM 3216 N N . GLU D 4 14 ? -40.499 42.456 -5.070 1.00 205.40 36 GLU L N 1
ATOM 3217 C CA . GLU D 4 14 ? -41.097 41.278 -5.684 1.00 203.64 36 GLU L CA 1
ATOM 3218 C C . GLU D 4 14 ? -41.810 40.428 -4.637 1.00 204.89 36 GLU L C 1
ATOM 3219 O O . GLU D 4 14 ? -41.312 40.234 -3.525 1.00 212.77 36 GLU L O 1
ATOM 3221 N N . GLY D 4 15 ? -42.987 39.921 -5.000 1.00 194.22 37 GLY L N 1
ATOM 3222 C CA . GLY D 4 15 ? -43.787 39.096 -4.118 1.00 206.01 37 GLY L CA 1
ATOM 3223 C C . GLY D 4 15 ? -45.000 39.784 -3.532 1.00 204.19 37 GLY L C 1
ATOM 3224 O O . GLY D 4 15 ? -45.826 39.115 -2.896 1.00 203.36 37 GLY L O 1
ATOM 3225 N N . ALA D 4 16 ? -45.134 41.090 -3.716 1.00 207.02 38 ALA L N 1
ATOM 3226 C CA . ALA D 4 16 ? -46.285 41.837 -3.241 1.00 208.82 38 ALA L CA 1
ATOM 3227 C C . ALA D 4 16 ? -46.680 42.841 -4.311 1.00 212.70 38 ALA L C 1
ATOM 3228 O O . ALA D 4 16 ? -45.821 43.320 -5.061 1.00 215.92 38 ALA L O 1
ATOM 3230 N N . PRO D 4 17 ? -47.966 43.169 -4.415 1.00 221.74 39 PRO L N 1
ATOM 3231 C CA . PRO D 4 17 ? -48.397 44.142 -5.424 1.00 231.52 39 PRO L CA 1
ATOM 3232 C C . PRO D 4 17 ? -47.717 45.488 -5.226 1.00 223.29 39 PRO L C 1
ATOM 3233 O O . PRO D 4 17 ? -47.245 45.826 -4.138 1.00 227.25 39 PRO L O 1
ATOM 3237 N N . VAL D 4 18 ? -47.664 46.264 -6.306 1.00 219.91 40 VAL L N 1
ATOM 3238 C CA . VAL D 4 18 ? -47.046 47.581 -6.276 1.00 239.54 40 VAL L CA 1
ATOM 3239 C C . VAL D 4 18 ? -48.107 48.634 -6.564 1.00 242.10 40 VAL L C 1
ATOM 3240 O O . VAL D 4 18 ? -49.061 48.402 -7.313 1.00 238.09 40 VAL L O 1
ATOM 3244 N N . HIS D 4 19 ? -47.938 49.799 -5.941 1.00 241.54 41 HIS L N 1
ATOM 3245 C CA . HIS D 4 19 ? -48.833 50.938 -6.110 1.00 245.57 41 HIS L CA 1
ATOM 3246 C C . HIS D 4 19 ? -48.185 51.901 -7.100 1.00 233.56 41 HIS L C 1
ATOM 3247 O O . HIS D 4 19 ? -47.141 52.491 -6.805 1.00 243.02 41 HIS L O 1
ATOM 3254 N N . LEU D 4 20 ? -48.797 52.055 -8.279 1.00 230.51 42 LEU L N 1
ATOM 3255 C CA . LEU D 4 20 ? -48.308 52.957 -9.322 1.00 226.56 42 LEU L CA 1
ATOM 3256 C C . LEU D 4 20 ? -49.398 53.978 -9.632 1.00 239.73 42 LEU L C 1
ATOM 3257 O O . LEU D 4 20 ? -50.141 53.833 -10.616 1.00 238.43 42 LEU L O 1
ATOM 3262 N N . PRO D 4 21 ? -49.557 55.071 -8.842 1.00 249.83 43 PRO L N 1
ATOM 3263 C CA . PRO D 4 21 ? -50.639 56.017 -9.079 1.00 250.69 43 PRO L CA 1
ATOM 3264 C C . PRO D 4 21 ? -50.263 57.286 -9.839 1.00 240.25 43 PRO L C 1
ATOM 3265 O O . PRO D 4 21 ? -49.059 57.604 -9.936 1.00 225.79 43 PRO L O 1
ATOM 3269 N N . CYS D 4 22 ? -51.264 57.995 -10.373 1.00 238.73 44 CYS L N 1
ATOM 3270 C CA . CYS D 4 22 ? -51.021 59.288 -11.070 1.00 244.15 44 CYS L CA 1
ATOM 3271 C C . CYS D 4 22 ? -52.364 60.011 -11.246 1.00 230.54 44 CYS L C 1
ATOM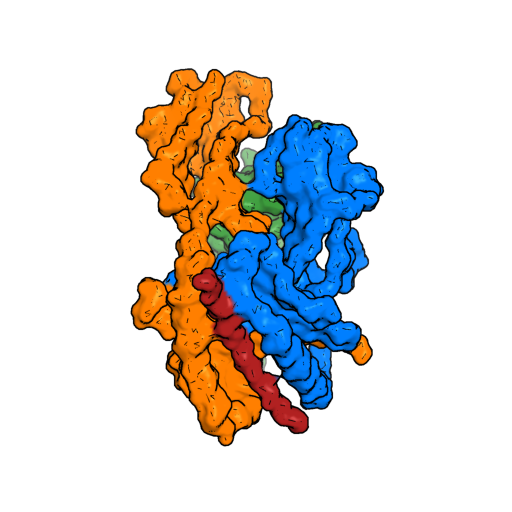 3272 O O . CYS D 4 22 ? -53.025 59.778 -12.282 1.00 224.87 44 CYS L O 1
ATOM 3275 N N . SER D 4 23 ? -52.755 60.841 -10.274 1.00 219.33 45 SER L N 1
ATOM 3276 C CA . SER D 4 23 ? -54.040 61.515 -10.355 1.00 218.26 45 SER L CA 1
ATOM 3277 C C . SER D 4 23 ? -53.850 62.961 -10.798 1.00 229.96 45 SER L C 1
ATOM 3278 O O . SER D 4 23 ? -52.760 63.530 -10.694 1.00 237.70 45 SER L O 1
ATOM 3281 N N . LEU D 4 24 ? -54.933 63.549 -11.300 1.00 234.09 46 LEU L N 1
ATOM 3282 C CA . LEU D 4 24 ? -54.933 64.943 -11.742 1.00 236.16 46 LEU L CA 1
ATOM 3283 C C . LEU D 4 24 ? -55.089 65.832 -10.514 1.00 240.14 46 LEU L C 1
ATOM 3284 O O . LEU D 4 24 ? -56.200 66.178 -10.110 1.00 245.31 46 LEU L O 1
ATOM 3289 N N . LYS D 4 25 ? -53.952 66.189 -9.909 1.00 244.42 47 LYS L N 1
ATOM 3290 C CA . LYS D 4 25 ? -53.865 67.112 -8.764 1.00 247.95 47 LYS L CA 1
ATOM 3291 C C . LYS D 4 25 ? -54.912 66.697 -7.730 1.00 259.29 47 LYS L C 1
ATOM 3292 O O . LYS D 4 25 ? -54.991 65.507 -7.392 1.00 244.63 47 LYS L O 1
ATOM 3294 N N . SER D 4 26 ? -55.723 67.617 -7.212 1.00 268.12 48 SER L N 1
ATOM 3295 C CA . SER D 4 26 ? -56.848 67.241 -6.366 1.00 269.33 48 SER L CA 1
ATOM 3296 C C . SER D 4 26 ? -58.000 68.242 -6.440 1.00 268.79 48 SER L C 1
ATOM 3297 O O . SER D 4 26 ? -58.411 68.773 -5.400 1.00 266.12 48 SER L O 1
ATOM 3300 N N . PRO D 4 27 ? -58.557 68.539 -7.633 1.00 264.07 49 PRO L N 1
ATOM 3301 C CA . PRO D 4 27 ? -59.802 69.313 -7.665 1.00 260.91 49 PRO L CA 1
ATOM 3302 C C . PRO D 4 27 ? -61.020 68.415 -7.813 1.00 256.25 49 PRO L C 1
ATOM 3303 O O . PRO D 4 27 ? -61.047 67.528 -8.673 1.00 240.87 49 PRO L O 1
ATOM 3307 N N . ASN D 4 28 ? -62.031 68.624 -6.974 1.00 258.24 50 ASN L N 1
ATOM 3308 C CA . ASN D 4 28 ? -63.257 67.844 -7.079 1.00 260.79 50 ASN L CA 1
ATOM 3309 C C . ASN D 4 28 ? -63.972 68.179 -8.380 1.00 71.59 50 ASN L C 1
ATOM 3310 O O . ASN D 4 28 ? -64.219 69.351 -8.682 1.00 277.50 50 ASN L O 1
ATOM 3315 N N . LEU D 4 29 ? -64.296 67.150 -9.158 1.00 272.28 51 LEU L N 1
ATOM 3316 C CA . LEU D 4 29 ? -64.874 67.319 -10.482 1.00 264.34 51 LEU L CA 1
ATOM 3317 C C . LEU D 4 29 ? -66.200 66.575 -10.582 1.00 262.63 51 LEU L C 1
ATOM 3318 O O . LEU D 4 29 ? -66.580 65.802 -9.699 1.00 251.09 51 LEU L O 1
ATOM 3320 N N . ASP D 4 30 ? -66.902 66.827 -11.685 1.00 273.02 52 ASP L N 1
ATOM 3321 C CA . ASP D 4 30 ? -68.148 66.129 -11.975 1.00 272.08 52 ASP L CA 1
ATOM 3322 C C . ASP D 4 30 ? -67.840 64.704 -12.422 1.00 266.03 52 ASP L C 1
ATOM 3323 O O . ASP D 4 30 ? -67.067 64.510 -13.367 1.00 264.10 52 ASP L O 1
ATOM 3328 N N . PRO D 4 31 ? -68.414 63.689 -11.770 1.00 258.51 53 PRO L N 1
ATOM 3329 C CA . PRO D 4 31 ? -68.118 62.303 -12.170 1.00 233.62 53 PRO L CA 1
ATOM 3330 C C . PRO D 4 31 ? -68.515 61.981 -13.600 1.00 217.96 53 PRO L C 1
ATOM 3331 O O . PRO D 4 31 ? -67.921 61.080 -14.206 1.00 214.01 53 PRO L O 1
ATOM 3335 N N . ASN D 4 32 ? -69.501 62.688 -14.160 1.00 230.34 54 ASN L N 1
ATOM 3336 C CA . ASN D 4 32 ? -69.896 62.436 -15.544 1.00 230.74 54 ASN L CA 1
ATOM 3337 C C . ASN D 4 32 ? -68.780 62.806 -16.513 1.00 229.06 54 ASN L C 1
ATOM 3338 O O . ASN D 4 32 ? -68.542 62.095 -17.497 1.00 231.26 54 ASN L O 1
ATOM 3343 N N . PHE D 4 33 ? -68.091 63.910 -16.219 1.00 225.02 55 PHE L N 1
ATOM 3344 C CA . PHE D 4 33 ? -66.965 64.345 -17.085 1.00 221.06 55 PHE L CA 1
ATOM 3345 C C . PHE D 4 33 ? -65.805 63.389 -16.877 1.00 228.28 55 PHE L C 1
ATOM 3346 O O . PHE D 4 33 ? -65.078 63.078 -17.844 1.00 239.07 55 PHE L O 1
ATOM 3348 N N . LEU D 4 34 ? -65.637 62.923 -15.640 1.00 216.84 56 LEU L N 1
ATOM 3349 C CA . LEU D 4 34 ? -64.498 62.031 -15.315 1.00 226.26 56 LEU L CA 1
ATOM 3350 C C . LEU D 4 34 ? -64.541 60.774 -16.189 1.00 227.59 56 LEU L C 1
ATOM 3351 O O . LEU D 4 34 ? -63.533 60.491 -16.872 1.00 224.01 56 LEU L O 1
ATOM 3356 N N . ARG D 4 35 ? -65.664 60.058 -16.180 1.00 228.08 57 ARG L N 1
ATOM 3357 C CA . ARG D 4 35 ? -65.757 58.795 -16.905 1.00 214.03 57 ARG L CA 1
ATOM 3358 C C . ARG D 4 35 ? -65.442 58.950 -18.388 1.00 223.14 57 ARG L C 1
ATOM 3359 O O . ARG D 4 35 ? -65.159 57.951 -19.057 1.00 224.25 57 ARG L O 1
ATOM 3367 N N . ARG D 4 36 ? -65.481 60.175 -18.913 1.00 238.91 58 ARG L N 1
ATOM 3368 C CA . ARG D 4 36 ? -65.067 60.452 -20.290 1.00 239.82 58 ARG L CA 1
ATOM 3369 C C . ARG D 4 36 ? -63.565 60.743 -20.316 1.00 235.75 58 ARG L C 1
ATOM 3370 O O . ARG D 4 36 ? -63.111 61.866 -20.542 1.00 233.92 58 ARG L O 1
ATOM 3372 N N . GLY D 4 37 ? -62.789 59.689 -20.074 1.00 233.23 59 GLY L N 1
ATOM 3373 C CA . GLY D 4 37 ? -61.347 59.822 -20.018 1.00 234.73 59 GLY L CA 1
ATOM 3374 C C . GLY D 4 37 ? -60.597 58.582 -20.455 1.00 236.18 59 GLY L C 1
ATOM 3375 O O . GLY D 4 37 ? -60.909 57.473 -20.012 1.00 233.92 59 GLY L O 1
ATOM 3376 N N . GLY D 4 38 ? -59.600 58.757 -21.327 1.00 236.13 60 GLY L N 1
ATOM 3377 C CA . GLY D 4 38 ? -58.788 57.660 -21.802 1.00 231.56 60 GLY L CA 1
ATOM 3378 C C . GLY D 4 38 ? -57.454 57.574 -21.081 1.00 226.68 60 GLY L C 1
ATOM 3379 O O . GLY D 4 38 ? -57.011 58.522 -20.438 1.00 221.72 60 GLY L O 1
ATOM 3380 N N . VAL D 4 39 ? -56.813 56.414 -21.198 1.00 229.74 61 VAL L N 1
ATOM 3381 C CA . VAL D 4 39 ? -55.552 56.153 -20.507 1.00 228.36 61 VAL L CA 1
ATOM 3382 C C . VAL D 4 39 ? -54.723 55.181 -21.336 1.00 226.67 61 VAL L C 1
ATOM 3383 O O . VAL D 4 39 ? -55.231 54.158 -21.806 1.00 229.12 61 VAL L O 1
ATOM 3387 N N . ILE D 4 40 ? -53.445 55.509 -21.525 1.00 221.90 62 ILE L N 1
ATOM 3388 C CA . ILE D 4 40 ? -52.504 54.670 -22.262 1.00 220.98 62 ILE L CA 1
ATOM 3389 C C . ILE D 4 40 ? -51.204 54.606 -21.473 1.00 228.17 62 ILE L C 1
ATOM 3390 O O . ILE D 4 40 ? -50.642 55.646 -21.113 1.00 235.47 62 ILE L O 1
ATOM 3395 N N . TRP D 4 41 ? -50.721 53.394 -21.211 1.00 229.11 63 TRP L N 1
ATOM 3396 C CA . TRP D 4 41 ? -49.488 53.178 -20.464 1.00 223.23 63 TRP L CA 1
ATOM 3397 C C . TRP D 4 41 ? -48.520 52.351 -21.299 1.00 213.95 63 TRP L C 1
ATOM 3398 O O . TRP D 4 41 ? -48.884 51.285 -21.807 1.00 214.89 63 TRP L O 1
ATOM 3409 N N . GLN D 4 42 ? -47.293 52.846 -21.441 1.00 218.61 64 GLN L N 1
ATOM 3410 C CA . GLN D 4 42 ? -46.245 52.162 -22.182 1.00 233.09 64 GLN L CA 1
ATOM 3411 C C . GLN D 4 42 ? -45.058 51.874 -21.271 1.00 240.91 64 GLN L C 1
ATOM 3412 O O . GLN D 4 42 ? -44.894 52.485 -20.212 1.00 235.97 64 GLN L O 1
ATOM 3418 N N . HIS D 4 43 ? -44.223 50.933 -21.707 1.00 245.89 65 HIS L N 1
ATOM 3419 C CA . HIS D 4 43 ? -43.109 50.443 -20.909 1.00 239.23 65 HIS L CA 1
ATOM 3420 C C . HIS D 4 43 ? -41.931 50.129 -21.817 1.00 247.05 65 HIS L C 1
ATOM 3421 O O . HIS D 4 43 ? -42.108 49.622 -22.928 1.00 244.41 65 HIS L O 1
ATOM 3428 N N . GLN D 4 44 ? -40.725 50.436 -21.333 1.00 257.12 66 GLN L N 1
ATOM 3429 C CA . GLN D 4 44 ? -39.499 50.164 -22.061 1.00 266.29 66 GLN L CA 1
ATOM 3430 C C . GLN D 4 44 ? -38.449 49.696 -21.057 1.00 267.33 66 GLN L C 1
ATOM 3431 O O . GLN D 4 44 ? -38.184 50.403 -20.067 1.00 263.98 66 GLN L O 1
ATOM 3437 N N . PRO D 4 45 ? -37.845 48.528 -21.270 1.00 272.75 67 PRO L N 1
ATOM 3438 C CA . PRO D 4 45 ? -36.870 48.009 -20.301 1.00 271.98 67 PRO L CA 1
ATOM 3439 C C . PRO D 4 45 ? -35.537 48.735 -20.385 1.00 270.17 67 PRO L C 1
ATOM 3440 O O . PRO D 4 45 ? -35.067 49.100 -21.466 1.00 265.60 67 PRO L O 1
ATOM 3444 N N . ASP D 4 46 ? -34.922 48.932 -19.221 1.00 273.14 68 ASP L N 1
ATOM 3445 C CA . ASP D 4 46 ? -33.615 49.575 -19.138 1.00 289.61 68 ASP L CA 1
ATOM 3446 C C . ASP D 4 46 ? -32.517 48.640 -19.635 1.00 285.52 68 ASP L C 1
ATOM 3447 O O . ASP D 4 46 ? -32.358 48.436 -20.839 1.00 281.58 68 ASP L O 1
ATOM 3452 N N . ARG D 4 50 ? -45.121 45.290 -22.462 1.00 227.54 94 ARG L N 1
ATOM 3453 C CA . ARG D 4 50 ? -44.176 46.402 -22.469 1.00 235.97 94 ARG L CA 1
ATOM 3454 C C . ARG D 4 50 ? -44.770 47.644 -23.136 1.00 236.68 94 ARG L C 1
ATOM 3455 O O . ARG D 4 50 ? -45.593 48.340 -22.540 1.00 243.17 94 ARG L O 1
ATOM 3457 N N . TYR D 4 51 ? -44.348 47.921 -24.371 1.00 216.17 95 TYR L N 1
ATOM 3458 C CA . TYR D 4 51 ? -44.862 49.076 -25.097 1.00 210.69 95 TYR L CA 1
ATOM 3459 C C . TYR D 4 51 ? -46.366 48.942 -25.300 1.00 217.87 95 TYR L C 1
ATOM 3460 O O . TYR D 4 51 ? -46.832 47.996 -25.9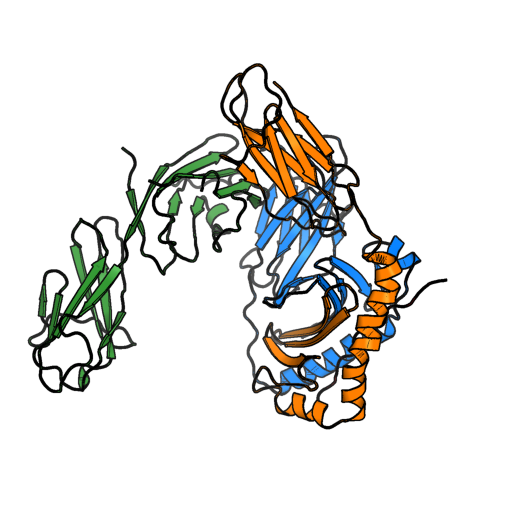45 1.00 217.78 95 TYR L O 1
ATOM 3462 N N . THR D 4 52 ? -47.118 49.891 -24.745 1.00 224.92 96 THR L N 1
ATOM 3463 C CA . THR D 4 52 ? -48.579 49.851 -24.727 1.00 218.61 96 THR L CA 1
ATOM 3464 C C . THR D 4 52 ? -49.068 48.536 -24.118 1.00 222.71 96 THR L C 1
ATOM 3465 O O . THR D 4 52 ? -49.731 47.721 -24.762 1.00 219.63 96 THR L O 1
ATOM 3467 N N . VAL D 4 53 ? -48.711 48.344 -22.844 1.00 225.49 97 VAL L N 1
ATOM 3468 C CA . VAL D 4 53 ? -49.025 47.097 -22.151 1.00 232.58 97 VAL L CA 1
ATOM 3469 C C . VAL D 4 53 ? -50.524 46.977 -21.904 1.00 231.87 97 VAL L C 1
ATOM 3470 O O . VAL D 4 53 ? -51.109 45.897 -22.058 1.00 234.86 97 VAL L O 1
ATOM 3474 N N . LEU D 4 54 ? -51.169 48.072 -21.505 1.00 232.55 98 LEU L N 1
ATOM 3475 C CA . LEU D 4 54 ? -52.611 48.084 -21.306 1.00 224.07 98 LEU L CA 1
ATOM 3476 C C . LEU D 4 54 ? -53.149 49.466 -21.648 1.00 227.15 98 LEU L C 1
ATOM 3477 O O . LEU D 4 54 ? -52.596 50.479 -21.208 1.00 232.83 98 LEU L O 1
ATOM 3482 N N . SER D 4 55 ? -54.224 49.497 -22.432 1.00 234.77 99 SER L N 1
ATOM 3483 C CA . SER D 4 55 ? -54.876 50.736 -22.834 1.00 234.41 99 SER L CA 1
ATOM 3484 C C . SER D 4 55 ? -56.380 50.532 -22.779 1.00 239.88 99 SER L C 1
ATOM 3485 O O . SER D 4 55 ? -56.897 49.562 -23.341 1.00 236.38 99 SER L O 1
ATOM 3488 N N . VAL D 4 56 ? -57.068 51.413 -22.051 1.00 232.49 100 VAL L N 1
ATOM 3489 C CA . VAL D 4 56 ? -58.531 51.217 -21.845 1.00 217.19 100 VAL L CA 1
ATOM 3490 C C . VAL D 4 56 ? -59.289 52.488 -22.243 1.00 224.28 100 VAL L C 1
ATOM 3491 O O . VAL D 4 56 ? -58.855 53.587 -21.837 1.00 210.30 100 VAL L O 1
ATOM 3495 N N . ALA D 4 57 ? -60.372 52.336 -23.008 1.00 235.95 101 ALA L N 1
ATOM 3496 C CA . ALA D 4 57 ? -61.213 53.498 -23.375 1.00 242.76 101 ALA L CA 1
ATOM 3497 C C . ALA D 4 57 ? -62.268 53.702 -22.286 1.00 244.27 101 ALA L C 1
ATOM 3498 O O . ALA D 4 57 ? -62.469 52.778 -21.472 1.00 241.06 101 ALA L O 1
ATOM 3500 N N . PRO D 4 58 ? -62.966 54.856 -22.226 1.00 241.73 102 PRO L N 1
ATOM 3501 C CA . PRO D 4 58 ? -64.029 55.037 -21.249 1.00 231.02 102 PRO L CA 1
ATOM 3502 C C . PRO D 4 58 ? -64.948 53.830 -21.233 1.00 222.72 102 PRO L C 1
ATOM 3503 O O . PRO D 4 58 ? -65.453 53.466 -20.154 1.00 215.96 102 PRO L O 1
ATOM 3507 N N . GLY D 4 59 ? -65.153 53.209 -22.399 1.00 226.80 103 GLY L N 1
ATOM 3508 C CA . GLY D 4 59 ? -66.005 52.008 -22.483 1.00 231.53 103 GLY L CA 1
ATOM 3509 C C . GLY D 4 59 ? -65.520 50.934 -21.531 1.00 225.16 103 GLY L C 1
ATOM 3510 O O . GLY D 4 59 ? -66.352 50.108 -21.100 1.00 234.10 103 GLY L O 1
ATOM 3511 N N . GLY D 4 60 ? -64.224 50.938 -21.211 1.00 204.68 104 GLY L N 1
ATOM 3512 C CA . GLY D 4 60 ? -63.672 49.961 -20.255 1.00 207.30 104 GLY L CA 1
ATOM 3513 C C . GLY D 4 60 ? -62.931 48.850 -20.970 1.00 208.44 104 GLY L C 1
ATOM 3514 O O . GLY D 4 60 ? -62.303 48.018 -20.283 1.00 209.68 104 GLY L O 1
ATOM 3515 N N . LEU D 4 61 ? -62.991 48.838 -22.303 1.00 208.24 105 LEU L N 1
ATOM 3516 C CA . LEU D 4 61 ? -62.331 47.760 -23.081 1.00 211.51 105 LEU L CA 1
ATOM 3517 C C . LEU D 4 61 ? -60.839 47.734 -22.723 1.00 212.22 105 LEU L C 1
ATOM 3518 O O . LEU D 4 61 ? -60.189 48.794 -22.812 1.00 209.41 105 LEU L O 1
ATOM 3523 N N . ARG D 4 62 ? -60.325 46.562 -22.352 1.00 208.72 106 ARG L N 1
ATOM 3524 C CA . ARG D 4 62 ? -58.894 46.444 -21.976 1.00 197.24 106 ARG L CA 1
ATOM 3525 C C . ARG D 4 62 ? -58.089 45.972 -23.194 1.00 201.64 106 ARG L C 1
ATOM 3526 O O . ARG D 4 62 ? -58.287 44.816 -23.625 1.00 210.19 106 ARG L O 1
ATOM 3534 N N . SER D 4 63 ? -57.224 46.839 -23.724 1.00 205.55 107 SER L N 1
ATOM 3535 C CA . SER D 4 63 ? -56.372 46.472 -24.884 1.00 212.47 107 SER L CA 1
ATOM 3536 C C . SER D 4 63 ? -54.904 46.655 -24.491 1.00 231.60 107 SER L C 1
ATOM 3537 O O . SER D 4 63 ? -54.656 47.366 -23.503 1.00 238.61 107 SER L O 1
ATOM 3540 N N . GLY D 4 64 ? -53.974 46.050 -25.233 1.00 242.87 108 GLY L N 1
ATOM 3541 C CA . GLY D 4 64 ? -52.547 46.282 -24.940 1.00 244.72 108 GLY L CA 1
ATOM 3542 C C . GLY D 4 64 ? -51.655 45.178 -25.463 1.00 242.02 108 GLY L C 1
ATOM 3543 O O . GLY D 4 64 ? -51.876 44.727 -26.603 1.00 247.86 108 GLY L O 1
ATOM 3544 N N . ARG D 4 65 ? -50.673 44.753 -24.665 1.00 236.28 109 ARG L N 1
ATOM 3545 C CA . ARG D 4 65 ? -49.724 43.752 -25.132 1.00 231.48 109 ARG L CA 1
ATOM 3546 C C . ARG D 4 65 ? -50.442 42.452 -25.473 1.00 238.40 109 ARG L C 1
ATOM 3547 O O . ARG D 4 65 ? -51.460 42.099 -24.871 1.00 241.21 109 ARG L O 1
ATOM 3549 N N . GLN D 4 66 ? -49.902 41.743 -26.463 1.00 232.22 110 GLN L N 1
ATOM 3550 C CA . GLN D 4 66 ? -50.470 40.458 -26.869 1.00 237.73 110 GLN L CA 1
ATOM 3551 C C . GLN D 4 66 ? -50.656 39.486 -25.707 1.00 239.48 110 GLN L C 1
ATOM 3552 O O . GLN D 4 66 ? -51.746 38.900 -25.598 1.00 233.87 110 GLN L O 1
ATOM 3554 N N . PRO D 4 67 ? -49.684 39.273 -24.815 1.00 233.23 111 PRO L N 1
ATOM 3555 C CA . PRO D 4 67 ? -49.945 38.423 -23.648 1.00 229.92 111 PRO L CA 1
ATOM 3556 C C . PRO D 4 67 ? -50.909 39.086 -22.674 1.00 233.09 111 PRO L C 1
ATOM 3557 O O . PRO D 4 67 ? -51.070 40.309 -22.644 1.00 236.18 111 PRO L O 1
ATOM 3561 N N . LEU D 4 68 ? -51.554 38.250 -21.862 1.00 230.89 112 LEU L N 1
ATOM 3562 C CA . LEU D 4 68 ? -52.481 38.737 -20.853 1.00 230.63 112 LEU L CA 1
ATOM 3563 C C . LEU D 4 68 ? -51.721 39.391 -19.698 1.00 233.89 112 LEU L C 1
ATOM 3564 O O . LEU D 4 68 ? -50.529 39.148 -19.482 1.00 237.76 112 LEU L O 1
ATOM 3566 N N . HIS D 4 69 ? -52.429 40.243 -18.958 1.00 230.28 113 HIS L N 1
ATOM 3567 C CA . HIS D 4 69 ? -51.821 41.001 -17.876 1.00 245.54 113 HIS L CA 1
ATOM 3568 C C . HIS D 4 69 ? -51.769 40.174 -16.591 1.00 246.82 113 HIS L C 1
ATOM 3569 O O . HIS D 4 69 ? -52.654 39.355 -16.333 1.00 224.53 113 HIS L O 1
ATOM 3571 N N . PRO D 4 70 ? -50.730 40.368 -15.755 1.00 259.86 114 PRO L N 1
ATOM 3572 C CA . PRO D 4 70 ? -50.681 39.645 -14.476 1.00 252.67 114 PRO L CA 1
ATOM 3573 C C . PRO D 4 70 ? -51.707 40.168 -13.477 1.00 249.99 114 PRO L C 1
ATOM 3574 O O . PRO D 4 70 ? -51.355 40.756 -12.449 1.00 247.44 114 PRO L O 1
ATOM 3578 N N . HIS D 4 71 ? -52.990 39.941 -13.764 1.00 246.05 115 HIS L N 1
ATOM 3579 C CA . HIS D 4 71 ? -54.077 40.489 -12.947 1.00 250.62 115 HIS L CA 1
ATOM 3580 C C . HIS D 4 71 ? -53.941 42.002 -12.793 1.00 253.09 115 HIS L C 1
ATOM 3581 O O . HIS D 4 71 ? -54.371 42.581 -11.793 1.00 255.60 115 HIS L O 1
ATOM 3583 N N . VAL D 4 72 ? -53.321 42.650 -13.779 1.00 245.92 116 VAL L N 1
ATOM 3584 C CA . VAL D 4 72 ? -53.066 44.085 -13.731 1.00 241.62 116 VAL L CA 1
ATOM 3585 C C . VAL D 4 72 ? -54.329 44.838 -14.131 1.00 248.24 116 VAL L C 1
ATOM 3586 O O . VAL D 4 72 ? -54.500 45.209 -15.298 1.00 242.54 116 VAL L O 1
ATOM 3588 N N . GLN D 4 73 ? -55.221 45.063 -13.169 1.00 253.43 117 GLN L N 1
ATOM 3589 C CA . GLN D 4 73 ? -56.473 45.768 -13.396 1.00 246.67 117 GLN L CA 1
ATOM 3590 C C . GLN D 4 73 ? -56.537 46.995 -12.499 1.00 245.15 117 GLN L C 1
ATOM 3591 O O . GLN D 4 73 ? -56.170 46.933 -11.322 1.00 250.75 117 GLN L O 1
ATOM 3593 N N . LEU D 4 74 ? -56.993 48.111 -13.060 1.00 236.42 118 LEU L N 1
ATOM 3594 C CA . LEU D 4 74 ? -57.123 49.328 -12.275 1.00 236.44 118 LEU L CA 1
ATOM 3595 C C . LEU D 4 74 ? -58.328 49.237 -11.346 1.00 248.43 118 LEU L C 1
ATOM 3596 O O . LEU D 4 74 ? -59.310 48.542 -11.626 1.00 239.69 118 LEU L O 1
ATOM 3598 N N . GLU D 4 75 ? -58.235 49.940 -10.220 1.00 254.10 119 GLU L N 1
ATOM 3599 C CA . GLU D 4 75 ? -59.338 49.983 -9.271 1.00 255.67 119 GLU L CA 1
ATOM 3600 C C . GLU D 4 75 ? -60.560 50.609 -9.925 1.00 242.23 119 GLU L C 1
ATOM 3601 O O . GLU D 4 75 ? -60.492 51.718 -10.462 1.00 232.57 119 GLU L O 1
ATOM 3603 N N . GLU D 4 76 ? -61.681 49.886 -9.888 1.00 241.64 120 GLU L N 1
ATOM 3604 C CA . GLU D 4 76 ? -62.887 50.383 -10.538 1.00 252.18 120 GLU L CA 1
ATOM 3605 C C . GLU D 4 76 ? -63.366 51.684 -9.907 1.00 259.63 120 GLU L C 1
ATOM 3606 O O . GLU D 4 76 ? -63.900 52.552 -10.607 1.00 262.65 120 GLU L O 1
ATOM 3612 N N . ARG D 4 77 ? -63.173 51.846 -8.596 1.00 261.63 121 ARG L N 1
ATOM 3613 C CA . ARG D 4 77 ? -63.587 53.078 -7.934 1.00 265.76 121 ARG L CA 1
ATOM 3614 C C . ARG D 4 77 ? -62.574 54.199 -8.129 1.00 258.73 121 ARG L C 1
ATOM 3615 O O . ARG D 4 77 ? -62.947 55.379 -8.091 1.00 265.81 121 ARG L O 1
ATOM 3623 N N . GLY D 4 78 ? -61.299 53.857 -8.333 1.00 253.28 122 GLY L N 1
ATOM 3624 C CA . GLY D 4 78 ? -60.306 54.883 -8.604 1.00 254.60 122 GLY L CA 1
ATOM 3625 C C . GLY D 4 78 ? -60.577 55.642 -9.887 1.00 242.38 122 GLY L C 1
ATOM 3626 O O . GLY D 4 78 ? -60.315 56.846 -9.971 1.00 238.27 122 GLY L O 1
ATOM 3627 N N . LEU D 4 79 ? -61.115 54.959 -10.897 1.00 232.14 123 LEU L N 1
ATOM 3628 C CA . LEU D 4 79 ? -61.420 55.618 -12.161 1.00 231.43 123 LEU L CA 1
ATOM 3629 C C . LEU D 4 79 ? -62.631 56.535 -12.055 1.00 233.38 123 LEU L C 1
ATOM 3630 O O . LEU D 4 79 ? -62.842 57.371 -12.942 1.00 221.81 123 LEU L O 1
ATOM 3635 N N . GLN D 4 80 ? -63.432 56.392 -11.001 1.00 237.09 124 GLN L N 1
ATOM 3636 C CA . GLN D 4 80 ? -64.586 57.248 -10.765 1.00 238.72 124 GLN L CA 1
ATOM 3637 C C . GLN D 4 80 ? -64.382 58.183 -9.579 1.00 250.58 124 GLN L C 1
ATOM 3638 O O . GLN D 4 80 ? -65.323 58.874 -9.176 1.00 260.88 124 GLN L O 1
ATOM 3644 N N . ARG D 4 81 ? -63.174 58.220 -9.011 1.00 248.87 125 ARG L N 1
ATOM 3645 C CA . ARG D 4 81 ? -62.835 59.150 -7.940 1.00 246.78 125 ARG L CA 1
ATOM 3646 C C . ARG D 4 81 ? -61.642 60.025 -8.307 1.00 243.35 125 ARG L C 1
ATOM 3647 O O . ARG D 4 81 ? -60.981 60.574 -7.420 1.00 253.16 125 ARG L O 1
ATOM 3655 N N . GLY D 4 82 ? -61.353 60.162 -9.598 1.00 233.33 126 GLY L N 1
ATOM 3656 C CA . GLY D 4 82 ? -60.275 61.015 -10.051 1.00 228.39 126 GLY L CA 1
ATOM 3657 C C . GLY D 4 82 ? -58.904 60.433 -9.788 1.00 230.34 126 GLY L C 1
ATOM 3658 O O . GLY D 4 82 ? -58.018 61.125 -9.278 1.00 230.29 126 GLY L O 1
ATOM 3659 N N . ASP D 4 83 ? -58.715 59.162 -10.132 1.00 226.48 127 ASP L N 1
ATOM 3660 C CA . ASP D 4 83 ? -57.438 58.496 -9.933 1.00 229.63 127 ASP L CA 1
ATOM 3661 C C . ASP D 4 83 ? -57.163 57.543 -11.085 1.00 216.21 127 ASP L C 1
ATOM 3662 O O . ASP D 4 83 ? -58.065 56.850 -11.562 1.00 211.75 127 ASP L O 1
ATOM 3667 N N . PHE D 4 84 ? -55.911 57.525 -11.534 1.00 212.93 128 PHE L N 1
ATOM 3668 C CA . PHE D 4 84 ? -55.442 56.596 -12.556 1.00 211.18 128 PHE L CA 1
ATOM 3669 C C . PHE D 4 84 ? -54.238 55.870 -11.977 1.00 218.00 128 PHE L C 1
ATOM 3670 O O . PHE D 4 84 ? -53.189 56.4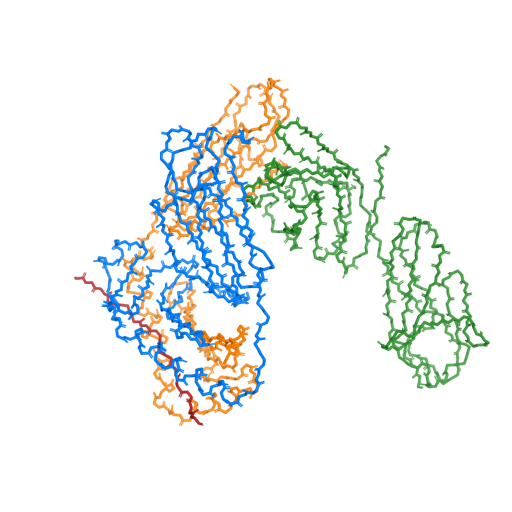84 -11.757 1.00 227.73 128 PHE L O 1
ATOM 3678 N N . SER D 4 85 ? -54.386 54.574 -11.720 1.00 212.25 129 SER L N 1
ATOM 3679 C CA . SER D 4 85 ? -53.367 53.836 -10.994 1.00 226.02 129 SER L CA 1
ATOM 3680 C C . SER D 4 85 ? -53.213 52.436 -11.567 1.00 235.53 129 SER L C 1
ATOM 3681 O O . SER D 4 85 ? -54.178 51.828 -12.041 1.00 243.87 129 SER L O 1
ATOM 3684 N N . LEU D 4 86 ? -51.980 51.937 -11.520 1.00 232.25 130 LEU L N 1
ATOM 3685 C CA . LEU D 4 86 ? -51.643 50.595 -11.972 1.00 226.54 130 LEU L CA 1
ATOM 3686 C C . LEU D 4 86 ? -51.482 49.685 -10.762 1.00 238.57 130 LEU L C 1
ATOM 3687 O O . LEU D 4 86 ? -50.786 50.037 -9.804 1.00 240.69 130 LEU L O 1
ATOM 3692 N N . TRP D 4 87 ? -52.114 48.506 -10.819 1.00 246.07 131 TRP L N 1
ATOM 3693 C CA . TRP D 4 87 ? -52.109 47.555 -9.706 1.00 253.51 131 TRP L CA 1
ATOM 3694 C C . TRP D 4 87 ? -51.896 46.145 -10.260 1.00 260.52 131 TRP L C 1
ATOM 3695 O O . TRP D 4 87 ? -52.846 45.400 -10.512 1.00 272.92 131 TRP L O 1
ATOM 3706 N N . LEU D 4 88 ? -50.634 45.769 -10.445 1.00 252.20 132 LEU L N 1
ATOM 3707 C CA . LEU D 4 88 ? -50.329 44.372 -10.710 1.00 247.47 132 LEU L CA 1
ATOM 3708 C C . LEU D 4 88 ? -50.485 43.563 -9.429 1.00 247.83 132 LEU L C 1
ATOM 3709 O O . LEU D 4 88 ? -50.319 44.077 -8.320 1.00 253.25 132 LEU L O 1
ATOM 3714 N N . ARG D 4 89 ? -50.822 42.290 -9.583 1.00 241.37 133 ARG L N 1
ATOM 3715 C CA . ARG D 4 89 ? -50.909 41.435 -8.407 1.00 240.56 133 ARG L CA 1
ATOM 3716 C C . ARG D 4 89 ? -49.516 40.948 -8.010 1.00 232.46 133 ARG L C 1
ATOM 3717 O O . ARG D 4 89 ? -49.156 41.033 -6.829 1.00 224.68 133 ARG L O 1
ATOM 3719 N N . PRO D 4 90 ? -48.690 40.438 -8.949 1.00 234.27 134 PRO L N 1
ATOM 3720 C CA . PRO D 4 90 ? -47.323 40.067 -8.570 1.00 236.60 134 PRO L CA 1
ATOM 3721 C C . PRO D 4 90 ? -46.288 41.077 -9.039 1.00 232.73 134 PRO L C 1
ATOM 3722 O O . PRO D 4 90 ? -46.270 41.458 -10.215 1.00 236.87 134 PRO L O 1
ATOM 3726 N N . ALA D 4 91 ? -45.417 41.519 -8.132 1.00 217.93 135 ALA L N 1
ATOM 3727 C CA . ALA D 4 91 ? -44.343 42.426 -8.515 1.00 213.93 135 ALA L CA 1
ATOM 3728 C C . ALA D 4 91 ? -43.287 41.681 -9.318 1.00 218.78 135 ALA L C 1
ATOM 3729 O O . ALA D 4 91 ? -42.321 41.154 -8.755 1.00 210.60 135 ALA L O 1
ATOM 3731 N N . LEU D 4 92 ? -43.471 41.639 -10.636 1.00 229.15 136 LEU L N 1
ATOM 3732 C CA . LEU D 4 92 ? -42.570 40.899 -11.507 1.00 230.33 136 LEU L CA 1
ATOM 3733 C C . LEU D 4 92 ? -41.179 41.521 -11.480 1.00 227.41 136 LEU L C 1
ATOM 3734 O O . LEU D 4 92 ? -41.026 42.738 -11.620 1.00 226.80 136 LEU L O 1
ATOM 3739 N N . ARG D 4 93 ? -40.162 40.676 -11.294 1.00 226.01 137 ARG L N 1
ATOM 3740 C CA . ARG D 4 93 ? -38.787 41.158 -11.239 1.00 229.86 137 ARG L CA 1
ATOM 3741 C C . ARG D 4 93 ? -38.317 41.696 -12.582 1.00 231.34 137 ARG L C 1
ATOM 3742 O O . ARG D 4 93 ? -37.333 42.444 -12.632 1.00 227.37 137 ARG L O 1
ATOM 3750 N N . THR D 4 94 ? -39.005 41.337 -13.666 1.00 233.02 138 THR L N 1
ATOM 3751 C CA . THR D 4 94 ? -38.667 41.800 -15.003 1.00 238.81 138 THR L CA 1
ATOM 3752 C C . THR D 4 94 ? -39.314 43.134 -15.358 1.00 236.26 138 THR L C 1
ATOM 3753 O O . THR D 4 94 ? -38.859 43.798 -16.299 1.00 232.20 138 THR L O 1
ATOM 3757 N N . ASP D 4 95 ? -40.362 43.539 -14.635 1.00 235.81 139 ASP L N 1
ATOM 3758 C CA . ASP D 4 95 ? -41.060 44.778 -14.958 1.00 229.53 139 ASP L CA 1
ATOM 3759 C C . ASP D 4 95 ? -40.180 46.006 -14.781 1.00 231.07 139 ASP L C 1
ATOM 3760 O O . ASP D 4 95 ? -40.553 47.087 -15.248 1.00 238.44 139 ASP L O 1
ATOM 3765 N N . ALA D 4 96 ? -39.032 45.865 -14.118 1.00 233.79 140 ALA L N 1
ATOM 3766 C CA . ALA D 4 96 ? -38.146 46.995 -13.861 1.00 236.65 140 ALA L CA 1
ATOM 3767 C C . ALA D 4 96 ? -37.824 47.736 -15.150 1.00 239.13 140 ALA L C 1
ATOM 3768 O O . ALA D 4 96 ? -37.255 47.165 -16.083 1.00 252.82 140 ALA L O 1
ATOM 3770 N N . GLY D 4 97 ? -38.202 49.007 -15.200 1.00 224.78 141 GLY L N 1
ATOM 3771 C CA . GLY D 4 97 ? -37.976 49.800 -16.388 1.00 234.08 141 GLY L CA 1
ATOM 3772 C C . GLY D 4 97 ? -38.693 51.130 -16.287 1.00 231.58 141 GLY L C 1
ATOM 3773 O O . GLY D 4 97 ? -39.202 51.509 -15.229 1.00 220.47 141 GLY L O 1
ATOM 3774 N N . GLU D 4 98 ? -38.715 51.827 -17.417 1.00 240.63 142 GLU L N 1
ATOM 3775 C CA . GLU D 4 98 ? -39.351 53.129 -17.526 1.00 243.00 142 GLU L CA 1
ATOM 3776 C C . GLU D 4 98 ? -40.818 52.967 -17.908 1.00 248.67 142 GLU L C 1
ATOM 3777 O O . GLU D 4 98 ? -41.191 52.049 -18.644 1.00 246.50 142 GLU L O 1
ATOM 3783 N N . TYR D 4 99 ? -41.644 53.880 -17.381 1.00 249.72 143 TYR L N 1
ATOM 3784 C CA . TYR D 4 99 ? -43.080 53.846 -17.623 1.00 236.31 143 TYR L CA 1
ATOM 3785 C C . TYR D 4 99 ? -43.594 55.251 -17.899 1.00 233.62 143 TYR L C 1
ATOM 3786 O O . TYR D 4 99 ? -43.255 56.199 -17.184 1.00 232.49 143 TYR L O 1
ATOM 3795 N N . HIS D 4 100 ? -44.426 55.364 -18.949 1.00 232.44 144 HIS L N 1
ATOM 3796 C CA . HIS D 4 100 ? -45.009 56.633 -19.357 1.00 241.71 144 HIS L CA 1
ATOM 3797 C C . HIS D 4 100 ? -46.527 56.502 -19.393 1.00 238.78 144 HIS L C 1
ATOM 3798 O O . HIS D 4 100 ? -47.070 55.401 -19.508 1.00 230.41 144 HIS L O 1
ATOM 3805 N N . ALA D 4 101 ? -47.209 57.645 -19.312 1.00 239.14 145 ALA L N 1
ATOM 3806 C CA . ALA D 4 101 ? -48.662 57.692 -19.217 1.00 222.50 145 ALA L CA 1
ATOM 3807 C C . ALA D 4 101 ? -49.242 58.576 -20.314 1.00 225.25 145 ALA L C 1
ATOM 3808 O O . ALA D 4 101 ? -48.533 59.336 -20.977 1.00 240.03 145 ALA L O 1
ATOM 3810 N N . THR D 4 102 ? -50.564 58.468 -20.490 1.00 229.37 146 THR L N 1
ATOM 3811 C CA . THR D 4 102 ? -51.285 59.272 -21.480 1.00 237.25 146 THR L CA 1
ATOM 3812 C C . THR D 4 102 ? -52.760 59.283 -21.073 1.00 236.60 146 THR L C 1
ATOM 3813 O O . THR D 4 102 ? -53.488 58.332 -21.367 1.00 234.64 146 THR L O 1
ATOM 3817 N N . VAL D 4 103 ? -53.184 60.354 -20.406 1.00 233.22 147 VAL L N 1
ATOM 3818 C CA . VAL D 4 103 ? -54.568 60.524 -19.973 1.00 226.56 147 VAL L CA 1
ATOM 3819 C C . VAL D 4 103 ? -55.233 61.549 -20.881 1.00 237.84 147 VAL L C 1
ATOM 3820 O O . VAL D 4 103 ? -54.692 62.641 -21.093 1.00 248.11 147 VAL L O 1
ATOM 3824 N N . ARG D 4 104 ? -56.407 61.202 -21.408 1.00 232.51 148 ARG L N 1
ATOM 3825 C CA . ARG D 4 104 ? -57.094 62.012 -22.409 1.00 238.73 148 ARG L CA 1
ATOM 3826 C C . ARG D 4 104 ? -58.493 62.361 -21.916 1.00 231.57 148 ARG L C 1
ATOM 3827 O O . ARG D 4 104 ? -59.309 61.466 -21.674 1.00 227.52 148 ARG L O 1
ATOM 3835 N N . LEU D 4 105 ? -58.765 63.654 -21.777 1.00 234.35 149 LEU L N 1
ATOM 3836 C CA . LEU D 4 105 ? -60.059 64.202 -21.403 1.00 239.17 149 LEU L CA 1
ATOM 3837 C C . LEU D 4 105 ? -60.542 65.155 -22.492 1.00 252.24 149 LEU L C 1
ATOM 3838 O O . LEU D 4 105 ? -59.735 65.665 -23.278 1.00 257.86 149 LEU L O 1
ATOM 3843 N N . PRO D 4 106 ? -61.853 65.413 -22.577 1.00 255.67 150 PRO L N 1
ATOM 3844 C CA . PRO D 4 106 ? -62.350 66.309 -23.637 1.00 256.19 150 PRO L CA 1
ATOM 3845 C C . PRO D 4 106 ? -61.791 67.720 -23.567 1.00 258.35 150 PRO L C 1
ATOM 3846 O O . PRO D 4 106 ? -61.793 68.419 -24.589 1.00 256.48 150 PRO L O 1
ATOM 3850 N N . ASN D 4 107 ? -61.317 68.165 -22.402 1.00 261.57 151 ASN L N 1
ATOM 3851 C CA . ASN D 4 107 ? -60.840 69.530 -22.216 1.00 262.21 151 ASN L CA 1
ATOM 3852 C C . ASN D 4 107 ? -59.339 69.591 -21.957 1.00 258.51 151 ASN L C 1
ATOM 3853 O O . ASN D 4 107 ? -58.600 70.196 -22.739 1.00 258.40 151 ASN L O 1
ATOM 3858 N N . ARG D 4 108 ? -58.868 68.985 -20.872 1.00 253.10 152 ARG L N 1
ATOM 3859 C CA . ARG D 4 108 ? -57.468 69.028 -20.476 1.00 249.27 152 ARG L CA 1
ATOM 3860 C C . ARG D 4 108 ? -56.813 67.672 -20.736 1.00 243.69 152 ARG L C 1
ATOM 3861 O O . ARG D 4 108 ? -57.444 66.733 -21.229 1.00 232.63 152 ARG L O 1
ATOM 3869 N N . ALA D 4 109 ? -55.526 67.577 -20.401 1.00 247.21 153 ALA L N 1
ATOM 3870 C CA . ALA D 4 109 ? -54.774 66.350 -20.623 1.00 237.76 153 ALA L CA 1
ATOM 3871 C C . ALA D 4 109 ? -53.518 66.359 -19.764 1.00 239.23 153 ALA L C 1
ATOM 3872 O O . ALA D 4 109 ? -52.862 67.395 -19.622 1.00 239.93 153 ALA L O 1
ATOM 3874 N N . LEU D 4 110 ? -53.190 65.197 -19.198 1.00 236.98 154 LEU L N 1
ATOM 3875 C CA . LEU D 4 110 ? -51.966 65.007 -18.433 1.00 242.07 154 LEU L CA 1
ATOM 3876 C C . LEU D 4 110 ? -51.284 63.720 -18.871 1.00 243.30 154 LEU L C 1
ATOM 3877 O O . LEU D 4 110 ? -51.935 62.776 -19.327 1.00 232.37 154 LEU L O 1
ATOM 3882 N N . SER D 4 111 ? -49.957 63.691 -18.721 1.00 252.39 155 SER L N 1
ATOM 3883 C CA . SER D 4 111 ? -49.154 62.533 -19.120 1.00 242.06 155 SER L CA 1
ATOM 3884 C C . SER D 4 111 ? -47.934 62.475 -18.197 1.00 242.92 155 SER L C 1
ATOM 3885 O O . SER D 4 111 ? -46.884 63.046 -18.498 1.00 240.47 155 SER L O 1
ATOM 3888 N N . CYS D 4 112 ? -48.093 61.777 -17.075 1.00 247.47 156 CYS L N 1
ATOM 3889 C CA . CYS D 4 112 ? -47.026 61.611 -16.100 1.00 245.97 156 CYS L CA 1
ATOM 3890 C C . CYS D 4 112 ? -45.958 60.655 -16.632 1.00 236.75 156 CYS L C 1
ATOM 3891 O O . CYS D 4 112 ? -46.115 60.019 -17.678 1.00 245.49 156 CYS L O 1
ATOM 3894 N N . SER D 4 113 ? -44.854 60.558 -15.892 1.00 225.79 157 SER L N 1
ATOM 3895 C CA . SER D 4 113 ? -43.766 59.663 -16.259 1.00 230.82 157 SER L CA 1
ATOM 3896 C C . SER D 4 113 ? -42.881 59.429 -15.043 1.00 240.22 157 SER L C 1
ATOM 3897 O O . SER D 4 113 ? -42.718 60.315 -14.200 1.00 242.06 157 SER L O 1
ATOM 3900 N N . LEU D 4 114 ? -42.310 58.228 -14.969 1.00 249.36 158 LEU L N 1
ATOM 3901 C CA . LEU D 4 114 ? -41.424 57.851 -13.874 1.00 247.74 158 LEU L CA 1
ATOM 3902 C C . LEU D 4 114 ? -40.654 56.597 -14.273 1.00 246.13 158 LEU L C 1
ATOM 3903 O O . LEU D 4 114 ? -40.765 56.103 -15.399 1.00 247.95 158 LEU L O 1
ATOM 3908 N N . ARG D 4 115 ? -39.873 56.083 -13.329 1.00 240.29 159 ARG L N 1
ATOM 3909 C CA . ARG D 4 115 ? -39.080 54.876 -13.498 1.00 229.63 159 ARG L CA 1
ATOM 3910 C C . ARG D 4 115 ? -39.538 53.830 -12.490 1.00 218.45 159 ARG L C 1
ATOM 3911 O O . ARG D 4 115 ? -40.307 54.115 -11.569 1.00 214.36 159 ARG L O 1
ATOM 3919 N N . LEU D 4 116 ? -39.056 52.603 -12.668 1.00 217.26 160 LEU L N 1
ATOM 3920 C CA . LEU D 4 116 ? -39.365 51.531 -11.732 1.00 218.61 160 LEU L CA 1
ATOM 3921 C C . LEU D 4 116 ? -38.157 50.625 -11.569 1.00 234.15 160 LEU L C 1
ATOM 3922 O O . LEU D 4 116 ? -37.626 50.107 -12.555 1.00 241.04 160 LEU L O 1
ATOM 3927 N N . ARG D 4 117 ? -37.734 50.435 -10.322 1.00 235.30 161 ARG L N 1
ATOM 3928 C CA . ARG D 4 117 ? -36.641 49.539 -9.977 1.00 240.32 161 ARG L CA 1
ATOM 3929 C C . ARG D 4 117 ? -37.166 48.475 -9.025 1.00 236.30 161 ARG L C 1
ATOM 3930 O O . ARG D 4 117 ? -37.865 48.795 -8.059 1.00 233.38 161 ARG L O 1
ATOM 3938 N N . VAL D 4 118 ? -36.836 47.218 -9.298 1.00 235.62 162 VAL L N 1
ATOM 3939 C CA . VAL D 4 118 ? -37.270 46.106 -8.460 1.00 235.47 162 VAL L CA 1
ATOM 3940 C C . VAL D 4 118 ? -36.223 45.879 -7.378 1.00 240.93 162 VAL L C 1
ATOM 3941 O O . VAL D 4 118 ? -35.065 45.564 -7.676 1.00 248.52 162 VAL L O 1
ATOM 3945 N N . GLY D 4 119 ? -36.628 46.043 -6.121 1.00 239.44 163 GLY L N 1
ATOM 3946 C CA . GLY D 4 119 ? -35.726 45.858 -5.001 1.00 241.69 163 GLY L CA 1
ATOM 3947 C C . GLY D 4 119 ? -36.046 44.622 -4.187 1.00 232.19 163 GLY L C 1
ATOM 3948 O O . GLY D 4 119 ? -36.935 44.645 -3.330 1.00 220.54 163 GLY L O 1
ATOM 3949 N N . GLN D 4 120 ? -35.324 43.536 -4.448 1.00 235.27 164 GLN L N 1
ATOM 3950 C CA . GLN D 4 120 ? -35.570 42.261 -3.777 1.00 230.27 164 GLN L CA 1
ATOM 3951 C C . GLN D 4 120 ? -35.169 42.385 -2.315 1.00 217.50 164 GLN L C 1
ATOM 3952 O O . GLN D 4 120 ? -33.984 42.364 -1.974 1.00 208.57 164 GLN L O 1
ATOM 3958 N N . ALA D 4 121 ? -36.163 42.517 -1.443 1.00 220.56 165 ALA L N 1
ATOM 3959 C CA . ALA D 4 121 ? -35.931 42.637 -0.013 1.00 223.98 165 ALA L CA 1
ATOM 3960 C C . ALA D 4 121 ? -35.979 41.259 0.631 1.00 213.85 165 ALA L C 1
ATOM 3961 O O . ALA D 4 121 ? -36.905 40.480 0.382 1.00 208.66 165 ALA L O 1
ATOM 3963 N N . SER D 4 122 ? -34.978 40.963 1.454 1.00 230.53 166 SER L N 1
ATOM 3964 C CA . SER D 4 122 ? -34.887 39.672 2.117 1.00 244.66 166 SER L CA 1
ATOM 3965 C C . SER D 4 122 ? -34.108 39.834 3.412 1.00 251.09 166 SER L C 1
ATOM 3966 O O . SER D 4 122 ? -33.364 40.801 3.597 1.00 251.32 166 SER L O 1
ATOM 3969 N N . MET D 4 123 ? -34.289 38.870 4.310 1.00 252.92 167 MET L N 1
ATOM 3970 C CA . MET D 4 123 ? -33.621 38.850 5.605 1.00 251.95 167 MET L CA 1
ATOM 3971 C C . MET D 4 123 ? -32.598 37.723 5.608 1.00 265.51 167 MET L C 1
ATOM 3972 O O . MET D 4 123 ? -32.951 36.560 5.382 1.00 276.28 167 MET L O 1
ATOM 3977 N N . ILE D 4 124 ? -31.337 38.067 5.864 1.00 268.17 168 ILE L N 1
ATOM 3978 C CA . ILE D 4 124 ? -30.230 37.117 5.842 1.00 271.70 168 ILE L CA 1
ATOM 3979 C C . ILE D 4 124 ? -29.758 36.888 7.271 1.00 255.70 168 ILE L C 1
ATOM 3980 O O . ILE D 4 124 ? -29.509 37.848 8.012 1.00 246.73 168 ILE L O 1
ATOM 3985 N N . ALA D 4 125 ? -29.636 35.620 7.654 1.00 250.08 169 ALA L N 1
ATOM 3986 C CA . ALA D 4 125 ? -29.197 35.234 8.987 1.00 240.53 169 ALA L CA 1
ATOM 3987 C C . ALA D 4 125 ? -27.718 34.873 8.953 1.00 250.27 169 ALA L C 1
ATOM 3988 O O . ALA D 4 125 ? -27.273 34.151 8.054 1.00 252.83 169 ALA L O 1
ATOM 3990 N N . SER D 4 126 ? -26.956 35.378 9.933 1.00 254.56 170 SER L N 1
ATOM 3991 C CA . SER D 4 126 ? -25.535 35.037 9.986 1.00 251.97 170 SER L CA 1
ATOM 3992 C C . SER D 4 126 ? -25.319 33.581 10.380 1.00 247.24 170 SER L C 1
ATOM 3993 O O . SER D 4 126 ? -24.605 32.868 9.652 1.00 249.77 170 SER L O 1
ATOM 3996 N N . PRO D 4 127 ? -25.888 33.062 11.488 1.00 237.23 171 PRO L N 1
ATOM 3997 C CA . PRO D 4 127 ? -25.801 31.614 11.717 1.00 237.47 171 PRO L CA 1
ATOM 3998 C C . PRO D 4 127 ? -26.800 30.857 10.855 1.00 242.59 171 PRO L C 1
ATOM 3999 O O . PRO D 4 127 ? -27.970 30.712 11.223 1.00 240.03 171 PRO L O 1
ATOM 4003 N N . SER D 4 128 ? -26.342 30.376 9.701 1.00 246.33 172 SER L N 1
ATOM 4004 C CA . SER D 4 128 ? -27.219 29.737 8.724 1.00 246.65 172 SER L CA 1
ATOM 4005 C C . SER D 4 128 ? -27.701 28.391 9.255 1.00 252.69 172 SER L C 1
ATOM 4006 O O . SER D 4 128 ? -26.915 27.446 9.380 1.00 260.18 172 SER L O 1
ATOM 4009 N N . GLY D 4 129 ? -28.997 28.301 9.567 1.00 247.04 173 GLY L N 1
ATOM 4010 C CA . GLY D 4 129 ? -29.626 27.070 9.986 1.00 248.21 173 GLY L CA 1
ATOM 4011 C C . GLY D 4 129 ? -30.353 27.251 11.300 1.00 245.36 173 GLY L C 1
ATOM 4012 O O . GLY D 4 129 ? -30.683 28.371 11.703 1.00 237.36 173 GLY L O 1
ATOM 4013 N N . VAL D 4 130 ? -30.607 26.129 11.968 1.00 255.43 174 VAL L N 1
ATOM 4014 C CA . VAL D 4 130 ? -31.264 26.135 13.269 1.00 259.03 174 VAL L CA 1
ATOM 4015 C C . VAL D 4 130 ? -30.268 26.575 14.334 1.00 268.86 174 VAL L C 1
ATOM 4016 O O . VAL D 4 130 ? -29.053 26.389 14.197 1.00 269.62 174 VAL L O 1
ATOM 4020 N N . LEU D 4 131 ? -30.792 27.133 15.429 1.00 274.12 175 LEU L N 1
ATOM 4021 C CA . LEU D 4 131 ? -29.909 27.644 16.510 1.00 274.90 175 LEU L CA 1
ATOM 4022 C C . LEU D 4 131 ? -29.709 26.576 17.594 1.00 259.67 175 LEU L C 1
ATOM 4023 O O . LEU D 4 131 ? -30.568 25.674 17.708 1.00 248.88 175 LEU L O 1
ATOM 4028 N N . LYS D 4 132 ? -28.624 26.690 18.363 1.00 252.20 176 LYS L N 1
ATOM 4029 C CA . LYS D 4 132 ? -28.373 25.745 19.479 1.00 236.31 176 LYS L CA 1
ATOM 4030 C C . LYS D 4 132 ? -29.064 26.293 20.735 1.00 231.14 176 LYS L C 1
ATOM 4031 O O . LYS D 4 132 ? -29.734 27.342 20.634 1.00 238.06 176 LYS L O 1
ATOM 4037 N N . LEU D 4 133 ? -28.905 25.611 21.870 1.00 228.35 177 LEU L N 1
ATOM 4038 C CA . LEU D 4 133 ? -29.538 26.066 23.133 1.00 230.78 177 LEU L CA 1
ATOM 4039 C C . LEU D 4 133 ? -28.959 27.435 23.520 1.00 241.18 177 LEU L C 1
ATOM 4040 O O . LEU D 4 133 ? -29.740 28.314 23.934 1.00 246.48 177 LEU L O 1
ATOM 4045 N N . SER D 4 134 ? -27.641 27.598 23.399 1.00 243.11 178 SER L N 1
ATOM 4046 C CA . SER D 4 134 ? -26.998 28.874 23.803 1.00 240.25 178 SER L CA 1
ATOM 4047 C C . SER D 4 134 ? -25.980 29.301 22.741 1.00 244.48 178 SER L C 1
ATOM 4048 O O . SER D 4 134 ? -24.894 28.686 22.684 1.00 247.46 178 SER L O 1
ATOM 4051 N N . ASP D 4 135 ? -26.317 30.322 21.952 1.00 244.15 179 ASP L N 1
ATOM 4052 C CA . ASP D 4 135 ? -25.394 30.821 20.897 1.00 252.17 179 ASP L CA 1
ATOM 4053 C C . ASP D 4 135 ? -25.938 32.150 20.372 1.00 254.54 179 ASP L C 1
ATOM 4054 O O . ASP D 4 135 ? -27.166 32.364 20.458 1.00 244.32 179 ASP L O 1
ATOM 4059 N N . TRP D 4 136 ? -25.060 33.008 19.853 1.00 258.74 180 TRP L N 1
ATOM 4060 C CA . TRP D 4 136 ? -25.536 34.262 19.299 1.00 247.02 180 TRP L CA 1
ATOM 4061 C C . TRP D 4 136 ? -26.179 34.037 17.931 1.00 242.98 180 TRP L C 1
ATOM 4062 O O . TRP D 4 136 ? -26.161 32.937 17.372 1.00 242.70 180 TRP L O 1
ATOM 4073 N N . VAL D 4 137 ? -26.750 35.108 17.390 1.00 237.84 181 VAL L N 1
ATOM 4074 C CA . VAL D 4 137 ? -27.493 35.046 16.137 1.00 230.71 181 VAL L CA 1
ATOM 4075 C C . VAL D 4 137 ? -27.603 36.461 15.589 1.00 227.61 181 VAL L C 1
ATOM 4076 O O . VAL D 4 137 ? -27.725 37.424 16.348 1.00 228.21 181 VAL L O 1
ATOM 4080 N N . LEU D 4 138 ? -27.545 36.584 14.265 1.00 225.74 182 LEU L N 1
ATOM 4081 C CA . LEU D 4 138 ? -27.646 37.876 13.605 1.00 230.49 182 LEU L CA 1
ATOM 4082 C C . LEU D 4 138 ? -28.636 37.800 12.452 1.00 244.60 182 LEU L C 1
ATOM 4083 O O . LEU D 4 138 ? -28.709 36.787 11.751 1.00 247.14 182 LEU L O 1
ATOM 4088 N N . LEU D 4 139 ? -29.396 38.880 12.263 1.00 247.07 183 LEU L N 1
ATOM 4089 C CA . LEU D 4 139 ? -30.349 39.003 11.169 1.00 244.83 183 LEU L CA 1
ATOM 4090 C C . LEU D 4 139 ? -30.192 40.364 10.508 1.00 240.74 183 LEU L C 1
ATOM 4091 O O . LEU D 4 139 ? -29.970 41.371 11.187 1.00 232.78 183 LEU L O 1
ATOM 4096 N N . ASN D 4 140 ? -30.318 40.391 9.182 1.00 243.96 184 ASN L N 1
ATOM 4097 C CA . ASN D 4 140 ? -30.268 41.639 8.425 1.00 243.07 184 ASN L CA 1
ATOM 4098 C C . ASN D 4 140 ? -31.362 41.610 7.369 1.00 246.43 184 ASN L C 1
ATOM 4099 O O . ASN D 4 140 ? -31.226 40.924 6.352 1.00 251.68 184 ASN L O 1
ATOM 4104 N N . CYS D 4 141 ? -32.437 42.353 7.605 1.00 248.73 185 CYS L N 1
ATOM 4105 C CA . CYS D 4 141 ? -33.478 42.550 6.607 1.00 258.73 185 CYS L CA 1
ATOM 4106 C C . CYS D 4 141 ? -33.188 43.845 5.860 1.00 244.23 185 CYS L C 1
ATOM 4107 O O . CYS D 4 141 ? -32.942 44.884 6.482 1.00 241.47 185 CYS L O 1
ATOM 4110 N N . SER D 4 142 ? -33.188 43.777 4.530 1.00 230.48 186 SER L N 1
ATOM 4111 C CA . SER D 4 142 ? -32.837 44.944 3.733 1.00 213.72 186 SER L CA 1
ATOM 4112 C C . SER D 4 142 ? -33.230 44.708 2.285 1.00 209.60 186 SER L C 1
ATOM 4113 O O . SER D 4 142 ? -33.047 43.608 1.759 1.00 209.27 186 SER L O 1
ATOM 4116 N N . PHE D 4 143 ? -33.758 45.747 1.651 1.00 220.39 187 PHE L N 1
ATOM 4117 C CA . PHE D 4 143 ? -33.978 45.737 0.216 1.00 227.41 187 PHE L CA 1
ATOM 4118 C C . PHE D 4 143 ? -32.699 46.147 -0.504 1.00 230.03 187 PHE L C 1
ATOM 4119 O O . PHE D 4 143 ? -31.819 46.800 0.062 1.00 222.73 187 PHE L O 1
ATOM 4121 N N . SER D 4 144 ? -32.603 45.750 -1.773 1.00 231.59 188 SER L N 1
ATOM 4122 C CA . SER D 4 144 ? -31.444 46.079 -2.602 1.00 236.92 188 SER L CA 1
ATOM 4123 C C . SER D 4 144 ? -31.506 47.541 -3.053 1.00 240.83 188 SER L C 1
ATOM 4124 O O . SER D 4 144 ? -31.521 47.864 -4.240 1.00 249.07 188 SER L O 1
ATOM 4127 N N . ARG D 4 145 ? -31.536 48.435 -2.068 1.00 231.02 189 ARG L N 1
ATOM 4128 C CA . ARG D 4 145 ? -31.642 49.857 -2.321 1.00 239.29 189 ARG L CA 1
ATOM 4129 C C . ARG D 4 145 ? -30.396 50.568 -1.811 1.00 251.84 189 ARG L C 1
ATOM 4130 O O . ARG D 4 145 ? -29.948 50.294 -0.688 1.00 247.90 189 ARG L O 1
ATOM 4132 N N . PRO D 4 146 ? -29.808 51.477 -2.596 1.00 258.04 190 PRO L N 1
ATOM 4133 C CA . PRO D 4 146 ? -28.571 52.132 -2.139 1.00 255.11 190 PRO L CA 1
ATOM 4134 C C . PRO D 4 146 ? -28.785 53.068 -0.963 1.00 254.22 190 PRO L C 1
ATOM 4135 O O . PRO D 4 146 ? -27.922 53.141 -0.079 1.00 259.37 190 PRO L O 1
ATOM 4139 N N . ASP D 4 147 ? -29.902 53.791 -0.924 1.00 251.80 191 ASP L N 1
ATOM 4140 C CA . ASP D 4 147 ? -30.176 54.655 0.214 1.00 254.83 191 ASP L CA 1
ATOM 4141 C C . ASP D 4 147 ? -30.427 53.819 1.465 1.00 252.64 191 ASP L C 1
ATOM 4142 O O . ASP D 4 147 ? -30.943 52.700 1.403 1.00 250.56 191 ASP L O 1
ATOM 4147 N N . ARG D 4 148 ? -30.042 54.374 2.614 1.00 254.63 192 ARG L N 1
ATOM 4148 C CA . ARG D 4 148 ? -30.175 53.659 3.873 1.00 246.09 192 ARG L CA 1
ATOM 4149 C C . ARG D 4 148 ? -31.520 53.961 4.528 1.00 243.55 192 ARG L C 1
ATOM 4150 O O . ARG D 4 148 ? -32.040 55.076 4.411 1.00 238.18 192 ARG L O 1
ATOM 4158 N N . PRO D 4 149 ? -32.103 52.976 5.212 1.00 250.04 193 PRO L N 1
ATOM 4159 C CA . PRO D 4 149 ? -33.390 53.202 5.881 1.00 245.98 193 PRO L CA 1
ATOM 4160 C C . PRO D 4 149 ? -33.266 54.231 6.995 1.00 242.37 193 PRO L C 1
ATOM 4161 O O . PRO D 4 149 ? -32.216 54.375 7.623 1.00 251.97 193 PRO L O 1
ATOM 4165 N N . VAL D 4 150 ? -34.359 54.949 7.238 1.00 228.71 194 VAL L N 1
ATOM 4166 C CA . VAL D 4 150 ? -34.365 55.991 8.262 1.00 228.42 194 VAL L CA 1
ATOM 4167 C C . VAL D 4 150 ? -34.711 55.423 9.633 1.00 228.04 194 VAL L C 1
ATOM 4168 O O . VAL D 4 150 ? -34.031 55.706 10.624 1.00 235.31 194 VAL L O 1
ATOM 4172 N N . SER D 4 151 ? -35.764 54.613 9.714 1.00 218.97 195 SER L N 1
ATOM 4173 C CA . SER D 4 151 ? -36.164 53.974 10.957 1.00 221.20 195 SER L CA 1
ATOM 4174 C C . SER D 4 151 ? -36.280 52.475 10.732 1.00 220.81 195 SER L C 1
ATOM 4175 O O . SER D 4 151 ? -36.541 52.015 9.616 1.00 214.26 195 SER L O 1
ATOM 4178 N N . VAL D 4 152 ? -36.070 51.713 11.802 1.00 229.65 196 VAL L N 1
ATOM 4179 C CA . VAL D 4 152 ? -36.102 50.258 11.753 1.00 232.41 196 VAL L CA 1
ATOM 4180 C C . VAL D 4 152 ? -37.019 49.752 12.859 1.00 235.35 196 VAL L C 1
ATOM 4181 O O . VAL D 4 152 ? -36.967 50.239 13.993 1.00 242.45 196 VAL L O 1
ATOM 4185 N N . HIS D 4 153 ? -37.864 48.778 12.525 1.00 229.26 197 HIS L N 1
ATOM 4186 C CA . HIS D 4 153 ? -38.781 48.169 13.479 1.00 213.26 197 HIS L CA 1
ATOM 4187 C C . HIS D 4 153 ? -38.719 46.656 13.331 1.00 223.50 197 HIS L C 1
ATOM 4188 O O . HIS D 4 153 ? -38.569 46.142 12.220 1.00 235.51 197 HIS L O 1
ATOM 4195 N N . TRP D 4 154 ? -38.825 45.946 14.453 1.00 215.33 198 TRP L N 1
ATOM 4196 C CA . TRP D 4 154 ? -38.838 44.489 14.458 1.00 220.45 198 TRP L CA 1
ATOM 4197 C C . TRP D 4 154 ? -39.976 44.005 15.345 1.00 231.25 198 TRP L C 1
ATOM 4198 O O . TRP D 4 154 ? -40.502 44.752 16.174 1.00 234.71 198 TRP L O 1
ATOM 4209 N N . PHE D 4 155 ? -40.355 42.740 15.166 1.00 237.15 199 PHE L N 1
ATOM 4210 C CA . PHE D 4 155 ? -41.432 42.158 15.957 1.00 243.20 199 PHE L CA 1
ATOM 4211 C C . PHE D 4 155 ? -41.235 40.651 16.071 1.00 235.67 199 PHE L C 1
ATOM 4212 O O . PHE D 4 155 ? -40.565 40.026 15.245 1.00 226.51 199 PHE L O 1
ATOM 4220 N N . GLN D 4 156 ? -41.832 40.077 17.118 1.00 238.59 200 GLN L N 1
ATOM 4221 C CA . GLN D 4 156 ? -41.689 38.666 17.456 1.00 244.77 200 GLN L CA 1
ATOM 4222 C C . GLN D 4 156 ? -43.053 37.991 17.511 1.00 251.32 200 GLN L C 1
ATOM 4223 O O . GLN D 4 156 ? -44.031 38.582 17.980 1.00 247.93 200 GLN L O 1
ATOM 4229 N N . GLY D 4 157 ? -43.111 36.747 17.037 1.00 255.81 201 GLY L N 1
ATOM 4230 C CA . GLY D 4 157 ? -44.300 35.933 17.155 1.00 259.25 201 GLY L CA 1
ATOM 4231 C C . GLY D 4 157 ? -45.296 36.168 16.034 1.00 262.21 201 GLY L C 1
ATOM 4232 O O . GLY D 4 157 ? -45.155 37.063 15.197 1.00 258.03 201 GLY L O 1
ATOM 4233 N N . GLN D 4 158 ? -46.335 35.330 16.026 1.00 265.86 202 GLN L N 1
ATOM 4234 C CA . GLN D 4 158 ? -47.375 35.432 15.009 1.00 272.37 202 GLN L CA 1
ATOM 4235 C C . GLN D 4 158 ? -48.357 36.564 15.283 1.00 261.80 202 GLN L C 1
ATOM 4236 O O . GLN D 4 158 ? -49.097 36.956 14.374 1.00 264.66 202 GLN L O 1
ATOM 4242 N N . ASN D 4 159 ? -48.383 37.096 16.503 1.00 252.12 203 ASN L N 1
ATOM 4243 C CA . ASN D 4 159 ? -49.214 38.246 16.831 1.00 243.33 203 ASN L CA 1
ATOM 4244 C C . ASN D 4 159 ? -48.505 39.573 16.590 1.00 248.08 203 ASN L C 1
ATOM 4245 O O . ASN D 4 159 ? -49.093 40.629 16.851 1.00 243.99 203 ASN L O 1
ATOM 4250 N N . ARG D 4 160 ? -47.264 39.540 16.099 1.00 250.03 204 ARG L N 1
ATOM 4251 C CA . ARG D 4 160 ? -46.490 40.729 15.741 1.00 242.49 204 ARG L CA 1
ATOM 4252 C C . ARG D 4 160 ? -46.359 41.680 16.939 1.00 238.26 204 ARG L C 1
ATOM 4253 O O . ARG D 4 160 ? -46.901 42.787 16.965 1.00 236.67 204 ARG L O 1
ATOM 4261 N N . VAL D 4 161 ? -45.618 41.201 17.931 1.00 236.65 205 VAL L N 1
ATOM 4262 C CA . VAL D 4 161 ? -45.308 41.983 19.129 1.00 236.16 205 VAL L CA 1
ATOM 4263 C C . VAL D 4 161 ? -44.005 42.760 18.844 1.00 244.55 205 VAL L C 1
ATOM 4264 O O . VAL D 4 161 ? -42.959 42.120 18.686 1.00 245.18 205 VAL L O 1
ATOM 4268 N N . PRO D 4 162 ? -44.055 44.086 18.794 1.00 244.01 206 PRO L N 1
ATOM 4269 C CA . PRO D 4 162 ? -42.866 44.848 18.369 1.00 235.71 206 PRO L CA 1
ATOM 4270 C C . PRO D 4 162 ? -41.683 44.619 19.299 1.00 242.20 206 PRO L C 1
ATOM 4271 O O . PRO D 4 162 ? -41.810 44.673 20.524 1.00 240.73 206 PRO L O 1
ATOM 4275 N N . VAL D 4 163 ? -40.524 44.361 18.699 1.00 242.53 207 VAL L N 1
ATOM 4276 C CA . VAL D 4 163 ? -39.298 44.092 19.441 1.00 237.08 207 VAL L CA 1
ATOM 4277 C C . VAL D 4 163 ? -38.520 45.390 19.602 1.00 229.01 207 VAL L C 1
ATOM 4278 O O . VAL D 4 163 ? -38.225 46.078 18.617 1.00 226.75 207 VAL L O 1
ATOM 4282 N N . TYR D 4 164 ? -38.183 45.723 20.844 1.00 223.97 208 TYR L N 1
ATOM 4283 C CA . TYR D 4 164 ? -37.452 46.935 21.174 1.00 240.47 208 TYR L CA 1
ATOM 4284 C C . TYR D 4 164 ? -36.097 46.571 21.772 1.00 245.18 208 TYR L C 1
ATOM 4285 O O . TYR D 4 164 ? -35.857 45.426 22.167 1.00 240.77 208 TYR L O 1
ATOM 4294 N N . ASN D 4 165 ? -35.201 47.560 21.817 1.00 246.57 209 ASN L N 1
ATOM 4295 C CA . ASN D 4 165 ? -33.852 47.336 22.323 1.00 230.24 209 ASN L CA 1
ATOM 4296 C C . ASN D 4 165 ? -33.887 46.972 23.802 1.00 226.99 209 ASN L C 1
ATOM 4297 O O . ASN D 4 165 ? -34.513 47.660 24.613 1.00 229.75 209 ASN L O 1
ATOM 4302 N N . SER D 4 166 ? -33.200 45.888 24.150 1.00 224.69 210 SER L N 1
ATOM 4303 C CA . SER D 4 166 ? -33.248 45.334 25.495 1.00 229.13 210 SER L CA 1
ATOM 4304 C C . SER D 4 166 ? -31.859 44.868 25.917 1.00 225.35 210 SER L C 1
ATOM 4305 O O . SER D 4 166 ? -30.933 44.862 25.096 1.00 214.63 210 SER L O 1
ATOM 4308 N N . PRO D 4 167 ? -31.662 44.486 27.184 1.00 229.82 211 PRO L N 1
ATOM 4309 C CA . PRO D 4 167 ? -30.410 43.806 27.557 1.00 223.67 211 PRO L CA 1
ATOM 4310 C C . PRO D 4 167 ? -30.221 42.453 26.881 1.00 225.65 211 PRO L C 1
ATOM 4311 O O . PRO D 4 167 ? -29.152 41.850 27.041 1.00 228.17 211 PRO L O 1
ATOM 4315 N N . ARG D 4 168 ? -31.218 41.953 26.147 1.00 227.63 212 ARG L N 1
ATOM 4316 C CA . ARG D 4 168 ? -31.073 40.736 25.362 1.00 214.04 212 ARG L CA 1
ATOM 4317 C C . ARG D 4 168 ? -31.315 40.943 23.874 1.00 219.61 212 ARG L C 1
ATOM 4318 O O . ARG D 4 168 ? -30.955 40.065 23.083 1.00 219.29 212 ARG L O 1
ATOM 4320 N N . HIS D 4 169 ? -31.908 42.066 23.471 1.00 221.19 213 HIS L N 1
ATOM 4321 C CA . HIS D 4 169 ? -32.145 42.391 22.069 1.00 211.56 213 HIS L CA 1
ATOM 4322 C C . HIS D 4 169 ? -31.360 43.652 21.736 1.00 211.64 213 HIS L C 1
ATOM 4323 O O . HIS D 4 169 ? -31.548 44.687 22.382 1.00 214.08 213 HIS L O 1
ATOM 4330 N N . PHE D 4 170 ? -30.488 43.568 20.733 1.00 205.15 214 PHE L N 1
ATOM 4331 C CA . PHE D 4 170 ? -29.580 44.657 20.394 1.00 205.80 214 PHE L CA 1
ATOM 4332 C C . PHE D 4 170 ? -29.702 44.976 18.914 1.00 206.58 214 PHE L C 1
ATOM 4333 O O . PHE D 4 170 ? -29.656 44.071 18.075 1.00 212.47 214 PHE L O 1
ATOM 4341 N N . LEU D 4 171 ? -29.853 46.262 18.596 1.00 201.13 215 LEU L N 1
ATOM 4342 C CA . LEU D 4 171 ? -30.247 46.682 17.258 1.00 197.58 215 LEU L CA 1
ATOM 4343 C C . LEU D 4 171 ? -29.440 47.895 16.824 1.00 199.29 215 LEU L C 1
ATOM 4344 O O . LEU D 4 171 ? -29.291 48.851 17.591 1.00 197.45 215 LEU L O 1
ATOM 4349 N N . ALA D 4 172 ? -28.945 47.857 15.588 1.00 203.59 216 ALA L N 1
ATOM 4350 C CA . ALA D 4 172 ? -28.170 48.947 15.012 1.00 215.29 216 ALA L CA 1
ATOM 4351 C C . ALA D 4 172 ? -27.956 48.660 13.535 1.00 230.44 216 ALA L C 1
ATOM 4352 O O . ALA D 4 172 ? -27.637 47.528 13.166 1.00 236.34 216 ALA L O 1
ATOM 4354 N N . GLU D 4 173 ? -28.130 49.690 12.702 1.00 234.22 217 GLU L N 1
ATOM 4355 C CA . GLU D 4 173 ? -27.954 49.571 11.251 1.00 255.08 217 GLU L CA 1
ATOM 4356 C C . GLU D 4 173 ? -28.761 48.395 10.697 1.00 255.37 217 GLU L C 1
ATOM 4357 O O . GLU D 4 173 ? -28.320 47.669 9.802 1.00 254.36 217 GLU L O 1
ATOM 4363 N N . THR D 4 174 ? -29.961 48.202 11.255 1.00 249.66 218 THR L N 1
ATOM 4364 C CA . THR D 4 174 ? -30.903 47.168 10.814 1.00 246.75 218 THR L CA 1
ATOM 4365 C C . THR D 4 174 ? -30.349 45.757 11.040 1.00 239.76 218 THR L C 1
ATOM 4366 O O . THR D 4 174 ? -30.560 44.850 10.233 1.00 231.79 218 THR L O 1
ATOM 4370 N N . PHE D 4 175 ? -29.633 45.570 12.143 1.00 235.00 219 PHE L N 1
ATOM 4371 C CA . PHE D 4 175 ? -29.171 44.258 12.573 1.00 226.64 219 PHE L CA 1
ATOM 4372 C C . PHE D 4 175 ? -29.713 43.981 13.968 1.00 219.98 219 PHE L C 1
ATOM 4373 O O . PHE D 4 175 ? -29.745 44.878 14.813 1.00 207.15 219 PHE L O 1
ATOM 4381 N N . LEU D 4 176 ? -30.139 42.744 14.209 1.00 226.24 220 LEU L N 1
ATOM 4382 C CA . LEU D 4 176 ? -30.619 42.323 15.520 1.00 227.30 220 LEU L CA 1
ATOM 4383 C C . LEU D 4 176 ? -29.849 41.091 15.973 1.00 219.40 220 LEU L C 1
ATOM 4384 O O . LEU D 4 176 ? -29.535 40.211 15.165 1.00 221.59 220 LEU L O 1
ATOM 4389 N N . LEU D 4 177 ? -29.548 41.030 17.270 1.00 211.41 221 LEU L N 1
ATOM 4390 C CA . LEU D 4 177 ? -28.737 39.953 17.815 1.00 212.77 221 LEU L CA 1
ATOM 4391 C C . LEU D 4 177 ? -29.243 39.539 19.188 1.00 224.11 221 LEU L C 1
ATOM 4392 O O . LEU D 4 177 ? -29.590 40.387 20.015 1.00 223.30 221 LEU L O 1
ATOM 4397 N N . LEU D 4 178 ? -29.280 38.227 19.419 1.00 225.59 222 LEU L N 1
ATOM 4398 C CA . LEU D 4 178 ? -29.561 37.658 20.734 1.00 217.43 222 LEU L CA 1
ATOM 4399 C C . LEU D 4 178 ? -28.419 36.714 21.080 1.00 228.24 222 LEU L C 1
ATOM 4400 O O . LEU D 4 178 ? -28.217 35.704 20.373 1.00 225.89 222 LEU L O 1
ATOM 4405 N N . PRO D 4 179 ? -27.657 36.983 22.139 1.00 237.59 223 PRO L N 1
ATOM 4406 C CA . PRO D 4 179 ? -26.458 36.178 22.418 1.00 242.90 223 PRO L CA 1
ATOM 4407 C C . PRO D 4 179 ? -26.768 34.808 22.997 1.00 247.58 223 PRO L C 1
ATOM 4408 O O . PRO D 4 179 ? -26.032 33.846 22.758 1.00 237.39 223 PRO L O 1
ATOM 4412 N N . GLN D 4 180 ? -27.839 34.709 23.781 1.00 257.84 224 GLN L N 1
ATOM 4413 C CA . GLN D 4 180 ? -28.298 33.441 24.338 1.00 249.16 224 GLN L CA 1
ATOM 4414 C C . GLN D 4 180 ? -29.746 33.247 23.919 1.00 251.63 224 GLN L C 1
ATOM 4415 O O . GLN D 4 180 ? -30.630 33.995 24.351 1.00 252.84 224 GLN L O 1
ATOM 4421 N N . VAL D 4 181 ? -29.983 32.247 23.082 1.00 246.42 225 VAL L N 1
ATOM 4422 C CA . VAL D 4 181 ? -31.288 32.031 22.469 1.00 247.14 225 VAL L CA 1
ATOM 4423 C C . VAL D 4 181 ? -31.982 30.941 23.278 1.00 252.06 225 VAL L C 1
ATOM 4424 O O . VAL D 4 181 ? -31.866 29.747 22.998 1.00 263.68 225 VAL L O 1
ATOM 4428 N N . SER D 4 182 ? -32.712 31.363 24.310 1.00 248.88 226 SER L N 1
ATOM 4429 C CA . SER D 4 182 ? -33.511 30.435 25.085 1.00 252.12 226 SER L CA 1
ATOM 4430 C C . SER D 4 182 ? -34.588 29.816 24.196 1.00 258.85 226 SER L C 1
ATOM 4431 O O . SER D 4 182 ? -34.946 30.378 23.157 1.00 260.62 226 SER L O 1
ATOM 4434 N N . PRO D 4 183 ? -35.104 28.642 24.571 1.00 257.79 227 PRO L N 1
ATOM 4435 C CA . PRO D 4 183 ? -36.163 28.018 23.759 1.00 258.67 227 PRO L CA 1
ATOM 4436 C C . PRO D 4 183 ? -37.414 28.875 23.607 1.00 261.01 227 PRO L C 1
ATOM 4437 O O . PRO D 4 183 ? -38.244 28.578 22.740 1.00 260.64 227 PRO L O 1
ATOM 4441 N N . LEU D 4 184 ? -37.583 29.918 24.426 1.00 258.19 228 LEU L N 1
ATOM 4442 C CA . LEU D 4 184 ? -38.729 30.810 24.296 1.00 245.72 228 LEU L CA 1
ATOM 4443 C C . LEU D 4 184 ? -38.596 31.774 23.124 1.00 245.52 228 LEU L C 1
ATOM 4444 O O . LEU D 4 184 ? -39.596 32.374 22.716 1.00 236.41 228 LEU L O 1
ATOM 4449 N N . ASP D 4 185 ? -37.394 31.938 22.578 1.00 261.89 229 ASP L N 1
ATOM 4450 C CA . ASP D 4 185 ? -37.170 32.839 21.454 1.00 263.12 229 ASP L CA 1
ATOM 4451 C C . ASP D 4 185 ? -37.546 32.227 20.107 1.00 258.50 229 ASP L C 1
ATOM 4452 O O . ASP D 4 185 ? -37.336 32.875 19.074 1.00 254.92 229 ASP L O 1
ATOM 4457 N N . SER D 4 186 ? -38.092 31.013 20.090 1.00 252.49 230 SER L N 1
ATOM 4458 C CA . SER D 4 186 ? -38.539 30.402 18.847 1.00 243.36 230 SER L CA 1
ATOM 4459 C C . SER D 4 186 ? -39.811 31.083 18.347 1.00 249.78 230 SER L C 1
ATOM 4460 O O . SER D 4 186 ? -40.598 31.637 19.122 1.00 259.31 230 SER L O 1
ATOM 4463 N N . GLY D 4 187 ? -39.996 31.062 17.030 1.00 245.54 231 GLY L N 1
ATOM 4464 C CA . GLY D 4 187 ? -41.165 31.677 16.434 1.00 254.89 231 GLY L CA 1
ATOM 4465 C C . GLY D 4 187 ? -40.859 32.468 15.177 1.00 246.90 231 GLY L C 1
ATOM 4466 O O . GLY D 4 187 ? -39.705 32.510 14.731 1.00 238.22 231 GLY L O 1
ATOM 4467 N N . THR D 4 188 ? -41.878 33.102 14.592 1.00 252.59 232 THR L N 1
ATOM 4468 C CA . THR D 4 188 ? -41.711 33.884 13.370 1.00 251.45 232 THR L CA 1
ATOM 4469 C C . THR D 4 188 ? -41.340 35.311 13.758 1.00 252.70 232 THR L C 1
ATOM 4470 O O . THR D 4 188 ? -42.156 36.041 14.330 1.00 257.47 232 THR L O 1
ATOM 4474 N N . TRP D 4 189 ? -40.102 35.697 13.468 1.00 248.27 233 TRP L N 1
ATOM 4475 C CA . TRP D 4 189 ? -39.605 37.038 13.740 1.00 239.47 233 TRP L CA 1
ATOM 4476 C C . TRP D 4 189 ? -39.516 37.815 12.434 1.00 240.06 233 TRP L C 1
ATOM 4477 O O . TRP D 4 189 ? -38.889 37.356 11.472 1.00 234.96 233 TRP L O 1
ATOM 4488 N N . GLY D 4 190 ? -40.140 38.993 12.407 1.00 244.63 234 GLY L N 1
ATOM 4489 C CA . GLY D 4 190 ? -40.143 39.851 11.246 1.00 241.71 234 GLY L CA 1
ATOM 4490 C C . GLY D 4 190 ? -39.616 41.240 11.566 1.00 227.93 234 GLY L C 1
ATOM 4491 O O . GLY D 4 190 ? -39.293 41.566 12.711 1.00 224.58 234 GLY L O 1
ATOM 4492 N N . CYS D 4 191 ? -39.539 42.056 10.519 1.00 220.01 235 CYS L N 1
ATOM 4493 C CA . CYS D 4 191 ? -39.003 43.402 10.633 1.00 232.38 235 CYS L CA 1
ATOM 4494 C C . CYS D 4 191 ? -39.837 44.348 9.778 1.00 248.36 235 CYS L C 1
ATOM 4495 O O . CYS D 4 191 ? -40.617 43.923 8.923 1.00 254.10 235 CYS L O 1
ATOM 4498 N N . VAL D 4 192 ? -39.664 45.647 10.022 1.00 245.39 236 VAL L N 1
ATOM 4499 C CA . VAL D 4 192 ? -40.370 46.698 9.291 1.00 229.87 236 VAL L CA 1
ATOM 4500 C C . VAL D 4 192 ? -39.379 47.813 8.990 1.00 216.04 236 VAL L C 1
ATOM 4501 O O . VAL D 4 192 ? -38.778 48.377 9.911 1.00 217.87 236 VAL L O 1
ATOM 4505 N N . LEU D 4 193 ? -39.212 48.137 7.712 1.00 209.92 237 LEU L N 1
ATOM 4506 C CA . LEU D 4 193 ? -38.282 49.168 7.277 1.00 221.04 237 LEU L CA 1
ATOM 4507 C C . LEU D 4 193 ? -39.039 50.412 6.827 1.00 227.68 237 LEU L C 1
ATOM 4508 O O . LEU D 4 193 ? -40.263 50.407 6.669 1.00 226.95 237 LEU L O 1
ATOM 4513 N N . THR D 4 194 ? -38.284 51.490 6.626 1.00 229.74 238 THR L N 1
ATOM 4514 C CA . THR D 4 194 ? -38.832 52.772 6.208 1.00 222.79 238 THR L CA 1
ATOM 4515 C C . THR D 4 194 ? -37.835 53.450 5.276 1.00 219.74 238 THR L C 1
ATOM 4516 O O . THR D 4 194 ? -36.675 53.042 5.173 1.00 218.33 238 THR L O 1
ATOM 4520 N N . TYR D 4 195 ? -38.295 54.500 4.594 1.00 219.63 239 TYR L N 1
ATOM 4521 C CA . TYR D 4 195 ? -37.464 55.222 3.638 1.00 224.86 239 TYR L CA 1
ATOM 4522 C C . TYR D 4 195 ? -37.914 56.676 3.565 1.00 231.98 239 TYR L C 1
ATOM 4523 O O . TYR D 4 195 ? -38.830 57.104 4.273 1.00 222.28 239 TYR L O 1
ATOM 4532 N N . ARG D 4 196 ? -37.250 57.440 2.691 1.00 237.17 240 ARG L N 1
ATOM 4533 C CA . ARG D 4 196 ? -37.599 58.846 2.517 1.00 228.10 240 ARG L CA 1
ATOM 4534 C C . ARG D 4 196 ? -38.939 58.998 1.809 1.00 224.78 240 ARG L C 1
ATOM 4535 O O . ARG D 4 196 ? -39.700 59.927 2.102 1.00 230.86 240 ARG L O 1
ATOM 4537 N N . ASP D 4 197 ? -39.245 58.097 0.879 1.00 225.08 241 ASP L N 1
ATOM 4538 C CA . ASP D 4 197 ? -40.504 58.123 0.148 1.00 228.65 241 ASP L CA 1
ATOM 4539 C C . ASP D 4 197 ? -41.594 57.289 0.814 1.00 229.00 241 ASP L C 1
ATOM 4540 O O . ASP D 4 197 ? -42.667 57.112 0.227 1.00 230.41 241 ASP L O 1
ATOM 4545 N N . GLY D 4 198 ? -41.295 56.746 1.998 1.00 228.53 242 GLY L N 1
ATOM 4546 C CA . GLY D 4 198 ? -42.304 55.975 2.752 1.00 236.22 242 GLY L CA 1
ATOM 4547 C C . GLY D 4 198 ? -42.437 54.546 2.261 1.00 231.72 242 GLY L C 1
ATOM 4548 O O . GLY D 4 198 ? -43.528 53.967 2.438 1.00 229.27 242 GLY L O 1
ATOM 4549 N N . PHE D 4 199 ? -41.376 53.983 1.676 1.00 229.09 243 PHE L N 1
ATOM 4550 C CA . PHE D 4 199 ? -41.424 52.554 1.261 1.00 214.06 243 PHE L CA 1
ATOM 4551 C C . PHE D 4 199 ? -41.361 51.689 2.518 1.00 217.91 243 PHE L C 1
ATOM 4552 O O . PHE D 4 199 ? -40.539 51.975 3.415 1.00 216.77 243 PHE L O 1
ATOM 4560 N N . ASN D 4 200 ? -42.223 50.678 2.612 1.00 224.74 244 ASN L N 1
ATOM 4561 C CA . ASN D 4 200 ? -42.258 49.858 3.853 1.00 234.28 244 ASN L CA 1
ATOM 4562 C C . ASN D 4 200 ? -42.076 48.381 3.494 1.00 227.93 244 ASN L C 1
ATOM 4563 O O . ASN D 4 200 ? -42.797 47.895 2.597 1.00 222.94 244 ASN L O 1
ATOM 4568 N N . VAL D 4 201 ? -41.141 47.704 4.165 1.00 224.40 245 VAL L N 1
ATOM 4569 C CA . VAL D 4 201 ? -40.899 46.253 3.908 1.00 229.13 245 VAL L CA 1
ATOM 4570 C C . VAL D 4 201 ? -41.196 45.479 5.200 1.00 235.12 245 VAL L C 1
ATOM 4571 O O . VAL D 4 201 ? -40.691 45.895 6.264 1.00 239.32 245 VAL L O 1
ATOM 4575 N N . SER D 4 202 ? -41.974 44.398 5.104 1.00 242.02 246 SER L N 1
ATOM 4576 C CA . SER D 4 202 ? -42.362 43.626 6.314 1.00 248.93 246 SER L CA 1
ATOM 4577 C C . SER D 4 202 ? -41.911 42.165 6.175 1.00 251.85 246 SER L C 1
ATOM 4578 O O . SER D 4 202 ? -42.751 41.264 6.380 1.00 262.07 246 SER L O 1
ATOM 4581 N N . ILE D 4 203 ? -40.638 41.948 5.842 1.00 240.81 247 ILE L N 1
ATOM 4582 C CA . ILE D 4 203 ? -40.105 40.560 5.712 1.00 242.44 247 ILE L CA 1
ATOM 4583 C C . ILE D 4 203 ? -40.200 39.873 7.084 1.00 238.50 247 ILE L C 1
ATOM 4584 O O . ILE D 4 203 ? -39.774 40.489 8.084 1.00 226.15 247 ILE L O 1
ATOM 4589 N N . THR D 4 204 ? -40.754 38.659 7.121 1.00 241.86 248 THR L N 1
ATOM 4590 C CA . THR D 4 204 ? -40.891 37.910 8.390 1.00 239.05 248 THR L CA 1
ATOM 4591 C C . THR D 4 204 ? -40.199 36.575 8.240 1.00 240.86 248 THR L C 1
ATOM 4592 O O . THR D 4 204 ? -40.273 35.996 7.135 1.00 243.05 248 THR L O 1
ATOM 4596 N N . TYR D 4 205 ? -39.550 36.096 9.304 1.00 243.03 249 TYR L N 1
ATOM 4597 C CA . TYR D 4 205 ? -38.817 34.802 9.246 1.00 259.20 249 TYR L CA 1
ATOM 4598 C C . TYR D 4 205 ? -39.067 34.016 10.530 1.00 255.95 249 TYR L C 1
ATOM 4599 O O . TYR D 4 205 ? -38.931 34.575 11.635 1.00 250.81 249 TYR L O 1
ATOM 4608 N N . ASN D 4 206 ? -39.397 32.732 10.389 1.00 254.48 250 ASN L N 1
ATOM 4609 C CA . ASN D 4 206 ? -39.620 31.882 11.588 1.00 254.90 250 ASN L CA 1
ATOM 4610 C C . ASN D 4 206 ? -38.262 31.472 12.162 1.00 249.54 250 ASN L C 1
ATOM 4611 O O . ASN D 4 206 ? -37.585 30.624 11.545 1.00 248.25 250 ASN L O 1
ATOM 4616 N N . LEU D 4 207 ? -37.890 32.052 13.303 1.00 241.51 251 LEU L N 1
ATOM 4617 C CA . LEU D 4 207 ? -36.609 31.698 13.961 1.00 232.44 251 LEU L CA 1
ATOM 4618 C C . LEU D 4 207 ? -36.667 30.238 14.425 1.00 246.81 251 LEU L C 1
ATOM 4619 O O . LEU D 4 207 ? -37.643 29.875 15.117 1.00 251.88 251 LEU L O 1
ATOM 4624 N N . LYS D 4 208 ? -35.653 29.447 14.069 1.00 246.13 252 LYS L N 1
ATOM 4625 C CA . LYS D 4 208 ? -35.597 28.028 14.507 1.00 239.47 252 LYS L CA 1
ATOM 4626 C C . LYS D 4 208 ? -34.616 27.911 15.682 1.00 239.37 252 LYS L C 1
ATOM 4627 O O . LYS D 4 208 ? -33.394 27.999 15.440 1.00 232.95 252 LYS L O 1
ATOM 4629 N N . VAL D 4 209 ? -35.134 27.719 16.898 1.00 250.62 253 VAL L N 1
ATOM 4630 C CA . VAL D 4 209 ? -34.257 27.646 18.106 1.00 256.68 253 VAL L CA 1
ATOM 4631 C C . VAL D 4 209 ? -34.360 26.238 18.711 1.00 253.09 253 VAL L C 1
ATOM 4632 O O . VAL D 4 209 ? -35.497 25.733 18.835 1.00 257.12 253 VAL L O 1
ATOM 4636 N N . LEU D 4 210 ? -33.221 25.638 19.069 1.00 245.46 254 LEU L N 1
ATOM 4637 C CA . LEU D 4 210 ? -33.227 24.300 19.715 1.00 239.55 254 LEU L CA 1
ATOM 4638 C C . LEU D 4 210 ? -34.438 24.204 20.657 1.00 234.00 254 LEU L C 1
ATOM 4639 O O . LEU D 4 210 ? -34.436 24.944 21.666 1.00 233.01 254 LEU L O 1
#

Foldseek 3Di:
DDDDDKDKAAWDWDFDPDVGDIWTFTGIRNGTQWTADAPVLGIGGPDVVVVVVDDDHVVVNNVSSVVVVVVVVVVVVVDPDDDDQFDDKDKDKDWPDDDDAQDKTKIKIKIWQGPPVDKDKFKAWVNHTDPPPKDWADWAADPVRGIMTMIIDIDGADLVIKMWMWMGGDNDPDIDIDTDHPNVD/DDDWDWDWDKDKADDPQQPDIKIKIFTDIRNDTFWIDILVVQFIPTPDPPCHVVRVVCVVDVVNSVVRNCCNCVPRNCCSVDVCVVPVVPDWWAKDWDKDFPPDDDAQDKGKIKIWIWFTDDPPKDKFKAKPRRTDDPQKDWADWACPPPRIIIIMIIGTDGQDPPIKMWIWMDDPSPPDIDIDIDHD/DDDDDDDDDDDDDDD/DFAEDEAAFPAKDKFKDFDDDDDDDLVQLLQKWKFKDVDACRGRQWTAGSVGDTDGDPDDAQPFDDDPVQSSGGMDITIHGGPDQRRFGWMKMWMDGPPDTDIGIHGYHYWHWAKDKPPPDAAEQFAKIKIATDTPDPDAFDDKWKAWAPVGHIDDDDPQWHDDSRMIMGRGCHPVRFHKMWMWTAHPVGDIDTHIGGHHYD

Organism: Mus musculus (NCBI:txid10090)

Sequence (590 aa):
DIEADHVGTYGISVYQSPGDIGQYTFEFDGDELFYVDLDKKETVWMLPEFGQLASFDPQGGLQNIAVVKHNLGVLTKRSNSTPATNEAPQATVFPKSPVLLGQPNTLICFVDNIFPPVINITWLRNSKSVADGVYETSFFVNRDYSFHKLSYLTFIPSDDDIYDCKVEHWGLEEPVLKHWEPEIPERHFVYQFMGECYFTNGTQRIRYVTRYIYNREEYVRYDSDVGEHRAVTELGRPDAEYWNSQPEILERTRAELDTVCRHNYEGPETHTSLRRLEQPNVVISLSRTEALNHHNTLVCSVTDFYPAKIKVRWFRNGQEETVGVSSTQLIRNGDWTFQVLVMLEMTPRRGEVYTCHVEHPSLKSPITVEWRAPVSKMRMATPLLMQAELPVVWAQEGAPVHLPCSLKSPNLDPNFLRRGGVIWQHQPDRYTVLSVAPGGLRSGRQPLHPHVQLEERGLQRGDFSLWLRPALRTDAGEYHATVRLPNRALSCSLRLRVGQASMIASPSGVLKLSDWVLLNCSFSRPDRPVSVHWFQGQNRVPVYNSPRHFLAETFLLLPQVSPLDSGTWGCVLTYRDGFNVSITYNLKVL

Radius of gyration: 28.8 Å; Cα contacts (8 Å, |Δi|>4): 1325; chains: 4; bounding box: 69×69×77 Å